Protein 9J5F (pdb70)

Sequence (32 aa):
RSFCAYWRMLLCPDSCSIEGGCPEVCTNTCPLRSFCAYWRMLLCPDSCSIEGGCPEVCTNTCPLRSFCAYWRMLLCPDSCSIEGGCPEVCTNTCPLRSFCAYWRMLLCPDSCSIEGGCPEVCTNTCPLRSFCAYWRMLLCPDSCSIEGGCPEVCTNTCPLRSFCAYWRMLLCPDSCSIEGGCPEVCTNTCPLRSFCAYWRMLLCPDSCSIEGGCPEVCTNTCPLRSFCAYWRMLLCPDSCSIEGGCPEVCTNTCPLRSFCAYWRMLLCPDSCSIEGGCPEVCTNTCPLRSFCAYWRMLLCPDSCSIEGGCPEVCTNTCPLRSFCAYWRMLLCPDSCSIEGGCPEVCTNTCPLRSFCAYWRMLLCPDSCSIEGGCPEVCTNTCPLRSFCAYWRMLLCPDSCSIEGGCPEVCTNTCPLRSFCAYWRMLLCPDSCSIEGGCPEVCTNTCPLRSFCAYWRMLLCPDSCSIEGGCPEVCTNTCPL

Structure (mmCIF, N/CA/C/O backbone):
data_9J5F
#
_entry.id   9J5F
#
loop_
_atom_site.group_PDB
_atom_site.id
_atom_site.type_symbol
_atom_site.label_atom_id
_atom_site.label_alt_id
_atom_site.label_comp_id
_atom_site.label_asym_id
_atom_site.label_entity_id
_atom_site.label_seq_id
_atom_site.pdbx_PDB_ins_code
_atom_site.Cartn_x
_atom_site.Cartn_y
_atom_site.Cartn_z
_atom_site.occupancy
_atom_site.B_iso_or_equiv
_atom_site.auth_seq_id
_atom_site.auth_comp_id
_atom_site.auth_asym_id
_atom_site.auth_atom_id
_atom_site.pdbx_PDB_model_num
ATOM 1 N N . ARG A 1 1 ? -14.342 -0.477 -0.148 1.00 2.02 1 ARG A N 1
ATOM 2 C CA . ARG A 1 1 ? -12.890 -0.700 -0.328 1.00 1.69 1 ARG A CA 1
ATOM 3 C C . ARG A 1 1 ? -12.110 -0.028 0.791 1.00 1.41 1 ARG A C 1
ATOM 4 O O . ARG A 1 1 ? -12.389 1.111 1.160 1.00 1.46 1 ARG A O 1
ATOM 27 N N . SER A 1 2 ? -11.139 -0.751 1.329 1.00 1.27 2 SER A N 1
ATOM 28 C CA . SER A 1 2 ? -10.282 -0.239 2.380 1.00 1.08 2 SER A CA 1
ATOM 29 C C . SER A 1 2 ? -9.370 0.871 1.869 1.00 0.83 2 SER A C 1
ATOM 30 O O . SER A 1 2 ? -9.435 1.268 0.701 1.00 0.85 2 SER A O 1
ATOM 38 N N . PHE A 1 3 ? -8.496 1.341 2.742 1.00 0.72 3 PHE A N 1
ATOM 39 C CA . PHE A 1 3 ? -7.543 2.387 2.404 1.00 0.62 3 PHE A CA 1
ATOM 40 C C . PHE A 1 3 ? -6.518 1.893 1.387 1.00 0.49 3 PHE A C 1
ATOM 41 O O . PHE A 1 3 ? -5.806 2.693 0.786 1.00 0.45 3 PHE A O 1
ATOM 58 N N . CYS A 1 4 ? -6.469 0.574 1.189 1.00 0.53 4 CYS A N 1
ATOM 59 C CA . CYS A 1 4 ? -5.485 -0.060 0.310 1.00 0.53 4 CYS A CA 1
ATOM 60 C C . CYS A 1 4 ? -5.511 0.538 -1.104 1.00 0.47 4 CYS A C 1
ATOM 61 O O . CYS A 1 4 ? -4.551 0.407 -1.860 1.00 0.56 4 CYS A O 1
ATOM 68 N N . ALA A 1 5 ? -6.610 1.197 -1.454 1.00 0.49 5 ALA A N 1
ATOM 69 C CA . ALA A 1 5 ? -6.721 1.861 -2.746 1.00 0.59 5 ALA A CA 1
ATOM 70 C C . ALA A 1 5 ? -5.825 3.099 -2.809 1.00 0.49 5 ALA A C 1
ATOM 71 O O . ALA A 1 5 ? -4.947 3.198 -3.663 1.00 0.57 5 ALA A O 1
ATOM 78 N N . TYR A 1 6 ? -6.035 4.027 -1.882 1.00 0.42 6 TYR A N 1
ATOM 79 C CA . TYR A 1 6 ? -5.317 5.299 -1.886 1.00 0.41 6 TYR A CA 1
ATOM 80 C C . TYR A 1 6 ? -3.959 5.161 -1.201 1.00 0.35 6 TYR A C 1
ATOM 81 O O . TYR A 1 6 ? -2.954 5.697 -1.669 1.00 0.40 6 TYR A O 1
ATOM 99 N N . TRP A 1 7 ? -3.930 4.409 -0.114 1.00 0.30 7 TRP A N 1
ATOM 100 C CA . TRP A 1 7 ? -2.744 4.303 0.723 1.00 0.32 7 TRP A CA 1
ATOM 101 C C . TRP A 1 7 ? -1.680 3.455 0.045 1.00 0.35 7 TRP A C 1
ATOM 102 O O . TRP A 1 7 ? -0.521 3.445 0.462 1.00 0.39 7 TRP A O 1
ATOM 123 N N . ARG A 1 8 ? -2.091 2.757 -1.006 1.00 0.39 8 ARG A N 1
ATOM 124 C CA . ARG A 1 8 ? -1.177 2.003 -1.852 1.00 0.52 8 ARG A CA 1
ATOM 125 C C . ARG A 1 8 ? -0.011 2.893 -2.279 1.00 0.54 8 ARG A C 1
ATOM 126 O O . ARG A 1 8 ? 1.149 2.536 -2.104 1.00 0.61 8 ARG A O 1
ATOM 147 N N . MET A 1 9 ? -0.331 4.057 -2.825 1.00 0.54 9 MET A N 1
ATOM 148 C CA . MET A 1 9 ? 0.690 4.988 -3.296 1.00 0.62 9 MET A CA 1
ATOM 149 C C . MET A 1 9 ? 1.168 5.891 -2.163 1.00 0.60 9 MET A C 1
ATOM 150 O O . MET A 1 9 ? 2.182 6.574 -2.284 1.00 0.73 9 MET A O 1
ATOM 164 N N . LEU A 1 10 ? 0.439 5.876 -1.058 1.00 0.50 10 LEU A N 1
ATOM 165 C CA . LEU A 1 10 ? 0.720 6.771 0.054 1.00 0.53 10 LEU A CA 1
ATOM 166 C C . LEU A 1 10 ? 1.877 6.230 0.895 1.00 0.54 10 LEU A C 1
ATOM 167 O O . LEU A 1 10 ? 2.781 6.975 1.272 1.00 0.64 10 LEU A O 1
ATOM 183 N N . LEU A 1 11 ? 1.863 4.928 1.169 1.00 0.48 11 LEU A N 1
ATOM 184 C CA . LEU A 1 11 ? 2.916 4.315 1.978 1.00 0.54 11 LEU A CA 1
ATOM 185 C C . LEU A 1 11 ? 3.899 3.547 1.104 1.00 0.54 11 LEU A C 1
ATOM 186 O O . LEU A 1 11 ? 4.674 2.731 1.605 1.00 0.74 11 LEU A O 1
ATOM 202 N N . CYS A 1 12 ? 3.876 3.796 -0.197 1.00 0.47 12 CYS A N 1
ATOM 203 C CA . CYS A 1 12 ? 4.775 3.086 -1.099 1.00 0.46 12 CYS A CA 1
ATOM 204 C C . CYS A 1 12 ? 5.433 4.021 -2.119 1.00 0.47 12 CYS A C 1
ATOM 205 O O . CYS A 1 12 ? 5.208 3.894 -3.323 1.00 0.65 12 CYS A O 1
ATOM 212 N N . PRO A 1 13 ? 6.237 4.997 -1.655 1.00 0.49 13 PRO A N 1
ATOM 213 C CA . PRO A 1 13 ? 7.124 5.770 -2.527 1.00 0.70 13 PRO A CA 1
ATOM 214 C C . PRO A 1 13 ? 8.379 4.975 -2.885 1.00 0.84 13 PRO A C 1
ATOM 215 O O . PRO A 1 13 ? 9.494 5.357 -2.515 1.00 1.36 13 PRO A O 1
ATOM 226 N N . ASP A 1 14 ? 8.185 3.858 -3.587 1.00 0.90 14 ASP A N 1
ATOM 227 C CA . ASP A 1 14 ? 9.280 2.949 -3.936 1.00 1.02 14 ASP A CA 1
ATOM 228 C C . ASP A 1 14 ? 9.956 2.427 -2.663 1.00 0.85 14 ASP A C 1
ATOM 229 O O . ASP A 1 14 ? 11.157 2.168 -2.621 1.00 0.97 14 ASP A O 1
ATOM 238 N N . SER A 1 15 ? 9.150 2.297 -1.617 1.00 0.63 15 SER A N 1
ATOM 239 C CA . SER A 1 15 ? 9.601 1.777 -0.330 1.00 0.53 15 SER A CA 1
ATOM 240 C C . SER A 1 15 ? 9.891 0.277 -0.382 1.00 0.46 15 SER A C 1
ATOM 241 O O . SER A 1 15 ? 10.340 -0.304 0.605 1.00 0.48 15 SER A O 1
ATOM 249 N N . CYS A 1 16 ? 9.607 -0.350 -1.517 1.00 0.47 16 CYS A N 1
ATOM 250 C CA . CYS A 1 16 ? 9.809 -1.783 -1.678 1.00 0.47 16 CYS A CA 1
ATOM 251 C C . CYS A 1 16 ? 11.242 -2.198 -1.341 1.00 0.52 16 CYS A C 1
ATOM 252 O O . CYS A 1 16 ? 11.487 -3.333 -0.940 1.00 0.64 16 CYS A O 1
ATOM 259 N N . SER A 1 17 ? 12.180 -1.273 -1.484 1.00 0.55 17 SER A N 1
ATOM 260 C CA . SER A 1 17 ? 13.561 -1.536 -1.132 1.00 0.63 17 SER A CA 1
ATOM 261 C C . SER A 1 17 ? 13.712 -1.734 0.380 1.00 0.63 17 SER A C 1
ATOM 262 O O . SER A 1 17 ? 14.206 -2.768 0.829 1.00 0.76 17 SER A O 1
ATOM 270 N N . ILE A 1 18 ? 13.256 -0.760 1.166 1.00 0.64 18 ILE A N 1
ATOM 271 C CA . ILE A 1 18 ? 13.442 -0.801 2.616 1.00 0.78 18 ILE A CA 1
ATOM 272 C C . ILE A 1 18 ? 12.538 -1.854 3.270 1.00 0.68 18 ILE A C 1
ATOM 273 O O . ILE A 1 18 ? 12.883 -2.429 4.304 1.00 0.79 18 ILE A O 1
ATOM 289 N N . GLU A 1 19 ? 11.395 -2.124 2.654 1.00 0.57 19 GLU A N 1
ATOM 290 C CA . GLU A 1 19 ? 10.451 -3.098 3.189 1.00 0.62 19 GLU A CA 1
ATOM 291 C C . GLU A 1 19 ? 10.791 -4.514 2.727 1.00 0.59 19 GLU A C 1
ATOM 292 O O . GLU A 1 19 ? 10.011 -5.447 2.930 1.00 0.69 19 GLU A O 1
ATOM 304 N N . GLY A 1 20 ? 11.957 -4.669 2.111 1.00 0.56 20 GLY A N 1
ATOM 305 C CA . GLY A 1 20 ? 12.378 -5.969 1.627 1.00 0.64 20 GLY A CA 1
ATOM 306 C C . GLY A 1 20 ? 11.728 -6.311 0.305 1.00 0.66 20 GLY A C 1
ATOM 307 O O . GLY A 1 20 ? 12.348 -6.180 -0.752 1.00 0.73 20 GLY A O 1
ATOM 311 N N . GLY A 1 21 ? 10.478 -6.744 0.366 1.00 0.71 21 GLY A N 1
ATOM 312 C CA . GLY A 1 21 ? 9.722 -6.999 -0.838 1.00 0.80 21 GLY A CA 1
ATOM 313 C C . GLY A 1 21 ? 8.974 -5.763 -1.277 1.00 0.71 21 GLY A C 1
ATOM 314 O O . GLY A 1 21 ? 9.423 -5.052 -2.170 1.00 0.93 21 GLY A O 1
ATOM 318 N N . CYS A 1 22 ? 7.835 -5.515 -0.644 1.00 0.60 22 CYS A N 1
ATOM 319 C CA . CYS A 1 22 ? 7.065 -4.293 -0.855 1.00 0.51 22 CYS A CA 1
ATOM 320 C C . CYS A 1 22 ? 6.192 -4.019 0.366 1.00 0.49 22 CYS A C 1
ATOM 321 O O . CYS A 1 22 ? 5.864 -4.941 1.112 1.00 0.60 22 CYS A O 1
ATOM 328 N N . PRO A 1 23 ? 5.834 -2.745 0.610 1.00 0.45 23 PRO A N 1
ATOM 329 C CA . PRO A 1 23 ? 4.904 -2.389 1.686 1.00 0.55 23 PRO A CA 1
ATOM 330 C C . PRO A 1 23 ? 3.578 -3.120 1.520 1.00 0.55 23 PRO A C 1
ATOM 331 O O . PRO A 1 23 ? 3.089 -3.296 0.403 1.00 0.53 23 PRO A O 1
ATOM 342 N N . GLU A 1 24 ? 3.002 -3.532 2.643 1.00 0.62 24 GLU A N 1
ATOM 343 C CA . GLU A 1 24 ? 1.806 -4.371 2.644 1.00 0.67 24 GLU A CA 1
ATOM 344 C C . GLU A 1 24 ? 0.625 -3.692 1.951 1.00 0.64 24 GLU A C 1
ATOM 345 O O . GLU A 1 24 ? -0.233 -4.364 1.386 1.00 0.65 24 GLU A O 1
ATOM 357 N N . VAL A 1 25 ? 0.580 -2.366 2.003 1.00 0.72 25 VAL A N 1
ATOM 358 C CA . VAL A 1 25 ? -0.483 -1.611 1.349 1.00 0.80 25 VAL A CA 1
ATOM 359 C C . VAL A 1 25 ? -0.136 -1.318 -0.106 1.00 0.74 25 VAL A C 1
ATOM 360 O O . VAL A 1 25 ? -0.982 -0.884 -0.881 1.00 0.90 25 VAL A O 1
ATOM 373 N N . CYS A 1 26 ? 1.117 -1.564 -0.470 1.00 0.60 26 CYS A N 1
ATOM 374 C CA . CYS A 1 26 ? 1.566 -1.388 -1.845 1.00 0.57 26 CYS A CA 1
ATOM 375 C C . CYS A 1 26 ? 1.083 -2.578 -2.665 1.00 0.57 26 CYS A C 1
ATOM 376 O O . CYS A 1 26 ? 0.836 -2.479 -3.866 1.00 0.62 26 CYS A O 1
ATOM 383 N N . THR A 1 27 ? 0.935 -3.700 -1.980 1.00 0.58 27 THR A N 1
ATOM 384 C CA . THR A 1 27 ? 0.369 -4.898 -2.560 1.00 0.66 27 THR A CA 1
ATOM 385 C C . THR A 1 27 ? -1.146 -4.773 -2.645 1.00 0.70 27 THR A C 1
ATOM 386 O O . THR A 1 27 ? -1.864 -5.232 -1.754 1.00 1.07 27 THR A O 1
ATOM 397 N N . ASN A 1 28 ? -1.625 -4.104 -3.691 1.00 0.54 28 ASN A N 1
ATOM 398 C CA . ASN A 1 28 ? -3.057 -3.868 -3.865 1.00 0.59 28 ASN A CA 1
ATOM 399 C C . ASN A 1 28 ? -3.787 -5.163 -4.240 1.00 0.66 28 ASN A C 1
ATOM 400 O O . ASN A 1 28 ? -4.357 -5.301 -5.323 1.00 0.95 28 ASN A O 1
ATOM 411 N N . THR A 1 29 ? -3.715 -6.119 -3.335 1.00 0.66 29 THR A N 1
ATOM 412 C CA . THR A 1 29 ? -4.459 -7.355 -3.420 1.00 0.78 29 THR A CA 1
ATOM 413 C C . THR A 1 29 ? -5.174 -7.559 -2.085 1.00 0.79 29 THR A C 1
ATOM 414 O O . THR A 1 29 ? -5.641 -8.647 -1.752 1.00 0.94 29 THR A O 1
ATOM 425 N N . CYS A 1 30 ? -5.206 -6.473 -1.324 1.00 0.69 30 CYS A N 1
ATOM 426 C CA . CYS A 1 30 ? -5.775 -6.439 0.017 1.00 0.77 30 CYS A CA 1
ATOM 427 C C . CYS A 1 30 ? -7.192 -7.014 0.054 1.00 0.94 30 CYS A C 1
ATOM 428 O O . CYS A 1 30 ? -8.057 -6.620 -0.734 1.00 0.95 30 CYS A O 1
ATOM 435 N N . PRO A 1 31 ? -7.427 -7.977 0.961 1.00 1.17 31 PRO A N 1
ATOM 436 C CA . PRO A 1 31 ? -8.745 -8.591 1.162 1.00 1.40 31 PRO A CA 1
ATOM 437 C C . PRO A 1 31 ? -9.781 -7.588 1.667 1.00 1.43 31 PRO A C 1
ATOM 438 O O . PRO A 1 31 ? -9.434 -6.581 2.291 1.00 2.11 31 PRO A O 1
ATOM 449 N N . LEU A 1 32 ? -11.046 -7.874 1.405 1.00 1.47 32 LEU A N 1
ATOM 450 C CA . LEU A 1 32 ? -12.134 -6.986 1.793 1.00 1.72 32 LEU A CA 1
ATOM 451 C C . LEU A 1 32 ? -12.515 -7.202 3.251 1.00 2.43 32 LEU A C 1
ATOM 452 O O . LEU A 1 32 ? -13.199 -8.204 3.548 1.00 2.92 32 LEU A O 1
ATOM 469 N N . ARG A 1 1 ? -14.099 -1.454 -0.520 1.00 2.02 1 ARG A N 2
ATOM 470 C CA . ARG A 1 1 ? -12.641 -1.272 -0.683 1.00 1.69 1 ARG A CA 2
ATOM 471 C C . ARG A 1 1 ? -12.058 -0.542 0.521 1.00 1.41 1 ARG A C 2
ATOM 472 O O . ARG A 1 1 ? -12.611 0.456 0.981 1.00 1.46 1 ARG A O 2
ATOM 495 N N . SER A 1 2 ? -10.951 -1.060 1.033 1.00 1.27 2 SER A N 2
ATOM 496 C CA . SER A 1 2 ? -10.263 -0.445 2.151 1.00 1.08 2 SER A CA 2
ATOM 497 C C . SER A 1 2 ? -9.251 0.591 1.666 1.00 0.83 2 SER A C 2
ATOM 498 O O . SER A 1 2 ? -9.179 0.891 0.471 1.00 0.85 2 SER A O 2
ATOM 506 N N . PHE A 1 3 ? -8.459 1.109 2.593 1.00 0.72 3 PHE A N 2
ATOM 507 C CA . PHE A 1 3 ? -7.478 2.154 2.307 1.00 0.62 3 PHE A CA 2
ATOM 508 C C . PHE A 1 3 ? -6.385 1.663 1.360 1.00 0.49 3 PHE A C 2
ATOM 509 O O . PHE A 1 3 ? -5.624 2.462 0.823 1.00 0.45 3 PHE A O 2
ATOM 526 N N . CYS A 1 4 ? -6.316 0.351 1.160 1.00 0.53 4 CYS A N 2
ATOM 527 C CA . CYS A 1 4 ? -5.266 -0.273 0.352 1.00 0.53 4 CYS A CA 2
ATOM 528 C C . CYS A 1 4 ? -5.226 0.288 -1.080 1.00 0.47 4 CYS A C 2
ATOM 529 O O . CYS A 1 4 ? -4.227 0.142 -1.785 1.00 0.56 4 CYS A O 2
ATOM 536 N N . ALA A 1 5 ? -6.305 0.936 -1.506 1.00 0.49 5 ALA A N 2
ATOM 537 C CA . ALA A 1 5 ? -6.354 1.533 -2.834 1.00 0.59 5 ALA A CA 2
ATOM 538 C C . ALA A 1 5 ? -5.693 2.909 -2.839 1.00 0.49 5 ALA A C 2
ATOM 539 O O . ALA A 1 5 ? -4.976 3.261 -3.773 1.00 0.57 5 ALA A O 2
ATOM 546 N N . TYR A 1 6 ? -5.940 3.683 -1.793 1.00 0.42 6 TYR A N 2
ATOM 547 C CA . TYR A 1 6 ? -5.385 5.028 -1.684 1.00 0.41 6 TYR A CA 2
ATOM 548 C C . TYR A 1 6 ? -3.993 4.999 -1.056 1.00 0.35 6 TYR A C 2
ATOM 549 O O . TYR A 1 6 ? -3.037 5.558 -1.594 1.00 0.40 6 TYR A O 2
ATOM 567 N N . TRP A 1 7 ? -3.888 4.318 0.075 1.00 0.30 7 TRP A N 2
ATOM 568 C CA . TRP A 1 7 ? -2.690 4.346 0.905 1.00 0.32 7 TRP A CA 2
ATOM 569 C C . TRP A 1 7 ? -1.537 3.568 0.281 1.00 0.35 7 TRP A C 2
ATOM 570 O O . TRP A 1 7 ? -0.392 3.697 0.721 1.00 0.39 7 TRP A O 2
ATOM 591 N N . ARG A 1 8 ? -1.835 2.770 -0.741 1.00 0.39 8 ARG A N 2
ATOM 592 C CA . ARG A 1 8 ? -0.801 2.024 -1.460 1.00 0.52 8 ARG A CA 2
ATOM 593 C C . ARG A 1 8 ? 0.299 2.959 -1.958 1.00 0.54 8 ARG A C 2
ATOM 594 O O . ARG A 1 8 ? 1.484 2.656 -1.848 1.00 0.61 8 ARG A O 2
ATOM 615 N N . MET A 1 9 ? -0.106 4.092 -2.511 1.00 0.54 9 MET A N 2
ATOM 616 C CA . MET A 1 9 ? 0.835 5.072 -3.033 1.00 0.62 9 MET A CA 2
ATOM 617 C C . MET A 1 9 ? 1.259 6.032 -1.927 1.00 0.60 9 MET A C 2
ATOM 618 O O . MET A 1 9 ? 2.329 6.638 -1.985 1.00 0.73 9 MET A O 2
ATOM 632 N N . LEU A 1 10 ? 0.418 6.138 -0.907 1.00 0.50 10 LEU A N 2
ATOM 633 C CA . LEU A 1 10 ? 0.631 7.086 0.177 1.00 0.53 10 LEU A CA 2
ATOM 634 C C . LEU A 1 10 ? 1.876 6.728 0.987 1.00 0.54 10 LEU A C 2
ATOM 635 O O . LEU A 1 10 ? 2.705 7.589 1.281 1.00 0.64 10 LEU A O 2
ATOM 651 N N . LEU A 1 11 ? 2.013 5.453 1.337 1.00 0.48 11 LEU A N 2
ATOM 652 C CA . LEU A 1 11 ? 3.135 5.009 2.158 1.00 0.54 11 LEU A CA 2
ATOM 653 C C . LEU A 1 11 ? 4.130 4.203 1.333 1.00 0.54 11 LEU A C 2
ATOM 654 O O . LEU A 1 11 ? 4.953 3.478 1.888 1.00 0.74 11 LEU A O 2
ATOM 670 N N . CYS A 1 12 ? 4.062 4.312 0.017 1.00 0.47 12 CYS A N 2
ATOM 671 C CA . CYS A 1 12 ? 4.923 3.499 -0.826 1.00 0.46 12 CYS A CA 2
ATOM 672 C C . CYS A 1 12 ? 5.107 4.101 -2.214 1.00 0.47 12 CYS A C 2
ATOM 673 O O . CYS A 1 12 ? 4.394 3.749 -3.152 1.00 0.65 12 CYS A O 2
ATOM 680 N N . PRO A 1 13 ? 6.051 5.041 -2.358 1.00 0.49 13 PRO A N 2
ATOM 681 C CA . PRO A 1 13 ? 6.500 5.502 -3.671 1.00 0.70 13 PRO A CA 2
ATOM 682 C C . PRO A 1 13 ? 7.275 4.401 -4.389 1.00 0.84 13 PRO A C 2
ATOM 683 O O . PRO A 1 13 ? 6.953 4.017 -5.514 1.00 1.36 13 PRO A O 2
ATOM 694 N N . ASP A 1 14 ? 8.299 3.899 -3.709 1.00 0.90 14 ASP A N 2
ATOM 695 C CA . ASP A 1 14 ? 9.131 2.810 -4.207 1.00 1.02 14 ASP A CA 2
ATOM 696 C C . ASP A 1 14 ? 9.649 2.012 -3.017 1.00 0.85 14 ASP A C 2
ATOM 697 O O . ASP A 1 14 ? 10.724 1.411 -3.051 1.00 0.97 14 ASP A O 2
ATOM 706 N N . SER A 1 15 ? 8.839 2.003 -1.966 1.00 0.63 15 SER A N 2
ATOM 707 C CA . SER A 1 15 ? 9.234 1.467 -0.672 1.00 0.53 15 SER A CA 2
ATOM 708 C C . SER A 1 15 ? 9.395 -0.053 -0.672 1.00 0.46 15 SER A C 2
ATOM 709 O O . SER A 1 15 ? 9.823 -0.626 0.329 1.00 0.48 15 SER A O 2
ATOM 717 N N . CYS A 1 16 ? 9.047 -0.715 -1.768 1.00 0.47 16 CYS A N 2
ATOM 718 C CA . CYS A 1 16 ? 9.242 -2.155 -1.860 1.00 0.47 16 CYS A CA 2
ATOM 719 C C . CYS A 1 16 ? 10.725 -2.505 -1.745 1.00 0.52 16 CYS A C 2
ATOM 720 O O . CYS A 1 16 ? 11.084 -3.599 -1.316 1.00 0.64 16 CYS A O 2
ATOM 727 N N . SER A 1 17 ? 11.584 -1.560 -2.104 1.00 0.55 17 SER A N 2
ATOM 728 C CA . SER A 1 17 ? 13.018 -1.752 -1.975 1.00 0.63 17 SER A CA 2
ATOM 729 C C . SER A 1 17 ? 13.451 -1.618 -0.515 1.00 0.63 17 SER A C 2
ATOM 730 O O . SER A 1 17 ? 14.475 -2.161 -0.100 1.00 0.76 17 SER A O 2
ATOM 738 N N . ILE A 1 18 ? 12.650 -0.897 0.257 1.00 0.64 18 ILE A N 2
ATOM 739 C CA . ILE A 1 18 ? 12.959 -0.619 1.652 1.00 0.78 18 ILE A CA 2
ATOM 740 C C . ILE A 1 18 ? 12.408 -1.714 2.559 1.00 0.68 18 ILE A C 2
ATOM 741 O O . ILE A 1 18 ? 13.107 -2.223 3.434 1.00 0.79 18 ILE A O 2
ATOM 757 N N . GLU A 1 19 ? 11.158 -2.092 2.322 1.00 0.57 19 GLU A N 2
ATOM 758 C CA . GLU A 1 19 ? 10.472 -3.078 3.153 1.00 0.62 19 GLU A CA 2
ATOM 759 C C . GLU A 1 19 ? 10.828 -4.506 2.742 1.00 0.59 19 GLU A C 2
ATOM 760 O O . GLU A 1 19 ? 10.086 -5.445 3.031 1.00 0.69 19 GLU A O 2
ATOM 772 N N . GLY A 1 20 ? 11.964 -4.664 2.070 1.00 0.56 20 GLY A N 2
ATOM 773 C CA . GLY A 1 20 ? 12.389 -5.976 1.619 1.00 0.64 20 GLY A CA 2
ATOM 774 C C . GLY A 1 20 ? 11.593 -6.447 0.422 1.00 0.66 20 GLY A C 2
ATOM 775 O O . GLY A 1 20 ? 12.075 -6.401 -0.713 1.00 0.73 20 GLY A O 2
ATOM 779 N N . GLY A 1 21 ? 10.379 -6.903 0.678 1.00 0.71 21 GLY A N 2
ATOM 780 C CA . GLY A 1 21 ? 9.483 -7.278 -0.391 1.00 0.80 21 GLY A CA 2
ATOM 781 C C . GLY A 1 21 ? 8.634 -6.103 -0.818 1.00 0.71 21 GLY A C 2
ATOM 782 O O . GLY A 1 21 ? 8.966 -5.409 -1.773 1.00 0.93 21 GLY A O 2
ATOM 786 N N . CYS A 1 22 ? 7.551 -5.871 -0.096 1.00 0.60 22 CYS A N 2
ATOM 787 C CA . CYS A 1 22 ? 6.684 -4.727 -0.340 1.00 0.51 22 CYS A CA 2
ATOM 788 C C . CYS A 1 22 ? 5.916 -4.371 0.926 1.00 0.49 22 CYS A C 2
ATOM 789 O O . CYS A 1 22 ? 5.502 -5.256 1.674 1.00 0.60 22 CYS A O 2
ATOM 796 N N . PRO A 1 23 ? 5.742 -3.064 1.199 1.00 0.45 23 PRO A N 2
ATOM 797 C CA . PRO A 1 23 ? 4.980 -2.604 2.358 1.00 0.55 23 PRO A CA 2
ATOM 798 C C . PRO A 1 23 ? 3.550 -3.124 2.335 1.00 0.55 23 PRO A C 2
ATOM 799 O O . PRO A 1 23 ? 2.983 -3.315 1.255 1.00 0.53 23 PRO A O 2
ATOM 810 N N . GLU A 1 24 ? 2.976 -3.357 3.504 1.00 0.62 24 GLU A N 2
ATOM 811 C CA . GLU A 1 24 ? 1.649 -3.972 3.598 1.00 0.67 24 GLU A CA 2
ATOM 812 C C . GLU A 1 24 ? 0.621 -3.238 2.734 1.00 0.64 24 GLU A C 2
ATOM 813 O O . GLU A 1 24 ? -0.044 -3.851 1.894 1.00 0.65 24 GLU A O 2
ATOM 825 N N . VAL A 1 25 ? 0.532 -1.924 2.910 1.00 0.72 25 VAL A N 2
ATOM 826 C CA . VAL A 1 25 ? -0.440 -1.112 2.181 1.00 0.80 25 VAL A CA 2
ATOM 827 C C . VAL A 1 25 ? -0.060 -0.967 0.711 1.00 0.74 25 VAL A C 2
ATOM 828 O O . VAL A 1 25 ? -0.901 -0.661 -0.128 1.00 0.90 25 VAL A O 2
ATOM 841 N N . CYS A 1 26 ? 1.208 -1.204 0.409 1.00 0.60 26 CYS A N 2
ATOM 842 C CA . CYS A 1 26 ? 1.722 -1.069 -0.949 1.00 0.57 26 CYS A CA 2
ATOM 843 C C . CYS A 1 26 ? 1.308 -2.266 -1.787 1.00 0.57 26 CYS A C 2
ATOM 844 O O . CYS A 1 26 ? 1.219 -2.189 -3.014 1.00 0.62 26 CYS A O 2
ATOM 851 N N . THR A 1 27 ? 1.059 -3.371 -1.105 1.00 0.58 27 THR A N 2
ATOM 852 C CA . THR A 1 27 ? 0.666 -4.601 -1.752 1.00 0.66 27 THR A CA 2
ATOM 853 C C . THR A 1 27 ? -0.797 -4.524 -2.169 1.00 0.70 27 THR A C 2
ATOM 854 O O . THR A 1 27 ? -1.676 -5.040 -1.479 1.00 1.07 27 THR A O 2
ATOM 865 N N . ASN A 1 28 ? -1.049 -3.856 -3.291 1.00 0.54 28 ASN A N 2
ATOM 866 C CA . ASN A 1 28 ? -2.408 -3.649 -3.780 1.00 0.59 28 ASN A CA 2
ATOM 867 C C . ASN A 1 28 ? -2.982 -4.943 -4.361 1.00 0.66 28 ASN A C 2
ATOM 868 O O . ASN A 1 28 ? -3.328 -5.034 -5.539 1.00 0.95 28 ASN A O 2
ATOM 879 N N . THR A 1 29 ? -3.041 -5.950 -3.513 1.00 0.66 29 THR A N 2
ATOM 880 C CA . THR A 1 29 ? -3.686 -7.203 -3.822 1.00 0.78 29 THR A CA 2
ATOM 881 C C . THR A 1 29 ? -4.716 -7.486 -2.734 1.00 0.79 29 THR A C 2
ATOM 882 O O . THR A 1 29 ? -5.333 -8.550 -2.688 1.00 0.94 29 THR A O 2
ATOM 893 N N . CYS A 1 30 ? -4.884 -6.492 -1.863 1.00 0.69 30 CYS A N 2
ATOM 894 C CA . CYS A 1 30 ? -5.804 -6.569 -0.741 1.00 0.77 30 CYS A CA 2
ATOM 895 C C . CYS A 1 30 ? -7.197 -6.978 -1.216 1.00 0.94 30 CYS A C 2
ATOM 896 O O . CYS A 1 30 ? -7.796 -6.317 -2.066 1.00 0.95 30 CYS A O 2
ATOM 903 N N . PRO A 1 31 ? -7.707 -8.099 -0.682 1.00 1.17 31 PRO A N 2
ATOM 904 C CA . PRO A 1 31 ? -9.011 -8.665 -1.063 1.00 1.40 31 PRO A CA 2
ATOM 905 C C . PRO A 1 31 ? -10.156 -7.664 -0.936 1.00 1.43 31 PRO A C 2
ATOM 906 O O . PRO A 1 31 ? -11.135 -7.726 -1.680 1.00 2.11 31 PRO A O 2
ATOM 917 N N . LEU A 1 32 ? -10.025 -6.748 0.009 1.00 1.47 32 LEU A N 2
ATOM 918 C CA . LEU A 1 32 ? -11.034 -5.732 0.240 1.00 1.72 32 LEU A CA 2
ATOM 919 C C . LEU A 1 32 ? -10.382 -4.483 0.810 1.00 2.43 32 LEU A C 2
ATOM 920 O O . LEU A 1 32 ? -10.048 -4.486 2.009 1.00 2.92 32 LEU A O 2
ATOM 937 N N . ARG A 1 1 ? -13.385 -0.205 -2.340 1.00 2.02 1 ARG A N 3
ATOM 938 C CA . ARG A 1 1 ? -12.623 -1.015 -1.365 1.00 1.69 1 ARG A CA 3
ATOM 939 C C . ARG A 1 1 ? -12.158 -0.124 -0.220 1.00 1.41 1 ARG A C 3
ATOM 940 O O . ARG A 1 1 ? -12.334 1.095 -0.270 1.00 1.46 1 ARG A O 3
ATOM 963 N N . SER A 1 2 ? -11.582 -0.730 0.807 1.00 1.27 2 SER A N 3
ATOM 964 C CA . SER A 1 2 ? -11.022 0.011 1.918 1.00 1.08 2 SER A CA 3
ATOM 965 C C . SER A 1 2 ? -9.754 0.768 1.494 1.00 0.83 2 SER A C 3
ATOM 966 O O . SER A 1 2 ? -9.380 0.799 0.316 1.00 0.85 2 SER A O 3
ATOM 974 N N . PHE A 1 3 ? -9.100 1.357 2.483 1.00 0.72 3 PHE A N 3
ATOM 975 C CA . PHE A 1 3 ? -8.119 2.421 2.284 1.00 0.62 3 PHE A CA 3
ATOM 976 C C . PHE A 1 3 ? -6.856 1.973 1.556 1.00 0.49 3 PHE A C 3
ATOM 977 O O . PHE A 1 3 ? -6.088 2.817 1.095 1.00 0.45 3 PHE A O 3
ATOM 994 N N . CYS A 1 4 ? -6.633 0.667 1.444 1.00 0.53 4 CYS A N 3
ATOM 995 C CA . CYS A 1 4 ? -5.372 0.156 0.912 1.00 0.53 4 CYS A CA 3
ATOM 996 C C . CYS A 1 4 ? -5.123 0.653 -0.512 1.00 0.47 4 CYS A C 3
ATOM 997 O O . CYS A 1 4 ? -3.979 0.855 -0.908 1.00 0.56 4 CYS A O 3
ATOM 1004 N N . ALA A 1 5 ? -6.196 0.873 -1.265 1.00 0.49 5 ALA A N 3
ATOM 1005 C CA . ALA A 1 5 ? -6.084 1.360 -2.638 1.00 0.59 5 ALA A CA 3
ATOM 1006 C C . ALA A 1 5 ? -5.454 2.752 -2.677 1.00 0.49 5 ALA A C 3
ATOM 1007 O O . ALA A 1 5 ? -4.669 3.069 -3.572 1.00 0.57 5 ALA A O 3
ATOM 1014 N N . TYR A 1 6 ? -5.791 3.568 -1.687 1.00 0.42 6 TYR A N 3
ATOM 1015 C CA . TYR A 1 6 ? -5.274 4.930 -1.590 1.00 0.41 6 TYR A CA 3
ATOM 1016 C C . TYR A 1 6 ? -3.913 4.929 -0.909 1.00 0.35 6 TYR A C 3
ATOM 1017 O O . TYR A 1 6 ? -2.963 5.561 -1.375 1.00 0.40 6 TYR A O 3
ATOM 1035 N N . TRP A 1 7 ? -3.822 4.184 0.182 1.00 0.30 7 TRP A N 3
ATOM 1036 C CA . TRP A 1 7 ? -2.630 4.183 1.018 1.00 0.32 7 TRP A CA 3
ATOM 1037 C C . TRP A 1 7 ? -1.496 3.425 0.339 1.00 0.35 7 TRP A C 3
ATOM 1038 O O . TRP A 1 7 ? -0.338 3.517 0.748 1.00 0.39 7 TRP A O 3
ATOM 1059 N N . ARG A 1 8 ? -1.852 2.682 -0.700 1.00 0.39 8 ARG A N 3
ATOM 1060 C CA . ARG A 1 8 ? -0.888 1.980 -1.540 1.00 0.52 8 ARG A CA 3
ATOM 1061 C C . ARG A 1 8 ? 0.196 2.939 -2.021 1.00 0.54 8 ARG A C 3
ATOM 1062 O O . ARG A 1 8 ? 1.385 2.697 -1.831 1.00 0.61 8 ARG A O 3
ATOM 1083 N N . MET A 1 9 ? -0.224 4.040 -2.629 1.00 0.54 9 MET A N 3
ATOM 1084 C CA . MET A 1 9 ? 0.714 5.029 -3.145 1.00 0.62 9 MET A CA 3
ATOM 1085 C C . MET A 1 9 ? 1.123 5.999 -2.047 1.00 0.60 9 MET A C 3
ATOM 1086 O O . MET A 1 9 ? 2.108 6.726 -2.178 1.00 0.73 9 MET A O 3
ATOM 1100 N N . LEU A 1 10 ? 0.369 5.991 -0.958 1.00 0.50 10 LEU A N 3
ATOM 1101 C CA . LEU A 1 10 ? 0.605 6.912 0.142 1.00 0.53 10 LEU A CA 3
ATOM 1102 C C . LEU A 1 10 ? 1.817 6.477 0.964 1.00 0.54 10 LEU A C 3
ATOM 1103 O O . LEU A 1 10 ? 2.658 7.295 1.329 1.00 0.64 10 LEU A O 3
ATOM 1119 N N . LEU A 1 11 ? 1.914 5.179 1.240 1.00 0.48 11 LEU A N 3
ATOM 1120 C CA . LEU A 1 11 ? 3.007 4.655 2.058 1.00 0.54 11 LEU A CA 3
ATOM 1121 C C . LEU A 1 11 ? 3.973 3.824 1.224 1.00 0.54 11 LEU A C 3
ATOM 1122 O O . LEU A 1 11 ? 4.773 3.062 1.773 1.00 0.74 11 LEU A O 3
ATOM 1138 N N . CYS A 1 12 ? 3.894 3.944 -0.094 1.00 0.47 12 CYS A N 3
ATOM 1139 C CA . CYS A 1 12 ? 4.789 3.187 -0.960 1.00 0.46 12 CYS A CA 3
ATOM 1140 C C . CYS A 1 12 ? 4.958 3.844 -2.327 1.00 0.47 12 CYS A C 3
ATOM 1141 O O . CYS A 1 12 ? 4.289 3.478 -3.292 1.00 0.65 12 CYS A O 3
ATOM 1148 N N . PRO A 1 13 ? 5.834 4.853 -2.417 1.00 0.49 13 PRO A N 3
ATOM 1149 C CA . PRO A 1 13 ? 6.291 5.385 -3.702 1.00 0.70 13 PRO A CA 3
ATOM 1150 C C . PRO A 1 13 ? 7.217 4.387 -4.394 1.00 0.84 13 PRO A C 3
ATOM 1151 O O . PRO A 1 13 ? 6.917 3.868 -5.471 1.00 1.36 13 PRO A O 3
ATOM 1162 N N . ASP A 1 14 ? 8.340 4.120 -3.745 1.00 0.90 14 ASP A N 3
ATOM 1163 C CA . ASP A 1 14 ? 9.295 3.117 -4.193 1.00 1.02 14 ASP A CA 3
ATOM 1164 C C . ASP A 1 14 ? 9.831 2.386 -2.966 1.00 0.85 14 ASP A C 3
ATOM 1165 O O . ASP A 1 14 ? 10.999 2.008 -2.885 1.00 0.97 14 ASP A O 3
ATOM 1174 N N . SER A 1 15 ? 8.934 2.185 -2.016 1.00 0.63 15 SER A N 3
ATOM 1175 C CA . SER A 1 15 ? 9.286 1.674 -0.700 1.00 0.53 15 SER A CA 3
ATOM 1176 C C . SER A 1 15 ? 9.474 0.159 -0.678 1.00 0.46 15 SER A C 3
ATOM 1177 O O . SER A 1 15 ? 9.843 -0.396 0.358 1.00 0.48 15 SER A O 3
ATOM 1185 N N . CYS A 1 16 ? 9.193 -0.515 -1.789 1.00 0.47 16 CYS A N 3
ATOM 1186 C CA . CYS A 1 16 ? 9.385 -1.957 -1.859 1.00 0.47 16 CYS A CA 3
ATOM 1187 C C . CYS A 1 16 ? 10.804 -2.339 -1.458 1.00 0.52 16 CYS A C 3
ATOM 1188 O O . CYS A 1 16 ? 11.012 -3.313 -0.742 1.00 0.64 16 CYS A O 3
ATOM 1195 N N . SER A 1 17 ? 11.769 -1.540 -1.883 1.00 0.55 17 SER A N 3
ATOM 1196 C CA . SER A 1 17 ? 13.160 -1.773 -1.538 1.00 0.63 17 SER A CA 3
ATOM 1197 C C . SER A 1 17 ? 13.400 -1.591 -0.038 1.00 0.63 17 SER A C 3
ATOM 1198 O O . SER A 1 17 ? 14.222 -2.287 0.562 1.00 0.76 17 SER A O 3
ATOM 1206 N N . ILE A 1 18 ? 12.659 -0.667 0.560 1.00 0.64 18 ILE A N 3
ATOM 1207 C CA . ILE A 1 18 ? 12.854 -0.300 1.954 1.00 0.78 18 ILE A CA 3
ATOM 1208 C C . ILE A 1 18 ? 12.364 -1.392 2.900 1.00 0.68 18 ILE A C 3
ATOM 1209 O O . ILE A 1 18 ? 13.069 -1.782 3.828 1.00 0.79 18 ILE A O 3
ATOM 1225 N N . GLU A 1 19 ? 11.167 -1.900 2.653 1.00 0.57 19 GLU A N 3
ATOM 1226 C CA . GLU A 1 19 ? 10.562 -2.866 3.564 1.00 0.62 19 GLU A CA 3
ATOM 1227 C C . GLU A 1 19 ? 10.742 -4.299 3.070 1.00 0.59 19 GLU A C 3
ATOM 1228 O O . GLU A 1 19 ? 9.922 -5.174 3.352 1.00 0.69 19 GLU A O 3
ATOM 1240 N N . GLY A 1 20 ? 11.816 -4.527 2.325 1.00 0.56 20 GLY A N 3
ATOM 1241 C CA . GLY A 1 20 ? 12.154 -5.871 1.896 1.00 0.64 20 GLY A CA 3
ATOM 1242 C C . GLY A 1 20 ? 11.605 -6.195 0.526 1.00 0.66 20 GLY A C 3
ATOM 1243 O O . GLY A 1 20 ? 12.210 -5.847 -0.489 1.00 0.73 20 GLY A O 3
ATOM 1247 N N . GLY A 1 21 ? 10.470 -6.875 0.496 1.00 0.71 21 GLY A N 3
ATOM 1248 C CA . GLY A 1 21 ? 9.814 -7.168 -0.759 1.00 0.80 21 GLY A CA 3
ATOM 1249 C C . GLY A 1 21 ? 8.955 -6.009 -1.207 1.00 0.71 21 GLY A C 3
ATOM 1250 O O . GLY A 1 21 ? 9.365 -5.219 -2.050 1.00 0.93 21 GLY A O 3
ATOM 1254 N N . CYS A 1 22 ? 7.765 -5.913 -0.636 1.00 0.60 22 CYS A N 3
ATOM 1255 C CA . CYS A 1 22 ? 6.872 -4.785 -0.869 1.00 0.51 22 CYS A CA 3
ATOM 1256 C C . CYS A 1 22 ? 5.972 -4.579 0.344 1.00 0.49 22 CYS A C 3
ATOM 1257 O O . CYS A 1 22 ? 5.350 -5.526 0.826 1.00 0.60 22 CYS A O 3
ATOM 1264 N N . PRO A 1 23 ? 5.927 -3.336 0.867 1.00 0.45 23 PRO A N 3
ATOM 1265 C CA . PRO A 1 23 ? 5.143 -2.982 2.055 1.00 0.55 23 PRO A CA 3
ATOM 1266 C C . PRO A 1 23 ? 3.706 -3.485 2.022 1.00 0.55 23 PRO A C 3
ATOM 1267 O O . PRO A 1 23 ? 3.126 -3.646 0.947 1.00 0.53 23 PRO A O 3
ATOM 1278 N N . GLU A 1 24 ? 3.142 -3.713 3.199 1.00 0.62 24 GLU A N 3
ATOM 1279 C CA . GLU A 1 24 ? 1.806 -4.305 3.326 1.00 0.67 24 GLU A CA 3
ATOM 1280 C C . GLU A 1 24 ? 0.778 -3.593 2.441 1.00 0.64 24 GLU A C 3
ATOM 1281 O O . GLU A 1 24 ? 0.095 -4.226 1.630 1.00 0.65 24 GLU A O 3
ATOM 1293 N N . VAL A 1 25 ? 0.708 -2.272 2.570 1.00 0.72 25 VAL A N 3
ATOM 1294 C CA . VAL A 1 25 ? -0.270 -1.478 1.834 1.00 0.80 25 VAL A CA 3
ATOM 1295 C C . VAL A 1 25 ? 0.147 -1.264 0.384 1.00 0.74 25 VAL A C 3
ATOM 1296 O O . VAL A 1 25 ? -0.639 -0.794 -0.431 1.00 0.90 25 VAL A O 3
ATOM 1309 N N . CYS A 1 26 ? 1.382 -1.621 0.065 1.00 0.60 26 CYS A N 3
ATOM 1310 C CA . CYS A 1 26 ? 1.898 -1.455 -1.286 1.00 0.57 26 CYS A CA 3
ATOM 1311 C C . CYS A 1 26 ? 1.400 -2.592 -2.166 1.00 0.57 26 CYS A C 3
ATOM 1312 O O . CYS A 1 26 ? 1.223 -2.434 -3.372 1.00 0.62 26 CYS A O 3
ATOM 1319 N N . THR A 1 27 ? 1.173 -3.737 -1.538 1.00 0.58 27 THR A N 3
ATOM 1320 C CA . THR A 1 27 ? 0.633 -4.906 -2.209 1.00 0.66 27 THR A CA 3
ATOM 1321 C C . THR A 1 27 ? -0.844 -4.704 -2.539 1.00 0.70 27 THR A C 3
ATOM 1322 O O . THR A 1 27 ? -1.718 -5.076 -1.753 1.00 1.07 27 THR A O 3
ATOM 1333 N N . ASN A 1 28 ? -1.114 -4.056 -3.671 1.00 0.54 28 ASN A N 3
ATOM 1334 C CA . ASN A 1 28 ? -2.485 -3.771 -4.100 1.00 0.59 28 ASN A CA 3
ATOM 1335 C C . ASN A 1 28 ? -3.224 -5.047 -4.529 1.00 0.66 28 ASN A C 3
ATOM 1336 O O . ASN A 1 28 ? -3.816 -5.118 -5.605 1.00 0.95 28 ASN A O 3
ATOM 1347 N N . THR A 1 29 ? -3.167 -6.056 -3.680 1.00 0.66 29 THR A N 3
ATOM 1348 C CA . THR A 1 29 ? -3.928 -7.272 -3.855 1.00 0.78 29 THR A CA 3
ATOM 1349 C C . THR A 1 29 ? -4.859 -7.429 -2.656 1.00 0.79 29 THR A C 3
ATOM 1350 O O . THR A 1 29 ? -5.538 -8.440 -2.486 1.00 0.94 29 THR A O 3
ATOM 1361 N N . CYS A 1 30 ? -4.870 -6.388 -1.834 1.00 0.69 30 CYS A N 3
ATOM 1362 C CA . CYS A 1 30 ? -5.686 -6.326 -0.633 1.00 0.77 30 CYS A CA 3
ATOM 1363 C C . CYS A 1 30 ? -7.167 -6.518 -0.956 1.00 0.94 30 CYS A C 3
ATOM 1364 O O . CYS A 1 30 ? -7.734 -5.794 -1.771 1.00 0.95 30 CYS A O 3
ATOM 1371 N N . PRO A 1 31 ? -7.799 -7.538 -0.355 1.00 1.17 31 PRO A N 3
ATOM 1372 C CA . PRO A 1 31 ? -9.247 -7.736 -0.448 1.00 1.40 31 PRO A CA 3
ATOM 1373 C C . PRO A 1 31 ? -9.999 -6.639 0.297 1.00 1.43 31 PRO A C 3
ATOM 1374 O O . PRO A 1 31 ? -11.115 -6.267 -0.069 1.00 2.11 31 PRO A O 3
ATOM 1385 N N . LEU A 1 32 ? -9.369 -6.124 1.342 1.00 1.47 32 LEU A N 3
ATOM 1386 C CA . LEU A 1 32 ? -9.925 -5.038 2.125 1.00 1.72 32 LEU A CA 3
ATOM 1387 C C . LEU A 1 32 ? -8.834 -4.017 2.423 1.00 2.43 32 LEU A C 3
ATOM 1388 O O . LEU A 1 32 ? -8.851 -2.930 1.815 1.00 2.92 32 LEU A O 3
ATOM 1405 N N . ARG A 1 1 ? -14.828 2.774 -2.575 1.00 2.02 1 ARG A N 4
ATOM 1406 C CA . ARG A 1 1 ? -14.152 1.611 -1.962 1.00 1.69 1 ARG A CA 4
ATOM 1407 C C . ARG A 1 1 ? -13.600 2.008 -0.598 1.00 1.41 1 ARG A C 4
ATOM 1408 O O . ARG A 1 1 ? -13.634 3.183 -0.232 1.00 1.46 1 ARG A O 4
ATOM 1431 N N . SER A 1 2 ? -13.118 1.034 0.160 1.00 1.27 2 SER A N 4
ATOM 1432 C CA . SER A 1 2 ? -12.354 1.311 1.362 1.00 1.08 2 SER A CA 4
ATOM 1433 C C . SER A 1 2 ? -11.007 1.946 0.989 1.00 0.83 2 SER A C 4
ATOM 1434 O O . SER A 1 2 ? -10.743 2.227 -0.183 1.00 0.85 2 SER A O 4
ATOM 1442 N N . PHE A 1 3 ? -10.150 2.143 1.980 1.00 0.72 3 PHE A N 4
ATOM 1443 C CA . PHE A 1 3 ? -9.027 3.070 1.858 1.00 0.62 3 PHE A CA 4
ATOM 1444 C C . PHE A 1 3 ? -7.805 2.436 1.208 1.00 0.49 3 PHE A C 4
ATOM 1445 O O . PHE A 1 3 ? -6.867 3.142 0.832 1.00 0.45 3 PHE A O 4
ATOM 1462 N N . CYS A 1 4 ? -7.807 1.114 1.087 1.00 0.53 4 CYS A N 4
ATOM 1463 C CA . CYS A 1 4 ? -6.645 0.397 0.578 1.00 0.53 4 CYS A CA 4
ATOM 1464 C C . CYS A 1 4 ? -6.255 0.855 -0.824 1.00 0.47 4 CYS A C 4
ATOM 1465 O O . CYS A 1 4 ? -5.077 1.051 -1.099 1.00 0.56 4 CYS A O 4
ATOM 1472 N N . ALA A 1 5 ? -7.234 1.058 -1.698 1.00 0.49 5 ALA A N 4
ATOM 1473 C CA . ALA A 1 5 ? -6.949 1.425 -3.086 1.00 0.59 5 ALA A CA 4
ATOM 1474 C C . ALA A 1 5 ? -6.104 2.693 -3.165 1.00 0.49 5 ALA A C 4
ATOM 1475 O O . ALA A 1 5 ? -5.259 2.835 -4.048 1.00 0.57 5 ALA A O 4
ATOM 1482 N N . TYR A 1 6 ? -6.344 3.609 -2.244 1.00 0.42 6 TYR A N 4
ATOM 1483 C CA . TYR A 1 6 ? -5.617 4.865 -2.208 1.00 0.41 6 TYR A CA 4
ATOM 1484 C C . TYR A 1 6 ? -4.321 4.728 -1.403 1.00 0.35 6 TYR A C 4
ATOM 1485 O O . TYR A 1 6 ? -3.248 5.107 -1.868 1.00 0.40 6 TYR A O 4
ATOM 1503 N N . TRP A 1 7 ? -4.423 4.158 -0.205 1.00 0.30 7 TRP A N 4
ATOM 1504 C CA . TRP A 1 7 ? -3.309 4.172 0.741 1.00 0.32 7 TRP A CA 4
ATOM 1505 C C . TRP A 1 7 ? -2.256 3.105 0.456 1.00 0.35 7 TRP A C 4
ATOM 1506 O O . TRP A 1 7 ? -1.104 3.254 0.861 1.00 0.39 7 TRP A O 4
ATOM 1527 N N . ARG A 1 8 ? -2.617 2.044 -0.251 1.00 0.39 8 ARG A N 4
ATOM 1528 C CA . ARG A 1 8 ? -1.631 1.023 -0.600 1.00 0.52 8 ARG A CA 4
ATOM 1529 C C . ARG A 1 8 ? -0.665 1.567 -1.646 1.00 0.54 8 ARG A C 4
ATOM 1530 O O . ARG A 1 8 ? 0.477 1.122 -1.751 1.00 0.61 8 ARG A O 4
ATOM 1551 N N . MET A 1 9 ? -1.131 2.532 -2.421 1.00 0.54 9 MET A N 4
ATOM 1552 C CA . MET A 1 9 ? -0.272 3.239 -3.357 1.00 0.62 9 MET A CA 4
ATOM 1553 C C . MET A 1 9 ? 0.393 4.426 -2.664 1.00 0.60 9 MET A C 4
ATOM 1554 O O . MET A 1 9 ? 1.346 5.013 -3.177 1.00 0.73 9 MET A O 4
ATOM 1568 N N . LEU A 1 10 ? -0.108 4.758 -1.480 1.00 0.50 10 LEU A N 4
ATOM 1569 C CA . LEU A 1 10 ? 0.319 5.954 -0.771 1.00 0.53 10 LEU A CA 4
ATOM 1570 C C . LEU A 1 10 ? 1.530 5.652 0.106 1.00 0.54 10 LEU A C 4
ATOM 1571 O O . LEU A 1 10 ? 2.500 6.410 0.130 1.00 0.64 10 LEU A O 4
ATOM 1587 N N . LEU A 1 11 ? 1.482 4.526 0.804 1.00 0.48 11 LEU A N 4
ATOM 1588 C CA . LEU A 1 11 ? 2.563 4.137 1.704 1.00 0.54 11 LEU A CA 4
ATOM 1589 C C . LEU A 1 11 ? 3.616 3.302 0.980 1.00 0.54 11 LEU A C 4
ATOM 1590 O O . LEU A 1 11 ? 4.377 2.565 1.609 1.00 0.74 11 LEU A O 4
ATOM 1606 N N . CYS A 1 12 ? 3.656 3.411 -0.340 1.00 0.47 12 CYS A N 4
ATOM 1607 C CA . CYS A 1 12 ? 4.650 2.692 -1.124 1.00 0.46 12 CYS A CA 4
ATOM 1608 C C . CYS A 1 12 ? 5.293 3.612 -2.168 1.00 0.47 12 CYS A C 4
ATOM 1609 O O . CYS A 1 12 ? 5.058 3.468 -3.369 1.00 0.65 12 CYS A O 4
ATOM 1616 N N . PRO A 1 13 ? 6.093 4.596 -1.717 1.00 0.49 13 PRO A N 4
ATOM 1617 C CA . PRO A 1 13 ? 6.836 5.488 -2.600 1.00 0.70 13 PRO A CA 4
ATOM 1618 C C . PRO A 1 13 ? 8.166 4.881 -3.048 1.00 0.84 13 PRO A C 4
ATOM 1619 O O . PRO A 1 13 ? 8.371 4.606 -4.229 1.00 1.36 13 PRO A O 4
ATOM 1630 N N . ASP A 1 14 ? 9.065 4.676 -2.092 1.00 0.90 14 ASP A N 4
ATOM 1631 C CA . ASP A 1 14 ? 10.378 4.100 -2.367 1.00 1.02 14 ASP A CA 4
ATOM 1632 C C . ASP A 1 14 ? 10.687 3.046 -1.305 1.00 0.85 14 ASP A C 4
ATOM 1633 O O . ASP A 1 14 ? 11.840 2.717 -1.024 1.00 0.97 14 ASP A O 4
ATOM 1642 N N . SER A 1 15 ? 9.621 2.509 -0.727 1.00 0.63 15 SER A N 4
ATOM 1643 C CA . SER A 1 15 ? 9.722 1.593 0.398 1.00 0.53 15 SER A CA 4
ATOM 1644 C C . SER A 1 15 ? 10.220 0.222 -0.033 1.00 0.46 15 SER A C 4
ATOM 1645 O O . SER A 1 15 ? 10.905 -0.459 0.729 1.00 0.48 15 SER A O 4
ATOM 1653 N N . CYS A 1 16 ? 9.878 -0.177 -1.254 1.00 0.47 16 CYS A N 4
ATOM 1654 C CA . CYS A 1 16 ? 10.184 -1.513 -1.744 1.00 0.47 16 CYS A CA 4
ATOM 1655 C C . CYS A 1 16 ? 11.683 -1.799 -1.726 1.00 0.52 16 CYS A C 4
ATOM 1656 O O . CYS A 1 16 ? 12.104 -2.952 -1.703 1.00 0.64 16 CYS A O 4
ATOM 1663 N N . SER A 1 17 ? 12.488 -0.751 -1.715 1.00 0.55 17 SER A N 4
ATOM 1664 C CA . SER A 1 17 ? 13.927 -0.914 -1.678 1.00 0.63 17 SER A CA 4
ATOM 1665 C C . SER A 1 17 ? 14.407 -1.283 -0.273 1.00 0.63 17 SER A C 4
ATOM 1666 O O . SER A 1 17 ? 15.310 -2.102 -0.109 1.00 0.76 17 SER A O 4
ATOM 1674 N N . ILE A 1 18 ? 13.787 -0.685 0.736 1.00 0.64 18 ILE A N 4
ATOM 1675 C CA . ILE A 1 18 ? 14.199 -0.892 2.118 1.00 0.78 18 ILE A CA 4
ATOM 1676 C C . ILE A 1 18 ? 13.470 -2.080 2.742 1.00 0.68 18 ILE A C 4
ATOM 1677 O O . ILE A 1 18 ? 14.062 -2.873 3.474 1.00 0.79 18 ILE A O 4
ATOM 1693 N N . GLU A 1 19 ? 12.191 -2.208 2.420 1.00 0.57 19 GLU A N 4
ATOM 1694 C CA . GLU A 1 19 ? 11.322 -3.210 3.030 1.00 0.62 19 GLU A CA 4
ATOM 1695 C C . GLU A 1 19 ? 11.490 -4.583 2.376 1.00 0.59 19 GLU A C 4
ATOM 1696 O O . GLU A 1 19 ? 10.561 -5.392 2.363 1.00 0.69 19 GLU A O 4
ATOM 1708 N N . GLY A 1 20 ? 12.672 -4.839 1.835 1.00 0.56 20 GLY A N 4
ATOM 1709 C CA . GLY A 1 20 ? 12.940 -6.110 1.198 1.00 0.64 20 GLY A CA 4
ATOM 1710 C C . GLY A 1 20 ? 12.462 -6.143 -0.233 1.00 0.66 20 GLY A C 4
ATOM 1711 O O . GLY A 1 20 ? 13.156 -5.676 -1.136 1.00 0.73 20 GLY A O 4
ATOM 1715 N N . GLY A 1 21 ? 11.278 -6.701 -0.439 1.00 0.71 21 GLY A N 4
ATOM 1716 C CA . GLY A 1 21 ? 10.682 -6.712 -1.757 1.00 0.80 21 GLY A CA 4
ATOM 1717 C C . GLY A 1 21 ? 9.721 -5.560 -1.923 1.00 0.71 21 GLY A C 4
ATOM 1718 O O . GLY A 1 21 ? 10.012 -4.602 -2.629 1.00 0.93 21 GLY A O 4
ATOM 1722 N N . CYS A 1 22 ? 8.579 -5.669 -1.268 1.00 0.60 22 CYS A N 4
ATOM 1723 C CA . CYS A 1 22 ? 7.606 -4.588 -1.173 1.00 0.51 22 CYS A CA 4
ATOM 1724 C C . CYS A 1 22 ? 6.775 -4.783 0.090 1.00 0.49 22 CYS A C 4
ATOM 1725 O O . CYS A 1 22 ? 6.317 -5.893 0.366 1.00 0.60 22 CYS A O 4
ATOM 1732 N N . PRO A 1 23 ? 6.581 -3.715 0.882 1.00 0.45 23 PRO A N 4
ATOM 1733 C CA . PRO A 1 23 ? 5.923 -3.811 2.188 1.00 0.55 23 PRO A CA 4
ATOM 1734 C C . PRO A 1 23 ? 4.434 -4.122 2.087 1.00 0.55 23 PRO A C 4
ATOM 1735 O O . PRO A 1 23 ? 3.839 -3.990 1.016 1.00 0.53 23 PRO A O 4
ATOM 1746 N N . GLU A 1 24 ? 3.833 -4.518 3.201 1.00 0.62 24 GLU A N 4
ATOM 1747 C CA . GLU A 1 24 ? 2.422 -4.894 3.222 1.00 0.67 24 GLU A CA 4
ATOM 1748 C C . GLU A 1 24 ? 1.543 -3.754 2.709 1.00 0.64 24 GLU A C 4
ATOM 1749 O O . GLU A 1 24 ? 0.643 -3.967 1.893 1.00 0.65 24 GLU A O 4
ATOM 1761 N N . VAL A 1 25 ? 1.838 -2.537 3.156 1.00 0.72 25 VAL A N 4
ATOM 1762 C CA . VAL A 1 25 ? 1.067 -1.360 2.768 1.00 0.80 25 VAL A CA 4
ATOM 1763 C C . VAL A 1 25 ? 1.254 -1.008 1.295 1.00 0.74 25 VAL A C 4
ATOM 1764 O O . VAL A 1 25 ? 0.664 -0.054 0.808 1.00 0.90 25 VAL A O 4
ATOM 1777 N N . CYS A 1 26 ? 2.079 -1.770 0.599 1.00 0.60 26 CYS A N 4
ATOM 1778 C CA . CYS A 1 26 ? 2.292 -1.566 -0.826 1.00 0.57 26 CYS A CA 4
ATOM 1779 C C . CYS A 1 26 ? 1.406 -2.514 -1.616 1.00 0.57 26 CYS A C 4
ATOM 1780 O O . CYS A 1 26 ? 1.101 -2.291 -2.789 1.00 0.62 26 CYS A O 4
ATOM 1787 N N . THR A 1 27 ? 0.996 -3.571 -0.944 1.00 0.58 27 THR A N 4
ATOM 1788 C CA . THR A 1 27 ? 0.186 -4.615 -1.530 1.00 0.66 27 THR A CA 4
ATOM 1789 C C . THR A 1 27 ? -1.258 -4.155 -1.732 1.00 0.70 27 THR A C 4
ATOM 1790 O O . THR A 1 27 ? -2.122 -4.372 -0.878 1.00 1.07 27 THR A O 4
ATOM 1801 N N . ASN A 1 28 ? -1.498 -3.475 -2.852 1.00 0.54 28 ASN A N 4
ATOM 1802 C CA . ASN A 1 28 ? -2.830 -2.973 -3.208 1.00 0.59 28 ASN A CA 4
ATOM 1803 C C . ASN A 1 28 ? -3.801 -4.127 -3.507 1.00 0.66 28 ASN A C 4
ATOM 1804 O O . ASN A 1 28 ? -4.933 -3.914 -3.939 1.00 0.95 28 ASN A O 4
ATOM 1815 N N . THR A 1 29 ? -3.356 -5.349 -3.256 1.00 0.66 29 THR A N 4
ATOM 1816 C CA . THR A 1 29 ? -4.194 -6.532 -3.394 1.00 0.78 29 THR A CA 4
ATOM 1817 C C . THR A 1 29 ? -5.133 -6.664 -2.189 1.00 0.79 29 THR A C 4
ATOM 1818 O O . THR A 1 29 ? -5.796 -7.683 -1.994 1.00 0.94 29 THR A O 4
ATOM 1829 N N . CYS A 1 30 ? -5.171 -5.606 -1.395 1.00 0.69 30 CYS A N 4
ATOM 1830 C CA . CYS A 1 30 ? -6.016 -5.525 -0.210 1.00 0.77 30 CYS A CA 4
ATOM 1831 C C . CYS A 1 30 ? -7.463 -5.881 -0.540 1.00 0.94 30 CYS A C 4
ATOM 1832 O O . CYS A 1 30 ? -8.079 -5.275 -1.415 1.00 0.95 30 CYS A O 4
ATOM 1839 N N . PRO A 1 31 ? -8.012 -6.894 0.143 1.00 1.17 31 PRO A N 4
ATOM 1840 C CA . PRO A 1 31 ? -9.404 -7.323 -0.036 1.00 1.40 31 PRO A CA 4
ATOM 1841 C C . PRO A 1 31 ? -10.404 -6.254 0.394 1.00 1.43 31 PRO A C 4
ATOM 1842 O O . PRO A 1 31 ? -11.591 -6.334 0.074 1.00 2.11 31 PRO A O 4
ATOM 1853 N N . LEU A 1 32 ? -9.925 -5.255 1.122 1.00 1.47 32 LEU A N 4
ATOM 1854 C CA . LEU A 1 32 ? -10.780 -4.185 1.603 1.00 1.72 32 LEU A CA 4
ATOM 1855 C C . LEU A 1 32 ? -10.506 -2.898 0.825 1.00 2.43 32 LEU A C 4
ATOM 1856 O O . LEU A 1 32 ? -9.783 -2.025 1.343 1.00 2.92 32 LEU A O 4
ATOM 1873 N N . ARG A 1 1 ? -13.500 -0.033 -2.667 1.00 2.02 1 ARG A N 5
ATOM 1874 C CA . ARG A 1 1 ? -12.606 -0.884 -1.857 1.00 1.69 1 ARG A CA 5
ATOM 1875 C C . ARG A 1 1 ? -12.342 -0.196 -0.526 1.00 1.41 1 ARG A C 5
ATOM 1876 O O . ARG A 1 1 ? -12.997 0.795 -0.201 1.00 1.46 1 ARG A O 5
ATOM 1899 N N . SER A 1 2 ? -11.395 -0.710 0.247 1.00 1.27 2 SER A N 5
ATOM 1900 C CA . SER A 1 2 ? -10.986 -0.049 1.467 1.00 1.08 2 SER A CA 5
ATOM 1901 C C . SER A 1 2 ? -10.045 1.104 1.121 1.00 0.83 2 SER A C 5
ATOM 1902 O O . SER A 1 2 ? -9.804 1.378 -0.056 1.00 0.85 2 SER A O 5
ATOM 1910 N N . PHE A 1 3 ? -9.491 1.755 2.131 1.00 0.72 3 PHE A N 5
ATOM 1911 C CA . PHE A 1 3 ? -8.617 2.904 1.912 1.00 0.62 3 PHE A CA 5
ATOM 1912 C C . PHE A 1 3 ? -7.277 2.470 1.323 1.00 0.49 3 PHE A C 5
ATOM 1913 O O . PHE A 1 3 ? -6.521 3.285 0.797 1.00 0.45 3 PHE A O 5
ATOM 1930 N N . CYS A 1 4 ? -7.002 1.175 1.383 1.00 0.53 4 CYS A N 5
ATOM 1931 C CA . CYS A 1 4 ? -5.694 0.651 1.026 1.00 0.53 4 CYS A CA 5
ATOM 1932 C C . CYS A 1 4 ? -5.419 0.791 -0.467 1.00 0.47 4 CYS A C 5
ATOM 1933 O O . CYS A 1 4 ? -4.277 0.690 -0.901 1.00 0.56 4 CYS A O 5
ATOM 1940 N N . ALA A 1 5 ? -6.467 1.018 -1.252 1.00 0.49 5 ALA A N 5
ATOM 1941 C CA . ALA A 1 5 ? -6.307 1.235 -2.685 1.00 0.59 5 ALA A CA 5
ATOM 1942 C C . ALA A 1 5 ? -5.652 2.589 -2.946 1.00 0.49 5 ALA A C 5
ATOM 1943 O O . ALA A 1 5 ? -4.784 2.720 -3.812 1.00 0.57 5 ALA A O 5
ATOM 1950 N N . TYR A 1 6 ? -6.067 3.589 -2.182 1.00 0.42 6 TYR A N 5
ATOM 1951 C CA . TYR A 1 6 ? -5.477 4.917 -2.258 1.00 0.41 6 TYR A CA 5
ATOM 1952 C C . TYR A 1 6 ? -4.149 4.924 -1.510 1.00 0.35 6 TYR A C 5
ATOM 1953 O O . TYR A 1 6 ? -3.126 5.393 -2.016 1.00 0.40 6 TYR A O 5
ATOM 1971 N N . TRP A 1 7 ? -4.177 4.369 -0.304 1.00 0.30 7 TRP A N 5
ATOM 1972 C CA . TRP A 1 7 ? -3.014 4.339 0.571 1.00 0.32 7 TRP A CA 5
ATOM 1973 C C . TRP A 1 7 ? -1.929 3.414 0.031 1.00 0.35 7 TRP A C 5
ATOM 1974 O O . TRP A 1 7 ? -0.794 3.436 0.507 1.00 0.39 7 TRP A O 5
ATOM 1995 N N . ARG A 1 8 ? -2.289 2.600 -0.960 1.00 0.39 8 ARG A N 5
ATOM 1996 C CA . ARG A 1 8 ? -1.325 1.784 -1.692 1.00 0.52 8 ARG A CA 5
ATOM 1997 C C . ARG A 1 8 ? -0.147 2.640 -2.139 1.00 0.54 8 ARG A C 5
ATOM 1998 O O . ARG A 1 8 ? 1.008 2.232 -2.048 1.00 0.61 8 ARG A O 5
ATOM 2019 N N . MET A 1 9 ? -0.460 3.845 -2.596 1.00 0.54 9 MET A N 5
ATOM 2020 C CA . MET A 1 9 ? 0.549 4.764 -3.095 1.00 0.62 9 MET A CA 5
ATOM 2021 C C . MET A 1 9 ? 1.153 5.578 -1.957 1.00 0.60 9 MET A C 5
ATOM 2022 O O . MET A 1 9 ? 2.304 6.010 -2.035 1.00 0.73 9 MET A O 5
ATOM 2036 N N . LEU A 1 10 ? 0.385 5.761 -0.889 1.00 0.50 10 LEU A N 5
ATOM 2037 C CA . LEU A 1 10 ? 0.808 6.612 0.218 1.00 0.53 10 LEU A CA 5
ATOM 2038 C C . LEU A 1 10 ? 1.969 5.982 0.976 1.00 0.54 10 LEU A C 5
ATOM 2039 O O . LEU A 1 10 ? 2.912 6.664 1.376 1.00 0.64 10 LEU A O 5
ATOM 2055 N N . LEU A 1 11 ? 1.897 4.672 1.164 1.00 0.48 11 LEU A N 5
ATOM 2056 C CA . LEU A 1 11 ? 2.931 3.951 1.898 1.00 0.54 11 LEU A CA 5
ATOM 2057 C C . LEU A 1 11 ? 3.941 3.326 0.947 1.00 0.54 11 LEU A C 5
ATOM 2058 O O . LEU A 1 11 ? 4.717 2.455 1.346 1.00 0.74 11 LEU A O 5
ATOM 2074 N N . CYS A 1 12 ? 3.947 3.763 -0.305 1.00 0.47 12 CYS A N 5
ATOM 2075 C CA . CYS A 1 12 ? 4.838 3.167 -1.288 1.00 0.46 12 CYS A CA 5
ATOM 2076 C C . CYS A 1 12 ? 5.469 4.218 -2.213 1.00 0.47 12 CYS A C 5
ATOM 2077 O O . CYS A 1 12 ? 5.254 4.191 -3.426 1.00 0.65 12 CYS A O 5
ATOM 2084 N N . PRO A 1 13 ? 6.243 5.173 -1.660 1.00 0.49 13 PRO A N 5
ATOM 2085 C CA . PRO A 1 13 ? 7.035 6.104 -2.465 1.00 0.70 13 PRO A CA 5
ATOM 2086 C C . PRO A 1 13 ? 8.296 5.424 -2.997 1.00 0.84 13 PRO A C 5
ATOM 2087 O O . PRO A 1 13 ? 8.538 5.381 -4.205 1.00 1.36 13 PRO A O 5
ATOM 2098 N N . ASP A 1 14 ? 9.092 4.898 -2.075 1.00 0.90 14 ASP A N 5
ATOM 2099 C CA . ASP A 1 14 ? 10.266 4.099 -2.405 1.00 1.02 14 ASP A CA 5
ATOM 2100 C C . ASP A 1 14 ? 10.536 3.128 -1.263 1.00 0.85 14 ASP A C 5
ATOM 2101 O O . ASP A 1 14 ? 11.673 2.740 -0.993 1.00 0.97 14 ASP A O 5
ATOM 2110 N N . SER A 1 15 ? 9.456 2.722 -0.609 1.00 0.63 15 SER A N 5
ATOM 2111 C CA . SER A 1 15 ? 9.541 1.886 0.576 1.00 0.53 15 SER A CA 5
ATOM 2112 C C . SER A 1 15 ? 9.634 0.406 0.224 1.00 0.46 15 SER A C 5
ATOM 2113 O O . SER A 1 15 ? 9.826 -0.432 1.105 1.00 0.48 15 SER A O 5
ATOM 2121 N N . CYS A 1 16 ? 9.488 0.079 -1.056 1.00 0.47 16 CYS A N 5
ATOM 2122 C CA . CYS A 1 16 ? 9.598 -1.303 -1.494 1.00 0.47 16 CYS A CA 5
ATOM 2123 C C . CYS A 1 16 ? 10.968 -1.868 -1.143 1.00 0.52 16 CYS A C 5
ATOM 2124 O O . CYS A 1 16 ? 11.103 -3.051 -0.845 1.00 0.64 16 CYS A O 5
ATOM 2131 N N . SER A 1 17 ? 11.973 -1.005 -1.138 1.00 0.55 17 SER A N 5
ATOM 2132 C CA . SER A 1 17 ? 13.320 -1.403 -0.771 1.00 0.63 17 SER A CA 5
ATOM 2133 C C . SER A 1 17 ? 13.400 -1.779 0.709 1.00 0.63 17 SER A C 5
ATOM 2134 O O . SER A 1 17 ? 14.174 -2.651 1.101 1.00 0.76 17 SER A O 5
ATOM 2142 N N . ILE A 1 18 ? 12.576 -1.128 1.519 1.00 0.64 18 ILE A N 5
ATOM 2143 C CA . ILE A 1 18 ? 12.581 -1.332 2.958 1.00 0.78 18 ILE A CA 5
ATOM 2144 C C . ILE A 1 18 ? 11.834 -2.610 3.332 1.00 0.68 18 ILE A C 5
ATOM 2145 O O . ILE A 1 18 ? 12.236 -3.334 4.243 1.00 0.79 18 ILE A O 5
ATOM 2161 N N . GLU A 1 19 ? 10.757 -2.888 2.612 1.00 0.57 19 GLU A N 5
ATOM 2162 C CA . GLU A 1 19 ? 9.918 -4.045 2.893 1.00 0.62 19 GLU A CA 5
ATOM 2163 C C . GLU A 1 19 ? 10.345 -5.260 2.073 1.00 0.59 19 GLU A C 5
ATOM 2164 O O . GLU A 1 19 ? 9.573 -6.204 1.900 1.00 0.69 19 GLU A O 5
ATOM 2176 N N . GLY A 1 20 ? 11.575 -5.234 1.580 1.00 0.56 20 GLY A N 5
ATOM 2177 C CA . GLY A 1 20 ? 12.064 -6.314 0.747 1.00 0.64 20 GLY A CA 5
ATOM 2178 C C . GLY A 1 20 ? 11.470 -6.256 -0.643 1.00 0.66 20 GLY A C 5
ATOM 2179 O O . GLY A 1 20 ? 12.107 -5.775 -1.579 1.00 0.73 20 GLY A O 5
ATOM 2183 N N . GLY A 1 21 ? 10.246 -6.746 -0.775 1.00 0.71 21 GLY A N 5
ATOM 2184 C CA . GLY A 1 21 ? 9.531 -6.641 -2.026 1.00 0.80 21 GLY A CA 5
ATOM 2185 C C . GLY A 1 21 ? 8.812 -5.317 -2.126 1.00 0.71 21 GLY A C 5
ATOM 2186 O O . GLY A 1 21 ? 9.312 -4.385 -2.746 1.00 0.93 21 GLY A O 5
ATOM 2190 N N . CYS A 1 22 ? 7.649 -5.233 -1.494 1.00 0.60 22 CYS A N 5
ATOM 2191 C CA . CYS A 1 22 ? 6.880 -3.997 -1.418 1.00 0.51 22 CYS A CA 5
ATOM 2192 C C . CYS A 1 22 ? 5.962 -4.029 -0.197 1.00 0.49 22 CYS A C 5
ATOM 2193 O O . CYS A 1 22 ? 5.579 -5.107 0.263 1.00 0.60 22 CYS A O 5
ATOM 2200 N N . PRO A 1 23 ? 5.623 -2.853 0.369 1.00 0.45 23 PRO A N 5
ATOM 2201 C CA . PRO A 1 23 ? 4.735 -2.761 1.538 1.00 0.55 23 PRO A CA 5
ATOM 2202 C C . PRO A 1 23 ? 3.375 -3.403 1.283 1.00 0.55 23 PRO A C 5
ATOM 2203 O O . PRO A 1 23 ? 2.916 -3.435 0.141 1.00 0.53 23 PRO A O 5
ATOM 2214 N N . GLU A 1 24 ? 2.739 -3.907 2.337 1.00 0.62 24 GLU A N 5
ATOM 2215 C CA . GLU A 1 24 ? 1.503 -4.683 2.202 1.00 0.67 24 GLU A CA 5
ATOM 2216 C C . GLU A 1 24 ? 0.465 -3.980 1.320 1.00 0.64 24 GLU A C 5
ATOM 2217 O O . GLU A 1 24 ? -0.071 -4.586 0.386 1.00 0.65 24 GLU A O 5
ATOM 2229 N N . VAL A 1 25 ? 0.208 -2.699 1.587 1.00 0.72 25 VAL A N 5
ATOM 2230 C CA . VAL A 1 25 ? -0.763 -1.942 0.807 1.00 0.80 25 VAL A CA 5
ATOM 2231 C C . VAL A 1 25 ? -0.290 -1.768 -0.633 1.00 0.74 25 VAL A C 5
ATOM 2232 O O . VAL A 1 25 ? -1.092 -1.779 -1.563 1.00 0.90 25 VAL A O 5
ATOM 2245 N N . CYS A 1 26 ? 1.021 -1.651 -0.808 1.00 0.60 26 CYS A N 5
ATOM 2246 C CA . CYS A 1 26 ? 1.608 -1.443 -2.124 1.00 0.57 26 CYS A CA 5
ATOM 2247 C C . CYS A 1 26 ? 1.441 -2.690 -2.983 1.00 0.57 26 CYS A C 5
ATOM 2248 O O . CYS A 1 26 ? 1.275 -2.605 -4.200 1.00 0.62 26 CYS A O 5
ATOM 2255 N N . THR A 1 27 ? 1.467 -3.847 -2.330 1.00 0.58 27 THR A N 5
ATOM 2256 C CA . THR A 1 27 ? 1.323 -5.130 -3.004 1.00 0.66 27 THR A CA 5
ATOM 2257 C C . THR A 1 27 ? -0.084 -5.297 -3.597 1.00 0.70 27 THR A C 5
ATOM 2258 O O . THR A 1 27 ? -0.331 -6.211 -4.383 1.00 1.07 27 THR A O 5
ATOM 2269 N N . ASN A 1 28 ? -0.997 -4.401 -3.211 1.00 0.54 28 ASN A N 5
ATOM 2270 C CA . ASN A 1 28 ? -2.368 -4.386 -3.730 1.00 0.59 28 ASN A CA 5
ATOM 2271 C C . ASN A 1 28 ? -3.166 -5.602 -3.249 1.00 0.66 28 ASN A C 5
ATOM 2272 O O . ASN A 1 28 ? -4.309 -5.817 -3.648 1.00 0.95 28 ASN A O 5
ATOM 2283 N N . THR A 1 29 ? -2.561 -6.379 -2.365 1.00 0.66 29 THR A N 5
ATOM 2284 C CA . THR A 1 29 ? -3.207 -7.544 -1.789 1.00 0.78 29 THR A CA 5
ATOM 2285 C C . THR A 1 29 ? -3.799 -7.182 -0.426 1.00 0.79 29 THR A C 5
ATOM 2286 O O . THR A 1 29 ? -4.194 -8.041 0.359 1.00 0.94 29 THR A O 5
ATOM 2297 N N . CYS A 1 30 ? -3.845 -5.886 -0.173 1.00 0.69 30 CYS A N 5
ATOM 2298 C CA . CYS A 1 30 ? -4.383 -5.330 1.053 1.00 0.77 30 CYS A CA 5
ATOM 2299 C C . CYS A 1 30 ? -5.808 -5.821 1.320 1.00 0.94 30 CYS A C 5
ATOM 2300 O O . CYS A 1 30 ? -6.662 -5.816 0.428 1.00 0.95 30 CYS A O 5
ATOM 2307 N N . PRO A 1 31 ? -6.067 -6.289 2.548 1.00 1.17 31 PRO A N 5
ATOM 2308 C CA . PRO A 1 31 ? -7.404 -6.695 2.984 1.00 1.40 31 PRO A CA 5
ATOM 2309 C C . PRO A 1 31 ? -8.340 -5.499 3.142 1.00 1.43 31 PRO A C 5
ATOM 2310 O O . PRO A 1 31 ? -7.919 -4.348 3.001 1.00 2.11 31 PRO A O 5
ATOM 2321 N N . LEU A 1 32 ? -9.604 -5.774 3.426 1.00 1.47 32 LEU A N 5
ATOM 2322 C CA . LEU A 1 32 ? -10.587 -4.722 3.646 1.00 1.72 32 LEU A CA 5
ATOM 2323 C C . LEU A 1 32 ? -10.326 -4.066 4.999 1.00 2.43 32 LEU A C 5
ATOM 2324 O O . LEU A 1 32 ? -10.414 -4.771 6.025 1.00 2.92 32 LEU A O 5
ATOM 2341 N N . ARG A 1 1 ? -13.044 -2.725 -0.876 1.00 2.02 1 ARG A N 6
ATOM 2342 C CA . ARG A 1 1 ? -11.972 -2.899 0.133 1.00 1.69 1 ARG A CA 6
ATOM 2343 C C . ARG A 1 1 ? -11.671 -1.590 0.852 1.00 1.41 1 ARG A C 6
ATOM 2344 O O . ARG A 1 1 ? -12.295 -0.571 0.576 1.00 1.46 1 ARG A O 6
ATOM 2367 N N . SER A 1 2 ? -10.701 -1.616 1.752 1.00 1.27 2 SER A N 6
ATOM 2368 C CA . SER A 1 2 ? -10.333 -0.440 2.531 1.00 1.08 2 SER A CA 6
ATOM 2369 C C . SER A 1 2 ? -9.433 0.523 1.746 1.00 0.83 2 SER A C 6
ATOM 2370 O O . SER A 1 2 ? -9.220 0.352 0.543 1.00 0.85 2 SER A O 6
ATOM 2378 N N . PHE A 1 3 ? -8.915 1.535 2.442 1.00 0.72 3 PHE A N 6
ATOM 2379 C CA . PHE A 1 3 ? -8.034 2.555 1.858 1.00 0.62 3 PHE A CA 6
ATOM 2380 C C . PHE A 1 3 ? -6.795 1.962 1.180 1.00 0.49 3 PHE A C 6
ATOM 2381 O O . PHE A 1 3 ? -6.093 2.666 0.456 1.00 0.45 3 PHE A O 6
ATOM 2398 N N . CYS A 1 4 ? -6.529 0.685 1.434 1.00 0.53 4 CYS A N 6
ATOM 2399 C CA . CYS A 1 4 ? -5.342 -0.004 0.921 1.00 0.53 4 CYS A CA 6
ATOM 2400 C C . CYS A 1 4 ? -5.083 0.280 -0.568 1.00 0.47 4 CYS A C 6
ATOM 2401 O O . CYS A 1 4 ? -3.935 0.411 -0.988 1.00 0.56 4 CYS A O 6
ATOM 2408 N N . ALA A 1 5 ? -6.144 0.403 -1.361 1.00 0.49 5 ALA A N 6
ATOM 2409 C CA . ALA A 1 5 ? -5.994 0.594 -2.803 1.00 0.59 5 ALA A CA 6
ATOM 2410 C C . ALA A 1 5 ? -5.539 2.010 -3.146 1.00 0.49 5 ALA A C 6
ATOM 2411 O O . ALA A 1 5 ? -4.888 2.230 -4.166 1.00 0.57 5 ALA A O 6
ATOM 2418 N N . TYR A 1 6 ? -5.901 2.969 -2.313 1.00 0.42 6 TYR A N 6
ATOM 2419 C CA . TYR A 1 6 ? -5.469 4.346 -2.501 1.00 0.41 6 TYR A CA 6
ATOM 2420 C C . TYR A 1 6 ? -4.117 4.568 -1.836 1.00 0.35 6 TYR A C 6
ATOM 2421 O O . TYR A 1 6 ? -3.195 5.132 -2.427 1.00 0.40 6 TYR A O 6
ATOM 2439 N N . TRP A 1 7 ? -4.005 4.090 -0.607 1.00 0.30 7 TRP A N 6
ATOM 2440 C CA . TRP A 1 7 ? -2.837 4.344 0.226 1.00 0.32 7 TRP A CA 6
ATOM 2441 C C . TRP A 1 7 ? -1.609 3.580 -0.259 1.00 0.35 7 TRP A C 6
ATOM 2442 O O . TRP A 1 7 ? -0.494 3.849 0.189 1.00 0.39 7 TRP A O 6
ATOM 2463 N N . ARG A 1 8 ? -1.820 2.631 -1.168 1.00 0.39 8 ARG A N 6
ATOM 2464 C CA . ARG A 1 8 ? -0.719 1.898 -1.792 1.00 0.52 8 ARG A CA 6
ATOM 2465 C C . ARG A 1 8 ? 0.363 2.853 -2.307 1.00 0.54 8 ARG A C 6
ATOM 2466 O O . ARG A 1 8 ? 1.548 2.616 -2.119 1.00 0.61 8 ARG A O 6
ATOM 2487 N N . MET A 1 9 ? -0.057 3.935 -2.952 1.00 0.54 9 MET A N 6
ATOM 2488 C CA . MET A 1 9 ? 0.880 4.917 -3.487 1.00 0.62 9 MET A CA 6
ATOM 2489 C C . MET A 1 9 ? 1.226 5.965 -2.435 1.00 0.60 9 MET A C 6
ATOM 2490 O O . MET A 1 9 ? 2.209 6.692 -2.564 1.00 0.73 9 MET A O 6
ATOM 2504 N N . LEU A 1 10 ? 0.422 6.018 -1.384 1.00 0.50 10 LEU A N 6
ATOM 2505 C CA . LEU A 1 10 ? 0.544 7.058 -0.373 1.00 0.53 10 LEU A CA 6
ATOM 2506 C C . LEU A 1 10 ? 1.713 6.747 0.568 1.00 0.54 10 LEU A C 6
ATOM 2507 O O . LEU A 1 10 ? 2.410 7.652 1.028 1.00 0.64 10 LEU A O 6
ATOM 2523 N N . LEU A 1 11 ? 1.938 5.465 0.835 1.00 0.48 11 LEU A N 6
ATOM 2524 C CA . LEU A 1 11 ? 3.027 5.054 1.720 1.00 0.54 11 LEU A CA 6
ATOM 2525 C C . LEU A 1 11 ? 4.154 4.378 0.946 1.00 0.54 11 LEU A C 6
ATOM 2526 O O . LEU A 1 11 ? 5.046 3.770 1.541 1.00 0.74 11 LEU A O 6
ATOM 2542 N N . CYS A 1 12 ? 4.131 4.488 -0.375 1.00 0.47 12 CYS A N 6
ATOM 2543 C CA . CYS A 1 12 ? 5.155 3.845 -1.192 1.00 0.46 12 CYS A CA 6
ATOM 2544 C C . CYS A 1 12 ? 5.859 4.825 -2.127 1.00 0.47 12 CYS A C 6
ATOM 2545 O O . CYS A 1 12 ? 5.591 4.844 -3.328 1.00 0.65 12 CYS A O 6
ATOM 2552 N N . PRO A 1 13 ? 6.759 5.665 -1.591 1.00 0.49 13 PRO A N 6
ATOM 2553 C CA . PRO A 1 13 ? 7.661 6.466 -2.411 1.00 0.70 13 PRO A CA 6
ATOM 2554 C C . PRO A 1 13 ? 8.792 5.598 -2.947 1.00 0.84 13 PRO A C 6
ATOM 2555 O O . PRO A 1 13 ? 9.045 5.545 -4.151 1.00 1.36 13 PRO A O 6
ATOM 2566 N N . ASP A 1 14 ? 9.450 4.906 -2.024 1.00 0.90 14 ASP A N 6
ATOM 2567 C CA . ASP A 1 14 ? 10.519 3.967 -2.342 1.00 1.02 14 ASP A CA 6
ATOM 2568 C C . ASP A 1 14 ? 10.584 2.898 -1.260 1.00 0.85 14 ASP A C 6
ATOM 2569 O O . ASP A 1 14 ? 11.607 2.242 -1.067 1.00 0.97 14 ASP A O 6
ATOM 2578 N N . SER A 1 15 ? 9.461 2.714 -0.574 1.00 0.63 15 SER A N 6
ATOM 2579 C CA . SER A 1 15 ? 9.395 1.833 0.585 1.00 0.53 15 SER A CA 6
ATOM 2580 C C . SER A 1 15 ? 9.494 0.364 0.193 1.00 0.46 15 SER A C 6
ATOM 2581 O O . SER A 1 15 ? 9.750 -0.497 1.039 1.00 0.48 15 SER A O 6
ATOM 2589 N N . CYS A 1 16 ? 9.298 0.071 -1.084 1.00 0.47 16 CYS A N 6
ATOM 2590 C CA . CYS A 1 16 ? 9.402 -1.295 -1.565 1.00 0.47 16 CYS A CA 6
ATOM 2591 C C . CYS A 1 16 ? 10.827 -1.814 -1.416 1.00 0.52 16 CYS A C 6
ATOM 2592 O O . CYS A 1 16 ? 11.067 -3.018 -1.430 1.00 0.64 16 CYS A O 6
ATOM 2599 N N . SER A 1 17 ? 11.765 -0.899 -1.236 1.00 0.55 17 SER A N 6
ATOM 2600 C CA . SER A 1 17 ? 13.149 -1.272 -1.042 1.00 0.63 17 SER A CA 6
ATOM 2601 C C . SER A 1 17 ? 13.420 -1.642 0.416 1.00 0.63 17 SER A C 6
ATOM 2602 O O . SER A 1 17 ? 14.430 -2.265 0.729 1.00 0.76 17 SER A O 6
ATOM 2610 N N . ILE A 1 18 ? 12.506 -1.268 1.302 1.00 0.64 18 ILE A N 6
ATOM 2611 C CA . ILE A 1 18 ? 12.672 -1.531 2.725 1.00 0.78 18 ILE A CA 6
ATOM 2612 C C . ILE A 1 18 ? 12.091 -2.890 3.104 1.00 0.68 18 ILE A C 6
ATOM 2613 O O . ILE A 1 18 ? 12.732 -3.681 3.794 1.00 0.79 18 ILE A O 6
ATOM 2629 N N . GLU A 1 19 ? 10.885 -3.165 2.629 1.00 0.57 19 GLU A N 6
ATOM 2630 C CA . GLU A 1 19 ? 10.172 -4.385 2.998 1.00 0.62 19 GLU A CA 6
ATOM 2631 C C . GLU A 1 19 ? 10.467 -5.535 2.038 1.00 0.59 19 GLU A C 6
ATOM 2632 O O . GLU A 1 19 ? 9.628 -6.416 1.834 1.00 0.69 19 GLU A O 6
ATOM 2644 N N . GLY A 1 20 ? 11.652 -5.520 1.442 1.00 0.56 20 GLY A N 6
ATOM 2645 C CA . GLY A 1 20 ? 12.035 -6.579 0.531 1.00 0.64 20 GLY A CA 6
ATOM 2646 C C . GLY A 1 20 ? 11.460 -6.367 -0.849 1.00 0.66 20 GLY A C 6
ATOM 2647 O O . GLY A 1 20 ? 12.105 -5.768 -1.711 1.00 0.73 20 GLY A O 6
ATOM 2651 N N . GLY A 1 21 ? 10.249 -6.859 -1.056 1.00 0.71 21 GLY A N 6
ATOM 2652 C CA . GLY A 1 21 ? 9.562 -6.641 -2.310 1.00 0.80 21 GLY A CA 6
ATOM 2653 C C . GLY A 1 21 ? 8.759 -5.360 -2.280 1.00 0.71 21 GLY A C 6
ATOM 2654 O O . GLY A 1 21 ? 9.088 -4.401 -2.973 1.00 0.93 21 GLY A O 6
ATOM 2658 N N . CYS A 1 22 ? 7.701 -5.355 -1.478 1.00 0.60 22 CYS A N 6
ATOM 2659 C CA . CYS A 1 22 ? 6.892 -4.162 -1.244 1.00 0.51 22 CYS A CA 6
ATOM 2660 C C . CYS A 1 22 ? 6.161 -4.291 0.089 1.00 0.49 22 CYS A C 6
ATOM 2661 O O . CYS A 1 22 ? 5.779 -5.392 0.485 1.00 0.60 22 CYS A O 6
ATOM 2668 N N . PRO A 1 23 ? 5.969 -3.171 0.811 1.00 0.45 23 PRO A N 6
ATOM 2669 C CA . PRO A 1 23 ? 5.287 -3.176 2.109 1.00 0.55 23 PRO A CA 6
ATOM 2670 C C . PRO A 1 23 ? 3.825 -3.601 1.998 1.00 0.55 23 PRO A C 6
ATOM 2671 O O . PRO A 1 23 ? 3.262 -3.608 0.902 1.00 0.53 23 PRO A O 6
ATOM 2682 N N . GLU A 1 24 ? 3.218 -3.943 3.123 1.00 0.62 24 GLU A N 6
ATOM 2683 C CA . GLU A 1 24 ? 1.835 -4.411 3.146 1.00 0.67 24 GLU A CA 6
ATOM 2684 C C . GLU A 1 24 ? 0.888 -3.393 2.501 1.00 0.64 24 GLU A C 6
ATOM 2685 O O . GLU A 1 24 ? 0.005 -3.763 1.727 1.00 0.65 24 GLU A O 6
ATOM 2697 N N . VAL A 1 25 ? 1.099 -2.114 2.800 1.00 0.72 25 VAL A N 6
ATOM 2698 C CA . VAL A 1 25 ? 0.261 -1.040 2.268 1.00 0.80 25 VAL A CA 6
ATOM 2699 C C . VAL A 1 25 ? 0.361 -0.943 0.747 1.00 0.74 25 VAL A C 6
ATOM 2700 O O . VAL A 1 25 ? -0.541 -0.432 0.090 1.00 0.90 25 VAL A O 6
ATOM 2713 N N . CYS A 1 26 ? 1.458 -1.446 0.200 1.00 0.60 26 CYS A N 6
ATOM 2714 C CA . CYS A 1 26 ? 1.680 -1.429 -1.239 1.00 0.57 26 CYS A CA 6
ATOM 2715 C C . CYS A 1 26 ? 0.904 -2.550 -1.906 1.00 0.57 26 CYS A C 6
ATOM 2716 O O . CYS A 1 26 ? 0.479 -2.439 -3.059 1.00 0.62 26 CYS A O 6
ATOM 2723 N N . THR A 1 27 ? 0.738 -3.634 -1.167 1.00 0.58 27 THR A N 6
ATOM 2724 C CA . THR A 1 27 ? 0.025 -4.799 -1.642 1.00 0.66 27 THR A CA 6
ATOM 2725 C C . THR A 1 27 ? -1.467 -4.507 -1.737 1.00 0.70 27 THR A C 6
ATOM 2726 O O . THR A 1 27 ? -2.240 -4.836 -0.837 1.00 1.07 27 THR A O 6
ATOM 2737 N N . ASN A 1 28 ? -1.857 -3.871 -2.832 1.00 0.54 28 ASN A N 6
ATOM 2738 C CA . ASN A 1 28 ? -3.241 -3.467 -3.059 1.00 0.59 28 ASN A CA 6
ATOM 2739 C C . ASN A 1 28 ? -4.126 -4.669 -3.376 1.00 0.66 28 ASN A C 6
ATOM 2740 O O . ASN A 1 28 ? -5.219 -4.531 -3.926 1.00 0.95 28 ASN A O 6
ATOM 2751 N N . THR A 1 29 ? -3.644 -5.843 -3.007 1.00 0.66 29 THR A N 6
ATOM 2752 C CA . THR A 1 29 ? -4.395 -7.071 -3.141 1.00 0.78 29 THR A CA 6
ATOM 2753 C C . THR A 1 29 ? -5.271 -7.276 -1.904 1.00 0.79 29 THR A C 6
ATOM 2754 O O . THR A 1 29 ? -5.876 -8.330 -1.710 1.00 0.94 29 THR A O 6
ATOM 2765 N N . CYS A 1 30 ? -5.313 -6.238 -1.075 1.00 0.69 30 CYS A N 6
ATOM 2766 C CA . CYS A 1 30 ? -6.126 -6.215 0.133 1.00 0.77 30 CYS A CA 6
ATOM 2767 C C . CYS A 1 30 ? -7.580 -6.582 -0.180 1.00 0.94 30 CYS A C 6
ATOM 2768 O O . CYS A 1 30 ? -8.272 -5.849 -0.891 1.00 0.95 30 CYS A O 6
ATOM 2775 N N . PRO A 1 31 ? -8.053 -7.729 0.341 1.00 1.17 31 PRO A N 6
ATOM 2776 C CA . PRO A 1 31 ? -9.424 -8.205 0.113 1.00 1.40 31 PRO A CA 6
ATOM 2777 C C . PRO A 1 31 ? -10.463 -7.249 0.682 1.00 1.43 31 PRO A C 6
ATOM 2778 O O . PRO A 1 31 ? -11.500 -7.000 0.069 1.00 2.11 31 PRO A O 6
ATOM 2789 N N . LEU A 1 32 ? -10.173 -6.717 1.855 1.00 1.47 32 LEU A N 6
ATOM 2790 C CA . LEU A 1 32 ? -11.060 -5.779 2.512 1.00 1.72 32 LEU A CA 6
ATOM 2791 C C . LEU A 1 32 ? -10.250 -4.888 3.438 1.00 2.43 32 LEU A C 6
ATOM 2792 O O . LEU A 1 32 ? -9.747 -3.858 2.957 1.00 2.92 32 LEU A O 6
ATOM 2809 N N . ARG A 1 1 ? -13.938 0.428 -3.142 1.00 2.02 1 ARG A N 7
ATOM 2810 C CA . ARG A 1 1 ? -12.516 0.088 -2.913 1.00 1.69 1 ARG A CA 7
ATOM 2811 C C . ARG A 1 1 ? -12.133 0.403 -1.474 1.00 1.41 1 ARG A C 7
ATOM 2812 O O . ARG A 1 1 ? -12.543 1.425 -0.929 1.00 1.46 1 ARG A O 7
ATOM 2835 N N . SER A 1 2 ? -11.351 -0.475 -0.866 1.00 1.27 2 SER A N 7
ATOM 2836 C CA . SER A 1 2 ? -10.877 -0.264 0.489 1.00 1.08 2 SER A CA 7
ATOM 2837 C C . SER A 1 2 ? -9.733 0.746 0.506 1.00 0.83 2 SER A C 7
ATOM 2838 O O . SER A 1 2 ? -9.212 1.119 -0.548 1.00 0.85 2 SER A O 7
ATOM 2846 N N . PHE A 1 3 ? -9.334 1.157 1.706 1.00 0.72 3 PHE A N 7
ATOM 2847 C CA . PHE A 1 3 ? -8.288 2.164 1.889 1.00 0.62 3 PHE A CA 7
ATOM 2848 C C . PHE A 1 3 ? -6.952 1.692 1.319 1.00 0.49 3 PHE A C 7
ATOM 2849 O O . PHE A 1 3 ? -6.028 2.482 1.132 1.00 0.45 3 PHE A O 7
ATOM 2866 N N . CYS A 1 4 ? -6.863 0.400 1.035 1.00 0.53 4 CYS A N 7
ATOM 2867 C CA . CYS A 1 4 ? -5.619 -0.213 0.606 1.00 0.53 4 CYS A CA 7
ATOM 2868 C C . CYS A 1 4 ? -5.181 0.292 -0.765 1.00 0.47 4 CYS A C 7
ATOM 2869 O O . CYS A 1 4 ? -4.048 0.070 -1.164 1.00 0.56 4 CYS A O 7
ATOM 2876 N N . ALA A 1 5 ? -6.082 0.947 -1.490 1.00 0.49 5 ALA A N 7
ATOM 2877 C CA . ALA A 1 5 ? -5.735 1.528 -2.782 1.00 0.59 5 ALA A CA 7
ATOM 2878 C C . ALA A 1 5 ? -5.057 2.883 -2.603 1.00 0.49 5 ALA A C 7
ATOM 2879 O O . ALA A 1 5 ? -3.978 3.130 -3.141 1.00 0.57 5 ALA A O 7
ATOM 2886 N N . TYR A 1 6 ? -5.694 3.751 -1.828 1.00 0.42 6 TYR A N 7
ATOM 2887 C CA . TYR A 1 6 ? -5.170 5.084 -1.562 1.00 0.41 6 TYR A CA 7
ATOM 2888 C C . TYR A 1 6 ? -3.860 4.993 -0.796 1.00 0.35 6 TYR A C 7
ATOM 2889 O O . TYR A 1 6 ? -2.878 5.652 -1.135 1.00 0.40 6 TYR A O 7
ATOM 2907 N N . TRP A 1 7 ? -3.848 4.143 0.219 1.00 0.30 7 TRP A N 7
ATOM 2908 C CA . TRP A 1 7 ? -2.695 4.009 1.093 1.00 0.32 7 TRP A CA 7
ATOM 2909 C C . TRP A 1 7 ? -1.599 3.192 0.417 1.00 0.35 7 TRP A C 7
ATOM 2910 O O . TRP A 1 7 ? -0.446 3.198 0.851 1.00 0.39 7 TRP A O 7
ATOM 2931 N N . ARG A 1 8 ? -1.967 2.516 -0.665 1.00 0.39 8 ARG A N 7
ATOM 2932 C CA . ARG A 1 8 ? -1.011 1.778 -1.482 1.00 0.52 8 ARG A CA 7
ATOM 2933 C C . ARG A 1 8 ? -0.000 2.744 -2.080 1.00 0.54 8 ARG A C 7
ATOM 2934 O O . ARG A 1 8 ? 1.204 2.597 -1.897 1.00 0.61 8 ARG A O 7
ATOM 2955 N N . MET A 1 9 ? -0.508 3.748 -2.776 1.00 0.54 9 MET A N 7
ATOM 2956 C CA . MET A 1 9 ? 0.344 4.751 -3.396 1.00 0.62 9 MET A CA 7
ATOM 2957 C C . MET A 1 9 ? 0.771 5.799 -2.375 1.00 0.60 9 MET A C 7
ATOM 2958 O O . MET A 1 9 ? 1.689 6.582 -2.621 1.00 0.73 9 MET A O 7
ATOM 2972 N N . LEU A 1 10 ? 0.109 5.795 -1.225 1.00 0.50 10 LEU A N 7
ATOM 2973 C CA . LEU A 1 10 ? 0.391 6.757 -0.171 1.00 0.53 10 LEU A CA 7
ATOM 2974 C C . LEU A 1 10 ? 1.671 6.392 0.562 1.00 0.54 10 LEU A C 7
ATOM 2975 O O . LEU A 1 10 ? 2.542 7.229 0.780 1.00 0.64 10 LEU A O 7
ATOM 2991 N N . LEU A 1 11 ? 1.776 5.126 0.922 1.00 0.48 11 LEU A N 7
ATOM 2992 C CA . LEU A 1 11 ? 2.848 4.664 1.784 1.00 0.54 11 LEU A CA 7
ATOM 2993 C C . LEU A 1 11 ? 3.853 3.806 1.029 1.00 0.54 11 LEU A C 7
ATOM 2994 O O . LEU A 1 11 ? 4.807 3.297 1.612 1.00 0.74 11 LEU A O 7
ATOM 3010 N N . CYS A 1 12 ? 3.647 3.642 -0.266 1.00 0.47 12 CYS A N 7
ATOM 3011 C CA . CYS A 1 12 ? 4.566 2.850 -1.070 1.00 0.46 12 CYS A CA 7
ATOM 3012 C C . CYS A 1 12 ? 5.009 3.615 -2.317 1.00 0.47 12 CYS A C 7
ATOM 3013 O O . CYS A 1 12 ? 4.582 3.309 -3.431 1.00 0.65 12 CYS A O 7
ATOM 3020 N N . PRO A 1 13 ? 5.850 4.650 -2.144 1.00 0.49 13 PRO A N 7
ATOM 3021 C CA . PRO A 1 13 ? 6.478 5.346 -3.260 1.00 0.70 13 PRO A CA 7
ATOM 3022 C C . PRO A 1 13 ? 7.669 4.552 -3.784 1.00 0.84 13 PRO A C 7
ATOM 3023 O O . PRO A 1 13 ? 7.680 4.095 -4.927 1.00 1.36 13 PRO A O 7
ATOM 3034 N N . ASP A 1 14 ? 8.660 4.372 -2.922 1.00 0.90 14 ASP A N 7
ATOM 3035 C CA . ASP A 1 14 ? 9.826 3.562 -3.239 1.00 1.02 14 ASP A CA 7
ATOM 3036 C C . ASP A 1 14 ? 10.125 2.648 -2.056 1.00 0.85 14 ASP A C 7
ATOM 3037 O O . ASP A 1 14 ? 11.254 2.217 -1.832 1.00 0.97 14 ASP A O 7
ATOM 3046 N N . SER A 1 15 ? 9.081 2.348 -1.300 1.00 0.63 15 SER A N 7
ATOM 3047 C CA . SER A 1 15 ? 9.218 1.582 -0.075 1.00 0.53 15 SER A CA 7
ATOM 3048 C C . SER A 1 15 ? 9.568 0.126 -0.348 1.00 0.46 15 SER A C 7
ATOM 3049 O O . SER A 1 15 ? 10.027 -0.585 0.545 1.00 0.48 15 SER A O 7
ATOM 3057 N N . CYS A 1 16 ? 9.363 -0.323 -1.579 1.00 0.47 16 CYS A N 7
ATOM 3058 C CA . CYS A 1 16 ? 9.711 -1.683 -1.946 1.00 0.47 16 CYS A CA 7
ATOM 3059 C C . CYS A 1 16 ? 11.218 -1.905 -1.839 1.00 0.52 16 CYS A C 7
ATOM 3060 O O . CYS A 1 16 ? 11.693 -3.038 -1.794 1.00 0.64 16 CYS A O 7
ATOM 3067 N N . SER A 1 17 ? 11.966 -0.816 -1.773 1.00 0.55 17 SER A N 7
ATOM 3068 C CA . SER A 1 17 ? 13.401 -0.902 -1.631 1.00 0.63 17 SER A CA 7
ATOM 3069 C C . SER A 1 17 ? 13.796 -1.171 -0.177 1.00 0.63 17 SER A C 7
ATOM 3070 O O . SER A 1 17 ? 14.730 -1.929 0.094 1.00 0.76 17 SER A O 7
ATOM 3078 N N . ILE A 1 18 ? 13.072 -0.564 0.756 1.00 0.64 18 ILE A N 7
ATOM 3079 C CA . ILE A 1 18 ? 13.428 -0.643 2.169 1.00 0.78 18 ILE A CA 7
ATOM 3080 C C . ILE A 1 18 ? 12.774 -1.837 2.870 1.00 0.68 18 ILE A C 7
ATOM 3081 O O . ILE A 1 18 ? 13.373 -2.440 3.756 1.00 0.79 18 ILE A O 7
ATOM 3097 N N . GLU A 1 19 ? 11.564 -2.196 2.453 1.00 0.57 19 GLU A N 7
ATOM 3098 C CA . GLU A 1 19 ? 10.811 -3.260 3.111 1.00 0.62 19 GLU A CA 7
ATOM 3099 C C . GLU A 1 19 ? 11.186 -4.637 2.564 1.00 0.59 19 GLU A C 7
ATOM 3100 O O . GLU A 1 19 ? 10.410 -5.590 2.669 1.00 0.69 19 GLU A O 7
ATOM 3112 N N . GLY A 1 20 ? 12.378 -4.737 1.986 1.00 0.56 20 GLY A N 7
ATOM 3113 C CA . GLY A 1 20 ? 12.823 -5.987 1.397 1.00 0.64 20 GLY A CA 7
ATOM 3114 C C . GLY A 1 20 ? 12.154 -6.252 0.063 1.00 0.66 20 GLY A C 7
ATOM 3115 O O . GLY A 1 20 ? 12.788 -6.175 -0.990 1.00 0.73 20 GLY A O 7
ATOM 3119 N N . GLY A 1 21 ? 10.870 -6.558 0.112 1.00 0.71 21 GLY A N 7
ATOM 3120 C CA . GLY A 1 21 ? 10.105 -6.759 -1.095 1.00 0.80 21 GLY A CA 7
ATOM 3121 C C . GLY A 1 21 ? 9.198 -5.584 -1.362 1.00 0.71 21 GLY A C 7
ATOM 3122 O O . GLY A 1 21 ? 9.547 -4.695 -2.124 1.00 0.93 21 GLY A O 7
ATOM 3126 N N . CYS A 1 22 ? 8.043 -5.581 -0.720 1.00 0.60 22 CYS A N 7
ATOM 3127 C CA . CYS A 1 22 ? 7.109 -4.465 -0.798 1.00 0.51 22 CYS A CA 7
ATOM 3128 C C . CYS A 1 22 ? 6.242 -4.441 0.457 1.00 0.49 22 CYS A C 7
ATOM 3129 O O . CYS A 1 22 ? 5.753 -5.484 0.895 1.00 0.60 22 CYS A O 7
ATOM 3136 N N . PRO A 1 23 ? 6.055 -3.253 1.061 1.00 0.45 23 PRO A N 7
ATOM 3137 C CA . PRO A 1 23 ? 5.254 -3.106 2.278 1.00 0.55 23 PRO A CA 7
ATOM 3138 C C . PRO A 1 23 ? 3.828 -3.585 2.062 1.00 0.55 23 PRO A C 7
ATOM 3139 O O . PRO A 1 23 ? 3.294 -3.490 0.962 1.00 0.53 23 PRO A O 7
ATOM 3150 N N . GLU A 1 24 ? 3.222 -4.092 3.126 1.00 0.62 24 GLU A N 7
ATOM 3151 C CA . GLU A 1 24 ? 1.892 -4.698 3.053 1.00 0.67 24 GLU A CA 7
ATOM 3152 C C . GLU A 1 24 ? 0.818 -3.704 2.599 1.00 0.64 24 GLU A C 7
ATOM 3153 O O . GLU A 1 24 ? -0.248 -4.107 2.135 1.00 0.65 24 GLU A O 7
ATOM 3165 N N . VAL A 1 25 ? 1.095 -2.411 2.736 1.00 0.72 25 VAL A N 7
ATOM 3166 C CA . VAL A 1 25 ? 0.184 -1.379 2.251 1.00 0.80 25 VAL A CA 7
ATOM 3167 C C . VAL A 1 25 ? 0.298 -1.226 0.738 1.00 0.74 25 VAL A C 7
ATOM 3168 O O . VAL A 1 25 ? -0.592 -0.690 0.088 1.00 0.90 25 VAL A O 7
ATOM 3181 N N . CYS A 1 26 ? 1.396 -1.724 0.189 1.00 0.60 26 CYS A N 7
ATOM 3182 C CA . CYS A 1 26 ? 1.657 -1.653 -1.242 1.00 0.57 26 CYS A CA 7
ATOM 3183 C C . CYS A 1 26 ? 0.911 -2.776 -1.947 1.00 0.57 26 CYS A C 7
ATOM 3184 O O . CYS A 1 26 ? 0.775 -2.796 -3.171 1.00 0.62 26 CYS A O 7
ATOM 3191 N N . THR A 1 27 ? 0.446 -3.710 -1.143 1.00 0.58 27 THR A N 7
ATOM 3192 C CA . THR A 1 27 ? -0.287 -4.863 -1.609 1.00 0.66 27 THR A CA 7
ATOM 3193 C C . THR A 1 27 ? -1.712 -4.477 -2.020 1.00 0.70 27 THR A C 7
ATOM 3194 O O . THR A 1 27 ? -2.656 -4.602 -1.238 1.00 1.07 27 THR A O 7
ATOM 3205 N N . ASN A 1 28 ? -1.846 -3.970 -3.243 1.00 0.54 28 ASN A N 7
ATOM 3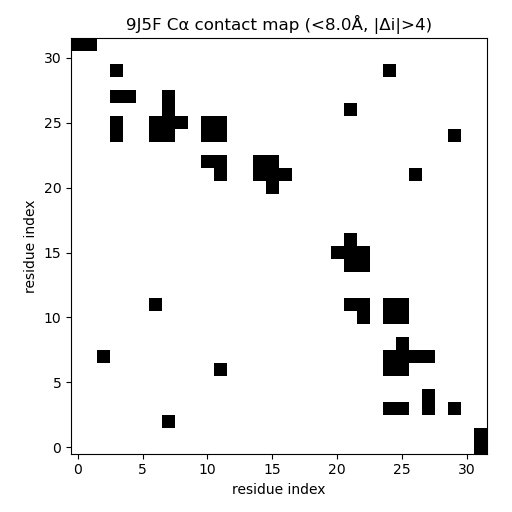206 C CA . ASN A 1 28 ? -3.137 -3.523 -3.773 1.00 0.59 28 ASN A CA 7
ATOM 3207 C C . ASN A 1 28 ? -4.157 -4.660 -3.829 1.00 0.66 28 ASN A C 7
ATOM 3208 O O . ASN A 1 28 ? -5.360 -4.424 -3.933 1.00 0.95 28 ASN A O 7
ATOM 3219 N N . THR A 1 29 ? -3.669 -5.887 -3.735 1.00 0.66 29 THR A N 7
ATOM 3220 C CA . THR A 1 29 ? -4.524 -7.067 -3.719 1.00 0.78 29 THR A CA 7
ATOM 3221 C C . THR A 1 29 ? -5.241 -7.221 -2.381 1.00 0.79 29 THR A C 7
ATOM 3222 O O . THR A 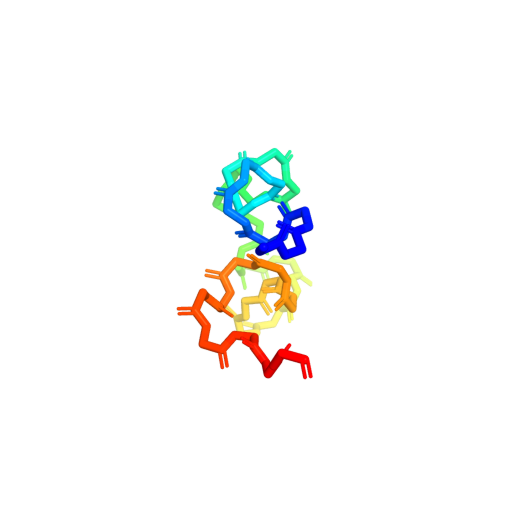1 29 ? -5.935 -8.210 -2.133 1.00 0.94 29 THR A O 7
ATOM 3233 N N . CYS A 1 30 ? -5.008 -6.255 -1.521 1.00 0.69 30 CYS A N 7
ATOM 3234 C CA . CYS A 1 30 ? -5.695 -6.129 -0.243 1.00 0.77 30 CYS A CA 7
ATOM 3235 C C . CYS A 1 30 ? -7.211 -6.174 -0.422 1.00 0.94 30 CYS A C 7
ATOM 3236 O O . CYS A 1 30 ? -7.770 -5.440 -1.238 1.00 0.95 30 CYS A O 7
ATOM 3243 N N . PRO A 1 31 ? -7.880 -7.067 0.325 1.00 1.17 31 PRO A N 7
ATOM 3244 C CA . PRO A 1 31 ? -9.346 -7.170 0.349 1.00 1.40 31 PRO A CA 7
ATOM 3245 C C . PRO A 1 31 ? -10.012 -5.959 1.005 1.00 1.43 31 PRO A C 7
ATOM 3246 O O . PRO A 1 31 ? -9.392 -4.909 1.188 1.00 2.11 31 PRO A O 7
ATOM 3257 N N . LEU A 1 32 ? -11.279 -6.115 1.364 1.00 1.47 32 LEU A N 7
ATOM 3258 C CA . LEU A 1 32 ? -12.042 -5.034 1.969 1.00 1.72 32 LEU A CA 7
ATOM 3259 C C . LEU A 1 32 ? -11.880 -5.061 3.485 1.00 2.43 32 LEU A C 7
ATOM 3260 O O . LEU A 1 32 ? -12.559 -5.882 4.140 1.00 2.92 32 LEU A O 7
ATOM 3277 N N . ARG A 1 1 ? -12.114 0.469 -3.931 1.00 2.02 1 ARG A N 8
ATOM 3278 C CA . ARG A 1 1 ? -11.826 -0.459 -2.815 1.00 1.69 1 ARG A CA 8
ATOM 3279 C C . ARG A 1 1 ? -11.521 0.332 -1.550 1.00 1.41 1 ARG A C 8
ATOM 3280 O O . ARG A 1 1 ? -11.397 1.555 -1.599 1.00 1.46 1 ARG A O 8
ATOM 3303 N N . SER A 1 2 ? -11.409 -0.362 -0.427 1.00 1.27 2 SER A N 8
ATOM 3304 C CA . SER A 1 2 ? -11.026 0.251 0.834 1.00 1.08 2 SER A CA 8
ATOM 3305 C C . SER A 1 2 ? -9.591 0.810 0.784 1.00 0.83 2 SER A C 8
ATOM 3306 O O . SER A 1 2 ? -8.956 0.847 -0.276 1.00 0.85 2 SER A O 8
ATOM 3314 N N . PHE A 1 3 ? -9.110 1.251 1.944 1.00 0.72 3 PHE A N 8
ATOM 3315 C CA . PHE A 1 3 ? -7.896 2.066 2.071 1.00 0.62 3 PHE A CA 8
ATOM 3316 C C . PHE A 1 3 ? -6.677 1.536 1.308 1.00 0.49 3 PHE A C 8
ATOM 3317 O O . PHE A 1 3 ? -5.838 2.331 0.892 1.00 0.45 3 PHE A O 8
ATOM 3334 N N . CYS A 1 4 ? -6.586 0.228 1.084 1.00 0.53 4 CYS A N 8
ATOM 3335 C CA . CYS A 1 4 ? -5.365 -0.359 0.525 1.00 0.53 4 CYS A CA 8
ATOM 3336 C C . CYS A 1 4 ? -5.153 0.122 -0.905 1.00 0.47 4 CYS A C 8
ATOM 3337 O O . CYS A 1 4 ? -4.028 0.186 -1.396 1.00 0.56 4 CYS A O 8
ATOM 3344 N N . ALA A 1 5 ? -6.245 0.495 -1.554 1.00 0.49 5 ALA A N 8
ATOM 3345 C CA . ALA A 1 5 ? -6.205 0.964 -2.918 1.00 0.59 5 ALA A CA 8
ATOM 3346 C C . ALA A 1 5 ? -5.669 2.391 -2.994 1.00 0.49 5 ALA A C 8
ATOM 3347 O O . ALA A 1 5 ? -4.943 2.745 -3.924 1.00 0.57 5 ALA A O 8
ATOM 3354 N N . TYR A 1 6 ? -6.026 3.202 -2.008 1.00 0.42 6 TYR A N 8
ATOM 3355 C CA . TYR A 1 6 ? -5.619 4.602 -1.980 1.00 0.41 6 TYR A CA 8
ATOM 3356 C C . TYR A 1 6 ? -4.251 4.742 -1.320 1.00 0.35 6 TYR A C 8
ATOM 3357 O O . TYR A 1 6 ? -3.357 5.413 -1.835 1.00 0.40 6 TYR A O 8
ATOM 3375 N N . TRP A 1 7 ? -4.094 4.075 -0.189 1.00 0.30 7 TRP A N 8
ATOM 3376 C CA . TRP A 1 7 ? -2.889 4.180 0.619 1.00 0.32 7 TRP A CA 8
ATOM 3377 C C . TRP A 1 7 ? -1.716 3.483 -0.062 1.00 0.35 7 TRP A C 8
ATOM 3378 O O . TRP A 1 7 ? -0.562 3.660 0.336 1.00 0.39 7 TRP A O 8
ATOM 3399 N N . ARG A 1 8 ? -2.029 2.692 -1.090 1.00 0.39 8 ARG A N 8
ATOM 3400 C CA . ARG A 1 8 ? -1.021 2.009 -1.900 1.00 0.52 8 ARG A CA 8
ATOM 3401 C C . ARG A 1 8 ? 0.089 2.971 -2.316 1.00 0.54 8 ARG A C 8
ATOM 3402 O O . ARG A 1 8 ? 1.265 2.700 -2.101 1.00 0.61 8 ARG A O 8
ATOM 3423 N N . MET A 1 9 ? -0.291 4.092 -2.910 1.00 0.54 9 MET A N 8
ATOM 3424 C CA . MET A 1 9 ? 0.686 5.064 -3.386 1.00 0.62 9 MET A CA 8
ATOM 3425 C C . MET A 1 9 ? 1.082 6.019 -2.266 1.00 0.60 9 MET A C 8
ATOM 3426 O O . MET A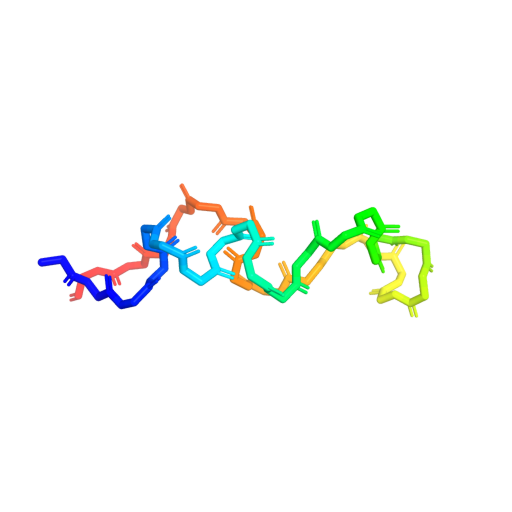 1 9 ? 2.142 6.645 -2.309 1.00 0.73 9 MET A O 8
ATOM 3440 N N . LEU A 1 10 ? 0.238 6.092 -1.247 1.00 0.50 10 LEU A N 8
ATOM 3441 C CA . LEU A 1 10 ? 0.399 7.070 -0.181 1.00 0.53 10 LEU A CA 8
ATOM 3442 C C . LEU A 1 10 ? 1.573 6.704 0.735 1.00 0.54 10 LEU A C 8
ATOM 3443 O O . LEU A 1 10 ? 2.374 7.564 1.098 1.00 0.64 10 LEU A O 8
ATOM 3459 N N . LEU A 1 11 ? 1.690 5.427 1.095 1.00 0.48 11 LEU A N 8
ATOM 3460 C CA . LEU A 1 11 ? 2.761 4.989 1.993 1.00 0.54 11 LEU A CA 8
ATOM 3461 C C . LEU A 1 11 ? 3.853 4.248 1.233 1.00 0.54 11 LEU A C 8
ATOM 3462 O O . LEU A 1 11 ? 4.633 3.503 1.828 1.00 0.74 11 LEU A O 8
ATOM 3478 N N . CYS A 1 12 ? 3.919 4.441 -0.074 1.00 0.47 12 CYS A N 8
ATOM 3479 C CA . CYS A 1 12 ? 4.864 3.684 -0.881 1.00 0.46 12 CYS A CA 8
ATOM 3480 C C . CYS A 1 12 ? 5.553 4.561 -1.920 1.00 0.47 12 CYS A C 8
ATOM 3481 O O . CYS A 1 12 ? 5.222 4.516 -3.106 1.00 0.65 12 CYS A O 8
ATOM 3488 N N . PRO A 1 13 ? 6.510 5.392 -1.485 1.00 0.49 13 PRO A N 8
ATOM 3489 C CA . PRO A 1 13 ? 7.361 6.149 -2.394 1.00 0.70 13 PRO A CA 8
ATOM 3490 C C . PRO A 1 13 ? 8.447 5.258 -2.996 1.00 0.84 13 PRO A C 8
ATOM 3491 O O . PRO A 1 13 ? 8.471 5.016 -4.201 1.00 1.36 13 PRO A O 8
ATOM 3502 N N . ASP A 1 14 ? 9.331 4.761 -2.139 1.00 0.90 14 ASP A N 8
ATOM 3503 C CA . ASP A 1 14 ? 10.385 3.835 -2.550 1.00 1.02 14 ASP A CA 8
ATOM 3504 C C . ASP A 1 14 ? 10.560 2.753 -1.496 1.00 0.85 14 ASP A C 8
ATOM 3505 O O . ASP A 1 14 ? 11.600 2.095 -1.423 1.00 0.97 14 ASP A O 8
ATOM 3514 N N . SER A 1 15 ? 9.520 2.556 -0.696 1.00 0.63 15 SER A N 8
ATOM 3515 C CA . SER A 1 15 ? 9.592 1.672 0.461 1.00 0.53 15 SER A CA 8
ATOM 3516 C C . SER A 1 15 ? 9.655 0.196 0.072 1.00 0.46 15 SER A C 8
ATOM 3517 O O . SER A 1 15 ? 9.860 -0.665 0.928 1.00 0.48 15 SER A O 8
ATOM 3525 N N . CYS A 1 16 ? 9.487 -0.105 -1.210 1.00 0.47 16 CYS A N 8
ATOM 3526 C CA . CYS A 1 16 ? 9.606 -1.475 -1.681 1.00 0.47 16 CYS A CA 8
ATOM 3527 C C . CYS A 1 16 ? 11.027 -1.992 -1.474 1.00 0.52 16 CYS A C 8
ATOM 3528 O O . CYS A 1 16 ? 11.273 -3.196 -1.492 1.00 0.64 16 CYS A O 8
ATOM 3535 N N . SER A 1 17 ? 11.953 -1.075 -1.246 1.00 0.55 17 SER A N 8
ATOM 3536 C CA . SER A 1 17 ? 13.335 -1.437 -1.010 1.00 0.63 17 SER A CA 8
ATOM 3537 C C . SER A 1 17 ? 13.507 -2.042 0.385 1.00 0.63 17 SER A C 8
ATOM 3538 O O . SER A 1 17 ? 14.082 -3.120 0.536 1.00 0.76 17 SER A O 8
ATOM 3546 N N . ILE A 1 18 ? 12.973 -1.363 1.398 1.00 0.64 18 ILE A N 8
ATOM 3547 C CA . ILE A 1 18 ? 13.165 -1.772 2.788 1.00 0.78 18 ILE A CA 8
ATOM 3548 C C . ILE A 1 18 ? 12.262 -2.950 3.165 1.00 0.68 18 ILE A C 8
ATOM 3549 O O . ILE A 1 18 ? 12.574 -3.718 4.075 1.00 0.79 18 ILE A O 8
ATOM 3565 N N . GLU A 1 19 ? 11.152 -3.098 2.458 1.00 0.57 19 GLU A N 8
ATOM 3566 C CA . GLU A 1 19 ? 10.193 -4.151 2.758 1.00 0.62 19 GLU A CA 8
ATOM 3567 C C . GLU A 1 19 ? 10.493 -5.424 1.975 1.00 0.59 19 GLU A C 8
ATOM 3568 O O . GLU A 1 19 ? 9.669 -6.339 1.927 1.00 0.69 19 GLU A O 8
ATOM 3580 N N . GLY A 1 20 ? 11.675 -5.483 1.371 1.00 0.56 20 GLY A N 8
ATOM 3581 C CA . GLY A 1 20 ? 12.049 -6.639 0.574 1.00 0.64 20 GLY A CA 8
ATOM 3582 C C . GLY A 1 20 ? 11.345 -6.643 -0.767 1.00 0.66 20 GLY A C 8
ATOM 3583 O O . GLY A 1 20 ? 11.957 -6.369 -1.802 1.00 0.73 20 GLY A O 8
ATOM 3587 N N . GLY A 1 21 ? 10.060 -6.956 -0.745 1.00 0.71 21 GLY A N 8
ATOM 3588 C CA . GLY A 1 21 ? 9.255 -6.867 -1.940 1.00 0.80 21 GLY A CA 8
ATOM 3589 C C . GLY A 1 21 ? 8.595 -5.514 -2.039 1.00 0.71 21 GLY A C 8
ATOM 3590 O O . GLY A 1 21 ? 9.101 -4.622 -2.712 1.00 0.93 21 GLY A O 8
ATOM 3594 N N . CYS A 1 22 ? 7.474 -5.361 -1.352 1.00 0.60 22 CYS A N 8
ATOM 3595 C CA . CYS A 1 22 ? 6.771 -4.088 -1.273 1.00 0.51 22 CYS A CA 8
ATOM 3596 C C . CYS A 1 22 ? 5.919 -4.047 -0.010 1.00 0.49 22 CYS A C 8
ATOM 3597 O O . CYS A 1 22 ? 5.469 -5.090 0.462 1.00 0.60 22 CYS A O 8
ATOM 3604 N N . PRO A 1 23 ? 5.710 -2.849 0.572 1.00 0.45 23 PRO A N 8
ATOM 3605 C CA . PRO A 1 23 ? 4.892 -2.692 1.780 1.00 0.55 23 PRO A CA 8
ATOM 3606 C C . PRO A 1 23 ? 3.485 -3.247 1.593 1.00 0.55 23 PRO A C 8
ATOM 3607 O O . PRO A 1 23 ? 2.988 -3.295 0.464 1.00 0.53 23 PRO A O 8
ATOM 3618 N N . GLU A 1 24 ? 2.845 -3.658 2.680 1.00 0.62 24 GLU A N 8
ATOM 3619 C CA . GLU A 1 24 ? 1.525 -4.279 2.599 1.00 0.67 24 GLU A CA 8
ATOM 3620 C C . GLU A 1 24 ? 0.538 -3.398 1.840 1.00 0.64 24 GLU A C 8
ATOM 3621 O O . GLU A 1 24 ? -0.098 -3.852 0.892 1.00 0.65 24 GLU A O 8
ATOM 3633 N N . VAL A 1 25 ? 0.436 -2.131 2.237 1.00 0.72 25 VAL A N 8
ATOM 3634 C CA . VAL A 1 25 ? -0.494 -1.205 1.595 1.00 0.80 25 VAL A CA 8
ATOM 3635 C C . VAL A 1 25 ? -0.095 -0.931 0.149 1.00 0.74 25 VAL A C 8
ATOM 3636 O O . VAL A 1 25 ? -0.939 -0.651 -0.692 1.00 0.90 25 VAL A O 8
ATOM 3649 N N . CYS A 1 26 ? 1.198 -1.035 -0.135 1.00 0.60 26 CYS A N 8
ATOM 3650 C CA . CYS A 1 26 ? 1.708 -0.840 -1.488 1.00 0.57 26 CYS A CA 8
ATOM 3651 C C . CYS A 1 26 ? 1.299 -2.027 -2.353 1.00 0.57 26 CYS A C 8
ATOM 3652 O O . CYS A 1 26 ? 1.213 -1.936 -3.578 1.00 0.62 26 CYS A O 8
ATOM 3659 N N . THR A 1 27 ? 1.038 -3.135 -1.683 1.00 0.58 27 THR A N 8
ATOM 3660 C CA . THR A 1 27 ? 0.569 -4.347 -2.319 1.00 0.66 27 THR A CA 8
ATOM 3661 C C . THR A 1 27 ? -0.950 -4.407 -2.222 1.00 0.70 27 THR A C 8
ATOM 3662 O O . THR A 1 27 ? -1.479 -5.023 -1.298 1.00 1.07 27 THR A O 8
ATOM 3673 N N . ASN A 1 28 ? -1.643 -3.718 -3.134 1.00 0.54 28 ASN A N 8
ATOM 3674 C CA . ASN A 1 28 ? -3.111 -3.631 -3.106 1.00 0.59 28 ASN A CA 8
ATOM 3675 C C . ASN A 1 28 ? -3.769 -4.996 -3.360 1.00 0.66 28 ASN A C 8
ATOM 3676 O O . ASN A 1 28 ? -4.441 -5.215 -4.367 1.00 0.95 28 ASN A O 8
ATOM 3687 N N . THR A 1 29 ? -3.518 -5.916 -2.452 1.00 0.66 29 THR A N 8
ATOM 3688 C CA . THR A 1 29 ? -4.148 -7.215 -2.429 1.00 0.78 29 THR A CA 8
ATOM 3689 C C . THR A 1 29 ? -4.682 -7.459 -1.019 1.00 0.79 29 THR A C 8
ATOM 3690 O O . THR A 1 29 ? -5.085 -8.564 -0.659 1.00 0.94 29 THR A O 8
ATOM 3701 N N . CYS A 1 30 ? -4.668 -6.386 -0.233 1.00 0.69 30 CYS A N 8
ATOM 3702 C CA . CYS A 1 30 ? -5.067 -6.410 1.168 1.00 0.77 30 CYS A CA 8
ATOM 3703 C C . CYS A 1 30 ? -6.426 -7.076 1.356 1.00 0.94 30 CYS A C 8
ATOM 3704 O O . CYS A 1 30 ? -7.368 -6.798 0.616 1.00 0.95 30 CYS A O 8
ATOM 3711 N N . PRO A 1 31 ? -6.535 -7.978 2.346 1.00 1.17 31 PRO A N 8
ATOM 3712 C CA . PRO A 1 31 ? -7.786 -8.679 2.671 1.00 1.40 31 PRO A CA 8
ATOM 3713 C C . PRO A 1 31 ? -8.853 -7.750 3.257 1.00 1.43 31 PRO A C 8
ATOM 3714 O O . PRO A 1 31 ? -9.354 -7.974 4.359 1.00 2.11 31 PRO A O 8
ATOM 3725 N N . LEU A 1 32 ? -9.184 -6.707 2.512 1.00 1.47 32 LEU A N 8
ATOM 3726 C CA . LEU A 1 32 ? -10.216 -5.765 2.899 1.00 1.72 32 LEU A CA 8
ATOM 3727 C C . LEU A 1 32 ? -10.764 -5.085 1.652 1.00 2.43 32 LEU A C 8
ATOM 3728 O O . LEU A 1 32 ? -11.977 -5.210 1.394 1.00 2.92 32 LEU A O 8
ATOM 3745 N N . ARG A 1 1 ? -12.016 0.409 -3.880 1.00 2.02 1 ARG A N 9
ATOM 3746 C CA . ARG A 1 1 ? -11.617 -0.625 -2.900 1.00 1.69 1 ARG A CA 9
ATOM 3747 C C . ARG A 1 1 ? -11.628 -0.025 -1.495 1.00 1.41 1 ARG A C 9
ATOM 3748 O O . ARG A 1 1 ? -12.289 0.981 -1.250 1.00 1.46 1 ARG A O 9
ATOM 3771 N N . SER A 1 2 ? -10.896 -0.648 -0.585 1.00 1.27 2 SER A N 9
ATOM 3772 C CA . SER A 1 2 ? -10.740 -0.146 0.763 1.00 1.08 2 SER A CA 9
ATOM 3773 C C . SER A 1 2 ? -9.645 0.921 0.812 1.00 0.83 2 SER A C 9
ATOM 3774 O O . SER A 1 2 ? -9.121 1.320 -0.234 1.00 0.85 2 SER A O 9
ATOM 3782 N N . PHE A 1 3 ? -9.301 1.373 2.014 1.00 0.72 3 PHE A N 9
ATOM 3783 C CA . PHE A 1 3 ? -8.273 2.402 2.197 1.00 0.62 3 PHE A CA 9
ATOM 3784 C C . PHE A 1 3 ? -6.961 2.032 1.499 1.00 0.49 3 PHE A C 9
ATOM 3785 O O . PHE A 1 3 ? -6.221 2.906 1.042 1.00 0.45 3 PHE A O 9
ATOM 3802 N N . CYS A 1 4 ? -6.701 0.734 1.379 1.00 0.53 4 CYS A N 9
ATOM 3803 C CA . CYS A 1 4 ? -5.420 0.247 0.888 1.00 0.53 4 CYS A CA 9
ATOM 3804 C C . CYS A 1 4 ? -5.214 0.615 -0.582 1.00 0.47 4 CYS A C 9
ATOM 3805 O O . CYS A 1 4 ? -4.096 0.580 -1.092 1.00 0.56 4 CYS A O 9
ATOM 3812 N N . ALA A 1 5 ? -6.295 0.986 -1.263 1.00 0.49 5 ALA A N 9
ATOM 3813 C CA . ALA A 1 5 ? -6.204 1.409 -2.652 1.00 0.59 5 ALA A CA 9
ATOM 3814 C C . ALA A 1 5 ? -5.605 2.805 -2.749 1.00 0.49 5 ALA A C 9
ATOM 3815 O O . ALA A 1 5 ? -4.797 3.084 -3.631 1.00 0.57 5 ALA A O 9
ATOM 3822 N N . TYR A 1 6 ? -5.989 3.672 -1.821 1.00 0.42 6 TYR A N 9
ATOM 3823 C CA . TYR A 1 6 ? -5.510 5.045 -1.811 1.00 0.41 6 TYR A CA 9
ATOM 3824 C C . TYR A 1 6 ? -4.126 5.105 -1.180 1.00 0.35 6 TYR A C 9
ATOM 3825 O O . TYR A 1 6 ? -3.164 5.568 -1.793 1.00 0.40 6 TYR A O 9
ATOM 3843 N N . TRP A 1 7 ? -4.033 4.583 0.038 1.00 0.30 7 TRP A N 9
ATOM 3844 C CA . TRP A 1 7 ? -2.825 4.697 0.844 1.00 0.32 7 TRP A CA 9
ATOM 3845 C C . TRP A 1 7 ? -1.665 3.901 0.253 1.00 0.35 7 TRP A C 9
ATOM 3846 O O . TRP A 1 7 ? -0.518 4.070 0.670 1.00 0.39 7 TRP A O 9
ATOM 3867 N N . ARG A 1 8 ? -1.976 3.033 -0.707 1.00 0.39 8 ARG A N 9
ATOM 3868 C CA . ARG A 1 8 ? -0.962 2.261 -1.423 1.00 0.52 8 ARG A CA 9
ATOM 3869 C C . ARG A 1 8 ? 0.188 3.155 -1.878 1.00 0.54 8 ARG A C 9
ATOM 3870 O O . ARG A 1 8 ? 1.350 2.904 -1.560 1.00 0.61 8 ARG A O 9
ATOM 3891 N N . MET A 1 9 ? -0.150 4.211 -2.602 1.00 0.54 9 MET A N 9
ATOM 3892 C CA . MET A 1 9 ? 0.856 5.106 -3.156 1.00 0.62 9 MET A CA 9
ATOM 3893 C C . MET A 1 9 ? 1.338 6.099 -2.108 1.00 0.60 9 MET A C 9
ATOM 3894 O O . MET A 1 9 ? 2.407 6.690 -2.246 1.00 0.73 9 MET A O 9
ATOM 3908 N N . LEU A 1 10 ? 0.553 6.267 -1.054 1.00 0.50 10 LEU A N 9
ATOM 3909 C CA . LEU A 1 10 ? 0.898 7.205 0.005 1.00 0.53 10 LEU A CA 9
ATOM 3910 C C . LEU A 1 10 ? 2.049 6.674 0.843 1.00 0.54 10 LEU A C 9
ATOM 3911 O O . LEU A 1 10 ? 3.002 7.397 1.133 1.00 0.64 10 LEU A O 9
ATOM 3927 N N . LEU A 1 11 ? 1.963 5.409 1.227 1.00 0.48 11 LEU A N 9
ATOM 3928 C CA . LEU A 1 11 ? 2.994 4.803 2.054 1.00 0.54 11 LEU A CA 9
ATOM 3929 C C . LEU A 1 11 ? 4.049 4.105 1.210 1.00 0.54 11 LEU A C 9
ATOM 3930 O O . LEU A 1 11 ? 5.185 3.946 1.649 1.00 0.74 11 LEU A O 9
ATOM 3946 N N . CYS A 1 12 ? 3.695 3.692 -0.001 1.00 0.47 12 CYS A N 9
ATOM 3947 C CA . CYS A 1 12 ? 4.640 2.960 -0.833 1.00 0.46 12 CYS A CA 9
ATOM 3948 C C . CYS A 1 12 ? 4.854 3.620 -2.196 1.00 0.47 12 CYS A C 9
ATOM 3949 O O . CYS A 1 12 ? 4.331 3.158 -3.211 1.00 0.65 12 CYS A O 9
ATOM 3956 N N . PRO A 1 13 ? 5.609 4.727 -2.239 1.00 0.49 13 PRO A N 9
ATOM 3957 C CA . PRO A 1 13 ? 6.116 5.283 -3.488 1.00 0.70 13 PRO A CA 9
ATOM 3958 C C . PRO A 1 13 ? 7.353 4.513 -3.950 1.00 0.84 13 PRO A C 9
ATOM 3959 O O . PRO A 1 13 ? 7.323 3.800 -4.954 1.00 1.36 13 PRO A O 9
ATOM 3970 N N . ASP A 1 14 ? 8.431 4.647 -3.184 1.00 0.90 14 ASP A N 9
ATOM 3971 C CA . ASP A 1 14 ? 9.659 3.893 -3.415 1.00 1.02 14 ASP A CA 9
ATOM 3972 C C . ASP A 1 14 ? 10.028 3.139 -2.145 1.00 0.85 14 ASP A C 9
ATOM 3973 O O . ASP A 1 14 ? 11.200 2.918 -1.846 1.00 0.97 14 ASP A O 9
ATOM 3982 N N . SER A 1 15 ? 9.006 2.750 -1.398 1.00 0.63 15 SER A N 9
ATOM 3983 C CA . SER A 1 15 ? 9.192 2.101 -0.108 1.00 0.53 15 SER A CA 9
ATOM 3984 C C . SER A 1 15 ? 9.406 0.599 -0.240 1.00 0.46 15 SER A C 9
ATOM 3985 O O . SER A 1 15 ? 9.637 -0.082 0.758 1.00 0.48 15 SER A O 9
ATOM 3993 N N . CYS A 1 16 ? 9.297 0.075 -1.453 1.00 0.47 16 CYS A N 9
ATOM 3994 C CA . CYS A 1 16 ? 9.449 -1.354 -1.677 1.00 0.47 16 CYS A CA 9
ATOM 3995 C C . CYS A 1 16 ? 10.766 -1.877 -1.104 1.00 0.52 16 CYS A C 9
ATOM 3996 O O . CYS A 1 16 ? 10.813 -2.971 -0.546 1.00 0.64 16 CYS A O 9
ATOM 4003 N N . SER A 1 17 ? 11.816 -1.069 -1.191 1.00 0.55 17 SER A N 9
ATOM 4004 C CA . SER A 1 17 ? 13.127 -1.460 -0.690 1.00 0.63 17 SER A CA 9
ATOM 4005 C C . SER A 1 17 ? 13.146 -1.564 0.839 1.00 0.63 17 SER A C 9
ATOM 4006 O O . SER A 1 17 ? 14.021 -2.211 1.411 1.00 0.76 17 SER A O 9
ATOM 4014 N N . ILE A 1 18 ? 12.176 -0.936 1.493 1.00 0.64 18 ILE A N 9
ATOM 4015 C CA . ILE A 1 18 ? 12.111 -0.927 2.948 1.00 0.78 18 ILE A CA 9
ATOM 4016 C C . ILE A 1 18 ? 11.720 -2.303 3.487 1.00 0.68 18 ILE A C 9
ATOM 4017 O O . ILE A 1 18 ? 12.290 -2.784 4.465 1.00 0.79 18 ILE A O 9
ATOM 4033 N N . GLU A 1 19 ? 10.765 -2.940 2.828 1.00 0.57 19 GLU A N 9
ATOM 4034 C CA . GLU A 1 19 ? 10.280 -4.250 3.252 1.00 0.62 19 GLU A CA 9
ATOM 4035 C C . GLU A 1 19 ? 10.851 -5.355 2.370 1.00 0.59 19 GLU A C 9
ATOM 4036 O O . GLU A 1 19 ? 10.236 -6.412 2.199 1.00 0.69 19 GLU A O 9
ATOM 4048 N N . GLY A 1 20 ? 12.024 -5.097 1.803 1.00 0.56 20 GLY A N 9
ATOM 4049 C CA . GLY A 1 20 ? 12.665 -6.066 0.938 1.00 0.64 20 GLY A CA 9
ATOM 4050 C C . GLY A 1 20 ? 12.097 -6.037 -0.462 1.00 0.66 20 GLY A C 9
ATOM 4051 O O . GLY A 1 20 ? 12.629 -5.358 -1.344 1.00 0.73 20 GLY A O 9
ATOM 4055 N N . GLY A 1 21 ? 11.014 -6.770 -0.666 1.00 0.71 21 GLY A N 9
ATOM 4056 C CA . GLY A 1 21 ? 10.348 -6.762 -1.947 1.00 0.80 21 GLY A CA 9
ATOM 4057 C C . GLY A 1 21 ? 9.451 -5.557 -2.086 1.00 0.71 21 GLY A C 9
ATOM 4058 O O . GLY A 1 21 ? 9.803 -4.595 -2.762 1.00 0.93 21 GLY A O 9
ATOM 4062 N N . CYS A 1 22 ? 8.295 -5.617 -1.438 1.00 0.60 22 CYS A N 9
ATOM 4063 C CA . CYS A 1 22 ? 7.361 -4.498 -1.375 1.00 0.51 22 CYS A CA 9
ATOM 4064 C C . CYS A 1 22 ? 6.468 -4.645 -0.142 1.00 0.49 22 CYS A C 9
ATOM 4065 O O . CYS A 1 22 ? 6.069 -5.755 0.207 1.00 0.60 22 CYS A O 9
ATOM 4072 N N . PRO A 1 23 ? 6.165 -3.529 0.550 1.00 0.45 23 PRO A N 9
ATOM 4073 C CA . PRO A 1 23 ? 5.325 -3.544 1.755 1.00 0.55 23 PRO A CA 9
ATOM 4074 C C . PRO A 1 23 ? 3.883 -3.958 1.471 1.00 0.55 23 PRO A C 9
ATOM 4075 O O . PRO A 1 23 ? 3.439 -3.939 0.321 1.00 0.53 23 PRO A O 9
ATOM 4086 N N . GLU A 1 24 ? 3.157 -4.295 2.529 1.00 0.62 24 GLU A N 9
ATOM 4087 C CA . GLU A 1 24 ? 1.780 -4.776 2.420 1.00 0.67 24 GLU A CA 9
ATOM 4088 C C . GLU A 1 24 ? 0.876 -3.753 1.727 1.00 0.64 24 GLU A C 9
ATOM 4089 O O . GLU A 1 24 ? 0.013 -4.122 0.933 1.00 0.65 24 GLU A O 9
ATOM 4101 N N . VAL A 1 25 ? 1.093 -2.473 2.018 1.00 0.72 25 VAL A N 9
ATOM 4102 C CA . VAL A 1 25 ? 0.313 -1.400 1.406 1.00 0.80 25 VAL A CA 9
ATOM 4103 C C . VAL A 1 25 ? 0.554 -1.326 -0.101 1.00 0.74 25 VAL A C 9
ATOM 4104 O O . VAL A 1 25 ? -0.261 -0.790 -0.843 1.00 0.90 25 VAL A O 9
ATOM 4117 N N . CYS A 1 26 ? 1.677 -1.871 -0.543 1.00 0.60 26 CYS A N 9
ATOM 4118 C CA . CYS A 1 26 ? 2.020 -1.886 -1.956 1.00 0.57 26 CYS A CA 9
ATOM 4119 C C . CYS A 1 26 ? 1.384 -3.094 -2.627 1.00 0.57 26 CYS A C 9
ATOM 4120 O O . CYS A 1 26 ? 1.104 -3.089 -3.827 1.00 0.62 26 CYS A O 9
ATOM 4127 N N . THR A 1 27 ? 1.173 -4.126 -1.831 1.00 0.58 27 THR A N 9
ATOM 4128 C CA . THR A 1 27 ? 0.535 -5.348 -2.277 1.00 0.66 27 THR A CA 9
ATOM 4129 C C . THR A 1 27 ? -0.978 -5.174 -2.277 1.00 0.70 27 THR A C 9
ATOM 4130 O O . THR A 1 27 ? -1.646 -5.532 -1.305 1.00 1.07 27 THR A O 9
ATOM 4141 N N . ASN A 1 28 ? -1.513 -4.583 -3.343 1.00 0.54 28 ASN A N 9
ATOM 4142 C CA . ASN A 1 28 ? -2.935 -4.256 -3.404 1.00 0.59 28 ASN A CA 9
ATOM 4143 C C . ASN A 1 28 ? -3.803 -5.507 -3.608 1.00 0.66 28 ASN A C 9
ATOM 4144 O O . ASN A 1 28 ? -4.597 -5.601 -4.542 1.00 0.95 28 ASN A O 9
ATOM 4155 N N . THR A 1 29 ? -3.615 -6.467 -2.723 1.00 0.66 29 THR A N 9
ATOM 4156 C CA . THR A 1 29 ? -4.481 -7.618 -2.602 1.00 0.78 29 THR A CA 9
ATOM 4157 C C . THR A 1 29 ? -5.147 -7.532 -1.233 1.00 0.79 29 THR A C 9
ATOM 4158 O O . THR A 1 29 ? -5.691 -8.500 -0.700 1.00 0.94 29 THR A O 9
ATOM 4169 N N . CYS A 1 30 ? -5.064 -6.325 -0.691 1.00 0.69 30 CYS A N 9
ATOM 4170 C CA . CYS A 1 30 ? -5.544 -5.982 0.628 1.00 0.77 30 CYS A CA 9
ATOM 4171 C C . CYS A 1 30 ? -6.985 -6.437 0.848 1.00 0.94 30 CYS A C 9
ATOM 4172 O O . CYS A 1 30 ? -7.826 -6.363 -0.055 1.00 0.95 30 CYS A O 9
ATOM 4179 N N . PRO A 1 31 ? -7.259 -6.905 2.069 1.00 1.17 31 PRO A N 9
ATOM 4180 C CA . PRO A 1 31 ? -8.557 -7.455 2.484 1.00 1.40 31 PRO A CA 9
ATOM 4181 C C . PRO A 1 31 ? -9.731 -6.511 2.226 1.00 1.43 31 PRO A C 9
ATOM 4182 O O . PRO A 1 31 ? -9.978 -5.580 2.997 1.00 2.11 31 PRO A O 9
ATOM 4193 N N . LEU A 1 32 ? -10.453 -6.763 1.148 1.00 1.47 32 LEU A N 9
ATOM 4194 C CA . LEU A 1 32 ? -11.655 -6.011 0.835 1.00 1.72 32 LEU A CA 9
ATOM 4195 C C . LEU A 1 32 ? -12.880 -6.809 1.258 1.00 2.43 32 LEU A C 9
ATOM 4196 O O . LEU A 1 32 ? -13.536 -6.421 2.246 1.00 2.92 32 LEU A O 9
ATOM 4213 N N . ARG A 1 1 ? -13.460 -0.468 -4.015 1.00 2.02 1 ARG A N 10
ATOM 4214 C CA . ARG A 1 1 ? -12.140 -0.787 -3.427 1.00 1.69 1 ARG A CA 10
ATOM 4215 C C . ARG A 1 1 ? -11.900 0.074 -2.196 1.00 1.41 1 ARG A C 10
ATOM 4216 O O . ARG A 1 1 ? -11.990 1.298 -2.258 1.00 1.46 1 ARG A O 10
ATOM 4239 N N . SER A 1 2 ? -11.601 -0.572 -1.079 1.00 1.27 2 SER A N 10
ATOM 4240 C CA . SER A 1 2 ? -11.312 0.135 0.154 1.00 1.08 2 SER A CA 10
ATOM 4241 C C . SER A 1 2 ? -9.923 0.791 0.100 1.00 0.83 2 SER A C 10
ATOM 4242 O O . SER A 1 2 ? -9.181 0.622 -0.875 1.00 0.85 2 SER A O 10
ATOM 4250 N N . PHE A 1 3 ? -9.583 1.504 1.174 1.00 0.72 3 PHE A N 10
ATOM 4251 C CA . PHE A 1 3 ? -8.472 2.466 1.197 1.00 0.62 3 PHE A CA 10
ATOM 4252 C C . PHE A 1 3 ? -7.103 1.882 0.830 1.00 0.49 3 PHE A C 10
ATOM 4253 O O . PHE A 1 3 ? -6.173 2.642 0.553 1.00 0.45 3 PHE A O 10
ATOM 4270 N N . CYS A 1 4 ? -6.971 0.560 0.829 1.00 0.53 4 CYS A N 10
ATOM 4271 C CA . CYS A 1 4 ? -5.695 -0.087 0.511 1.00 0.53 4 CYS A CA 10
ATOM 4272 C C . CYS A 1 4 ? -5.152 0.369 -0.847 1.00 0.47 4 CYS A C 10
ATOM 4273 O O . CYS A 1 4 ? -3.941 0.444 -1.045 1.00 0.56 4 CYS A O 10
ATOM 4280 N N . ALA A 1 5 ? -6.048 0.696 -1.772 1.00 0.49 5 ALA A N 10
ATOM 4281 C CA . ALA A 1 5 ? -5.638 1.115 -3.106 1.00 0.59 5 ALA A CA 10
ATOM 4282 C C . ALA A 1 5 ? -5.044 2.519 -3.074 1.00 0.49 5 ALA A C 10
ATOM 4283 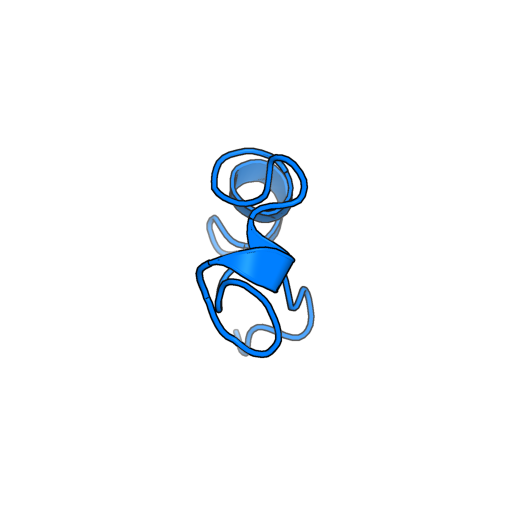O O . ALA A 1 5 ? -4.125 2.833 -3.828 1.00 0.57 5 ALA A O 10
ATOM 4290 N N . TYR A 1 6 ? -5.570 3.351 -2.185 1.00 0.42 6 TYR A N 10
ATOM 4291 C CA . TYR A 1 6 ? -5.102 4.721 -2.044 1.00 0.41 6 TYR A CA 10
ATOM 4292 C C . TYR A 1 6 ? -3.802 4.762 -1.248 1.00 0.35 6 TYR A C 10
ATOM 4293 O O . TYR A 1 6 ? -2.807 5.343 -1.685 1.00 0.40 6 TYR A O 10
ATOM 4311 N N . TRP A 1 7 ? -3.815 4.119 -0.086 1.00 0.30 7 TRP A N 10
ATOM 4312 C CA . TRP A 1 7 ? -2.689 4.175 0.839 1.00 0.32 7 TRP A CA 10
ATOM 4313 C C . TRP A 1 7 ? -1.476 3.434 0.291 1.00 0.35 7 TRP A C 10
ATOM 4314 O O . TRP A 1 7 ? -0.358 3.607 0.787 1.00 0.39 7 TRP A O 10
ATOM 4335 N N . ARG A 1 8 ? -1.693 2.627 -0.744 1.00 0.39 8 ARG A N 10
ATOM 4336 C CA . ARG A 1 8 ? -0.596 1.991 -1.463 1.00 0.52 8 ARG A CA 10
ATOM 4337 C C . ARG A 1 8 ? 0.377 3.046 -1.967 1.00 0.54 8 ARG A C 10
ATOM 4338 O O . ARG A 1 8 ? 1.590 2.916 -1.825 1.00 0.61 8 ARG A O 10
ATOM 4359 N N . MET A 1 9 ? -0.176 4.102 -2.539 1.00 0.54 9 MET A N 10
ATOM 4360 C CA . MET A 1 9 ? 0.622 5.162 -3.135 1.00 0.62 9 MET A CA 10
ATOM 4361 C C . MET A 1 9 ? 1.024 6.177 -2.077 1.00 0.60 9 MET A C 10
ATOM 4362 O O . MET A 1 9 ? 1.893 7.018 -2.301 1.00 0.73 9 MET A O 10
ATOM 4376 N N . LEU A 1 10 ? 0.398 6.071 -0.914 1.00 0.50 10 LEU A N 10
ATOM 4377 C CA . LEU A 1 10 ? 0.566 7.060 0.135 1.00 0.53 10 LEU A CA 10
ATOM 4378 C C . LEU A 1 10 ? 1.769 6.734 1.019 1.00 0.54 10 LEU A C 10
ATOM 4379 O O . LEU A 1 10 ? 2.584 7.607 1.322 1.00 0.64 10 LEU A O 10
ATOM 4395 N N . LEU A 1 11 ? 1.891 5.473 1.421 1.00 0.48 11 LEU A N 10
ATOM 4396 C CA . LEU A 1 11 ? 2.975 5.065 2.313 1.00 0.54 11 LEU A CA 10
ATOM 4397 C C . LEU A 1 11 ? 4.064 4.315 1.561 1.00 0.54 11 LEU A C 10
ATOM 4398 O O . LEU A 1 11 ? 5.013 3.823 2.169 1.00 0.74 11 LEU A O 10
ATOM 4414 N N . CYS A 1 12 ? 3.936 4.218 0.247 1.00 0.47 12 CYS A N 10
ATOM 4415 C CA . CYS A 1 12 ? 4.872 3.417 -0.529 1.00 0.46 12 CYS A CA 10
ATOM 4416 C C . CYS A 1 12 ? 5.249 4.089 -1.850 1.00 0.47 12 CYS A C 10
ATOM 4417 O O . CYS A 1 12 ? 4.742 3.728 -2.913 1.00 0.65 12 CYS A O 10
ATOM 4424 N N . PRO A 1 13 ? 6.131 5.099 -1.796 1.00 0.49 13 PRO A N 10
ATOM 4425 C CA . PRO A 1 13 ? 6.725 5.692 -2.993 1.00 0.70 13 PRO A CA 10
ATOM 4426 C C . PRO A 1 13 ? 7.805 4.779 -3.574 1.00 0.84 13 PRO A C 10
ATOM 4427 O O . PRO A 1 13 ? 7.699 4.300 -4.703 1.00 1.36 13 PRO A O 10
ATOM 4438 N N . ASP A 1 14 ? 8.834 4.530 -2.775 1.00 0.90 14 ASP A N 10
ATOM 4439 C CA . ASP A 1 14 ? 9.922 3.635 -3.152 1.00 1.02 14 ASP A CA 10
ATOM 4440 C C . ASP A 1 14 ? 10.156 2.643 -2.015 1.00 0.85 14 ASP A C 10
ATOM 4441 O O . ASP A 1 14 ? 11.240 2.085 -1.844 1.00 0.97 14 ASP A O 10
ATOM 4450 N N . SER A 1 15 ? 9.102 2.418 -1.247 1.00 0.63 15 SER A N 10
ATOM 4451 C CA . SER A 1 15 ? 9.180 1.603 -0.046 1.00 0.53 15 SER A CA 10
ATOM 4452 C C . SER A 1 15 ? 9.296 0.115 -0.360 1.00 0.46 15 SER A C 10
ATOM 4453 O O . SER A 1 15 ? 9.609 -0.685 0.523 1.00 0.48 15 SER A O 10
ATOM 4461 N N . CYS A 1 16 ? 9.043 -0.266 -1.606 1.00 0.47 16 CYS A N 10
ATOM 4462 C CA . CYS A 1 16 ? 9.239 -1.646 -2.013 1.00 0.47 16 CYS A CA 10
ATOM 4463 C C . CYS A 1 16 ? 10.717 -2.007 -1.950 1.00 0.52 16 CYS A C 10
ATOM 4464 O O . CYS A 1 16 ? 11.082 -3.175 -1.878 1.00 0.64 16 CYS A O 10
ATOM 4471 N N . SER A 1 17 ? 11.566 -0.992 -1.947 1.00 0.55 17 SER A N 10
ATOM 4472 C CA . SER A 1 17 ? 12.992 -1.203 -1.797 1.00 0.63 17 SER A CA 10
ATOM 4473 C C . SER A 1 17 ? 13.364 -1.302 -0.317 1.00 0.63 17 SER A C 10
ATOM 4474 O O . SER A 1 17 ? 14.449 -1.765 0.029 1.00 0.76 17 SER A O 10
ATOM 4482 N N . ILE A 1 18 ? 12.453 -0.873 0.551 1.00 0.64 18 ILE A N 10
ATOM 4483 C CA . ILE A 1 18 ? 12.690 -0.891 1.990 1.00 0.78 18 ILE A CA 10
ATOM 4484 C C . ILE A 1 18 ? 12.249 -2.219 2.603 1.00 0.68 18 ILE A C 10
ATOM 4485 O O . ILE A 1 18 ? 12.973 -2.823 3.397 1.00 0.79 18 ILE A O 10
ATOM 4501 N N . GLU A 1 19 ? 11.063 -2.669 2.225 1.00 0.57 19 GLU A N 10
ATOM 4502 C CA . GLU A 1 19 ? 10.476 -3.873 2.800 1.00 0.62 19 GLU A CA 10
ATOM 4503 C C . GLU A 1 19 ? 10.830 -5.116 1.987 1.00 0.59 19 GLU A C 10
ATOM 4504 O O . GLU A 1 19 ? 10.095 -6.106 2.003 1.00 0.69 19 GLU A O 10
ATOM 4516 N N . GLY A 1 20 ? 11.958 -5.063 1.289 1.00 0.56 20 GLY A N 10
ATOM 4517 C CA . GLY A 1 20 ? 12.386 -6.183 0.472 1.00 0.64 20 GLY A CA 10
ATOM 4518 C C . GLY A 1 20 ? 11.568 -6.311 -0.797 1.00 0.66 20 GLY A C 10
ATOM 4519 O O . GLY A 1 20 ? 12.016 -5.923 -1.876 1.00 0.73 20 GLY A O 10
ATOM 4523 N N . GLY A 1 21 ? 10.370 -6.861 -0.667 1.00 0.71 21 GLY A N 10
ATOM 4524 C CA . GLY A 1 21 ? 9.465 -6.949 -1.790 1.00 0.80 21 GLY A CA 10
ATOM 4525 C C . GLY A 1 21 ? 8.616 -5.704 -1.903 1.00 0.71 21 GLY A C 10
ATOM 4526 O O . GLY A 1 21 ? 8.937 -4.802 -2.669 1.00 0.93 21 GLY A O 10
ATOM 4530 N N . CYS A 1 22 ? 7.543 -5.656 -1.128 1.00 0.60 22 CYS A N 10
ATOM 4531 C CA . CYS A 1 22 ? 6.685 -4.478 -1.051 1.00 0.51 22 CYS A CA 10
ATOM 4532 C C . CYS A 1 22 ? 5.945 -4.468 0.284 1.00 0.49 22 CYS A C 10
ATOM 4533 O O . CYS A 1 22 ? 5.482 -5.513 0.743 1.00 0.60 22 CYS A O 10
ATOM 4540 N N . PRO A 1 23 ? 5.853 -3.291 0.936 1.00 0.45 23 PRO A N 10
ATOM 4541 C CA . PRO A 1 23 ? 5.176 -3.140 2.234 1.00 0.55 23 PRO A CA 10
ATOM 4542 C C . PRO A 1 23 ? 3.720 -3.588 2.203 1.00 0.55 23 PRO A C 10
ATOM 4543 O O . PRO A 1 23 ? 3.114 -3.651 1.132 1.00 0.53 23 PRO A O 10
ATOM 4554 N N . GLU A 1 24 ? 3.160 -3.876 3.370 1.00 0.62 24 GLU A N 10
ATOM 4555 C CA . GLU A 1 24 ? 1.799 -4.401 3.469 1.00 0.67 24 GLU A CA 10
ATOM 4556 C C . GLU A 1 24 ? 0.784 -3.489 2.768 1.00 0.64 24 GLU A C 10
ATOM 4557 O O . GLU A 1 24 ? 0.013 -3.947 1.921 1.00 0.65 24 GLU A O 10
ATOM 4569 N N . VAL A 1 25 ? 0.807 -2.197 3.096 1.00 0.72 25 VAL A N 10
ATOM 4570 C CA . VAL A 1 25 ? -0.117 -1.232 2.496 1.00 0.80 25 VAL A CA 10
ATOM 4571 C C . VAL A 1 25 ? 0.194 -1.015 1.021 1.00 0.74 25 VAL A C 10
ATOM 4572 O O . VAL A 1 25 ? -0.648 -0.561 0.252 1.00 0.90 25 VAL A O 10
ATOM 4585 N N . CYS A 1 26 ? 1.413 -1.352 0.637 1.00 0.60 26 CYS A N 10
ATOM 4586 C CA . CYS A 1 26 ? 1.848 -1.229 -0.743 1.00 0.57 26 CYS A CA 10
ATOM 4587 C C . CYS A 1 26 ? 1.336 -2.419 -1.542 1.00 0.57 26 CYS A C 10
ATOM 4588 O O . CYS A 1 26 ? 1.210 -2.371 -2.766 1.00 0.62 26 CYS A O 10
ATOM 4595 N N . THR A 1 27 ? 1.042 -3.485 -0.818 1.00 0.58 27 THR A N 10
ATOM 4596 C CA . THR A 1 27 ? 0.524 -4.706 -1.394 1.00 0.66 27 THR A CA 10
ATOM 4597 C C . THR A 1 27 ? -0.980 -4.586 -1.591 1.00 0.70 27 THR A C 10
ATOM 4598 O O . THR A 1 27 ? -1.757 -5.025 -0.741 1.00 1.07 27 THR A O 10
ATOM 4609 N N . ASN A 1 28 ? -1.386 -3.953 -2.690 1.00 0.54 28 ASN A N 10
ATOM 4610 C CA . ASN A 1 28 ? -2.805 -3.734 -2.980 1.00 0.59 28 ASN A CA 10
ATOM 4611 C C . ASN A 1 28 ? -3.497 -5.042 -3.378 1.00 0.66 28 ASN A C 10
ATOM 4612 O O . ASN A 1 28 ? -4.159 -5.140 -4.412 1.00 0.95 28 ASN A O 10
ATOM 4623 N N . THR A 1 29 ? -3.315 -6.047 -2.545 1.00 0.66 29 THR A N 10
ATOM 4624 C CA . THR A 1 29 ? -3.991 -7.314 -2.680 1.00 0.78 29 THR A CA 10
ATOM 4625 C C . THR A 1 29 ? -4.880 -7.511 -1.457 1.00 0.79 29 THR A C 10
ATOM 4626 O O . THR A 1 29 ? -5.396 -8.597 -1.194 1.00 0.94 29 THR A O 10
ATOM 4637 N N . CYS A 1 30 ? -5.017 -6.422 -0.713 1.00 0.69 30 CYS A N 10
ATOM 4638 C CA . CYS A 1 30 ? -5.821 -6.376 0.501 1.00 0.77 30 CYS A CA 10
ATOM 4639 C C . CYS A 1 30 ? -7.227 -6.908 0.244 1.00 0.94 30 CYS A C 10
ATOM 4640 O O . CYS A 1 30 ? -7.966 -6.369 -0.585 1.00 0.95 30 CYS A O 10
ATOM 4647 N N . PRO A 1 31 ? -7.596 -7.995 0.944 1.00 1.17 31 PRO A N 10
AT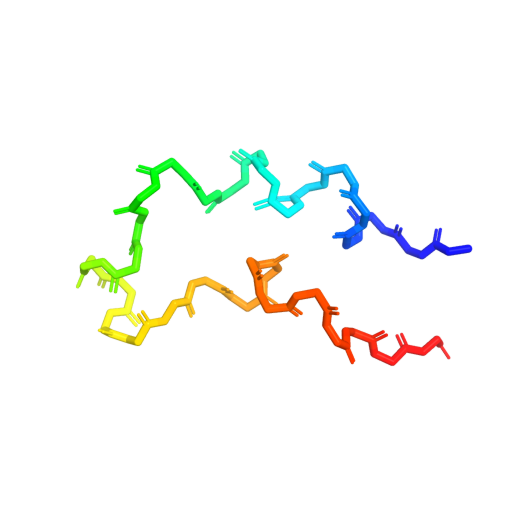OM 4648 C CA . PRO A 1 31 ? -8.919 -8.618 0.829 1.00 1.40 31 PRO A CA 10
ATOM 4649 C C . PRO A 1 31 ? -10.048 -7.634 1.110 1.00 1.43 31 PRO A C 10
ATOM 4650 O O . PRO A 1 31 ? -11.067 -7.630 0.420 1.00 2.11 31 PRO A O 10
ATOM 4661 N N . LEU A 1 32 ? -9.860 -6.799 2.120 1.00 1.47 32 LEU A N 10
ATOM 4662 C CA . LEU A 1 32 ? -10.848 -5.795 2.470 1.00 1.72 32 LEU A CA 10
ATOM 4663 C C . LEU A 1 32 ? -10.147 -4.486 2.813 1.00 2.43 32 LEU A C 10
ATOM 4664 O O . LEU A 1 32 ? -9.808 -4.272 3.996 1.00 2.92 32 LEU A O 10
ATOM 4681 N N . ARG A 1 1 ? -12.308 0.876 -4.464 1.00 2.02 1 ARG A N 11
ATOM 4682 C CA . ARG A 1 1 ? -11.720 -0.210 -3.651 1.00 1.69 1 ARG A CA 11
ATOM 4683 C C . ARG A 1 1 ? -11.431 0.292 -2.243 1.00 1.41 1 ARG A C 11
ATOM 4684 O O . ARG A 1 1 ? -11.369 1.498 -2.012 1.00 1.46 1 ARG A O 11
ATOM 4707 N N . SER A 1 2 ? -11.251 -0.641 -1.313 1.00 1.27 2 SER A N 11
ATOM 4708 C CA . SER A 1 2 ? -10.848 -0.318 0.047 1.00 1.08 2 SER A CA 11
ATOM 4709 C C . SER A 1 2 ? -9.521 0.452 0.046 1.00 0.83 2 SER A C 11
ATOM 4710 O O . SER A 1 2 ? -8.841 0.556 -0.982 1.00 0.85 2 SER A O 11
ATOM 4718 N N . PHE A 1 3 ? -9.154 0.962 1.217 1.00 0.72 3 PHE A N 11
ATOM 4719 C CA . PHE A 1 3 ? -8.122 1.990 1.349 1.00 0.62 3 PHE A CA 11
ATOM 4720 C C . PHE A 1 3 ? -6.746 1.521 0.887 1.00 0.49 3 PHE A C 11
ATOM 4721 O O . PHE A 1 3 ? -5.855 2.340 0.675 1.00 0.45 3 PHE A O 11
ATOM 4738 N N . CYS A 1 4 ? -6.580 0.216 0.714 1.00 0.53 4 CYS A N 11
ATOM 4739 C CA . CYS A 1 4 ? -5.277 -0.353 0.387 1.00 0.53 4 CYS A CA 11
ATOM 4740 C C . CYS A 1 4 ? -4.795 0.097 -0.993 1.00 0.47 4 CYS A C 11
ATOM 4741 O O . CYS A 1 4 ? -3.615 -0.020 -1.315 1.00 0.56 4 CYS A O 11
ATOM 4748 N N . ALA A 1 5 ? -5.707 0.614 -1.808 1.00 0.49 5 ALA A N 11
ATOM 4749 C CA . ALA A 1 5 ? -5.339 1.128 -3.120 1.00 0.59 5 ALA A CA 11
ATOM 4750 C C . ALA A 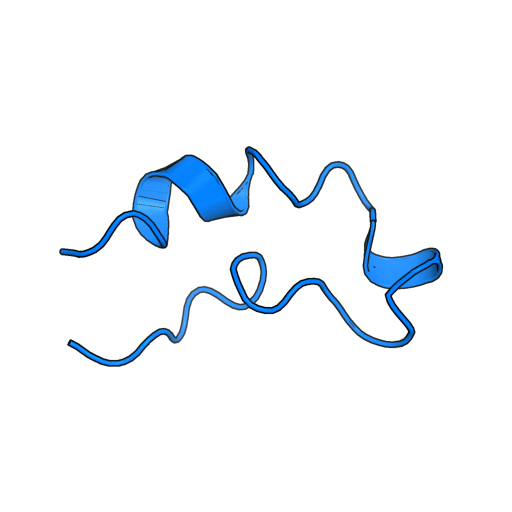1 5 ? -4.825 2.560 -3.007 1.00 0.49 5 ALA A C 11
ATOM 4751 O O . ALA A 1 5 ? -3.816 2.920 -3.615 1.00 0.57 5 ALA A O 11
ATOM 4758 N N . TYR A 1 6 ? -5.520 3.365 -2.214 1.00 0.42 6 TYR A N 11
ATOM 4759 C CA . TYR A 1 6 ? -5.139 4.753 -1.991 1.00 0.41 6 TYR A CA 11
ATOM 4760 C C . TYR A 1 6 ? -3.881 4.831 -1.135 1.00 0.35 6 TYR A C 11
ATOM 4761 O O . TYR A 1 6 ? -2.910 5.502 -1.491 1.00 0.40 6 TYR A O 11
ATOM 4779 N N . TRP A 1 7 ? -3.896 4.117 -0.017 1.00 0.30 7 TRP A N 11
ATOM 4780 C CA . TRP A 1 7 ? -2.808 4.182 0.946 1.00 0.32 7 TRP A CA 11
ATOM 4781 C C . TRP A 1 7 ? -1.552 3.516 0.406 1.00 0.35 7 TRP A C 11
ATOM 4782 O O . TRP A 1 7 ? -0.457 3.720 0.933 1.00 0.39 7 TRP A O 11
ATOM 4803 N N . ARG A 1 8 ? -1.715 2.740 -0.659 1.00 0.39 8 ARG A N 11
ATOM 4804 C CA . ARG A 1 8 ? -0.582 2.156 -1.363 1.00 0.52 8 ARG A CA 11
ATOM 4805 C C . ARG A 1 8 ? 0.374 3.258 -1.796 1.00 0.54 8 ARG A C 11
ATOM 4806 O O . ARG A 1 8 ? 1.577 3.180 -1.564 1.00 0.61 8 ARG A O 11
ATOM 4827 N N . MET A 1 9 ? -0.184 4.297 -2.401 1.00 0.54 9 MET A N 11
ATOM 4828 C CA . MET A 1 9 ? 0.606 5.417 -2.889 1.00 0.62 9 MET A CA 11
ATOM 4829 C C . MET A 1 9 ? 0.828 6.438 -1.782 1.00 0.60 9 MET A C 11
ATOM 4830 O O . MET A 1 9 ? 1.683 7.316 -1.896 1.00 0.73 9 MET A O 11
ATOM 4844 N N . LEU A 1 10 ? 0.055 6.309 -0.710 1.00 0.50 10 LEU A N 11
ATOM 4845 C CA . LEU A 1 10 ? 0.100 7.270 0.383 1.00 0.53 10 LEU A CA 11
ATOM 4846 C C . LEU A 1 10 ? 1.350 7.076 1.235 1.00 0.54 10 LEU A C 11
ATOM 4847 O O . LEU A 1 10 ? 2.056 8.038 1.539 1.00 0.64 10 LEU A O 11
ATOM 4863 N N . LEU A 1 11 ? 1.628 5.833 1.606 1.00 0.48 11 LEU A N 11
ATOM 4864 C CA . LEU A 1 11 ? 2.770 5.541 2.468 1.00 0.54 11 LEU A CA 11
ATOM 4865 C C . LEU A 1 11 ? 3.942 4.995 1.663 1.00 0.54 11 LEU A C 11
ATOM 4866 O O . LEU A 1 11 ? 5.095 5.134 2.063 1.00 0.74 11 LEU A O 11
ATOM 4882 N N . CYS A 1 12 ? 3.644 4.387 0.525 1.00 0.47 12 CYS A N 11
ATOM 4883 C CA . CYS A 1 12 ? 4.656 3.670 -0.236 1.00 0.46 12 CYS A CA 11
ATOM 4884 C C . CYS A 1 12 ? 4.859 4.271 -1.624 1.00 0.47 12 CYS A C 11
ATOM 4885 O O . CYS A 1 12 ? 4.144 3.934 -2.566 1.00 0.65 12 CYS A O 11
ATOM 4892 N N . PRO A 1 13 ? 5.822 5.193 -1.767 1.00 0.49 13 PRO A N 11
ATOM 4893 C CA . PRO A 1 13 ? 6.231 5.699 -3.079 1.00 0.70 13 PRO A CA 11
ATOM 4894 C C . PRO A 1 13 ? 6.916 4.610 -3.898 1.00 0.84 13 PRO A C 11
ATOM 4895 O O . PRO A 1 13 ? 6.423 4.193 -4.947 1.00 1.36 13 PRO A O 11
ATOM 4906 N N . ASP A 1 14 ? 8.047 4.138 -3.393 1.00 0.90 14 ASP A N 11
ATOM 4907 C CA . ASP A 1 14 ? 8.803 3.070 -4.030 1.00 1.02 14 ASP A CA 11
ATOM 4908 C C . ASP A 1 14 ? 9.444 2.213 -2.943 1.00 0.85 14 ASP A C 11
ATOM 4909 O O . ASP A 1 14 ? 10.571 1.734 -3.062 1.00 0.97 14 ASP A O 11
ATOM 4918 N N . SER A 1 15 ? 8.691 2.026 -1.872 1.00 0.63 15 SER A N 11
ATOM 4919 C CA . SER A 1 15 ? 9.184 1.368 -0.671 1.00 0.53 15 SER A CA 11
ATOM 4920 C C . SER A 1 15 ? 9.337 -0.144 -0.855 1.00 0.46 15 SER A C 11
ATOM 4921 O O . SER A 1 15 ? 9.843 -0.832 0.031 1.00 0.48 15 SER A O 11
ATOM 4929 N N . CYS A 1 16 ? 8.903 -0.661 -1.999 1.00 0.47 16 CYS A N 11
ATOM 4930 C CA . CYS A 1 16 ? 9.047 -2.080 -2.302 1.00 0.47 16 CYS A CA 11
ATOM 4931 C C . CYS A 1 16 ? 10.522 -2.504 -2.340 1.00 0.52 16 CYS A C 11
ATOM 4932 O O . CYS A 1 16 ? 10.838 -3.692 -2.354 1.00 0.64 16 CYS A O 11
ATOM 4939 N N . SER A 1 17 ? 11.423 -1.533 -2.381 1.00 0.55 17 SER A N 11
ATOM 4940 C CA . SER A 1 17 ? 12.848 -1.821 -2.335 1.00 0.63 17 SER A CA 11
ATOM 4941 C C . SER A 1 17 ? 13.325 -2.036 -0.893 1.00 0.63 17 SER A C 11
ATOM 4942 O O . SER A 1 17 ? 14.199 -2.866 -0.640 1.00 0.76 17 SER A O 11
ATOM 4950 N N . ILE A 1 18 ? 12.740 -1.306 0.054 1.00 0.64 18 ILE A N 11
ATOM 4951 C CA . ILE A 1 18 ? 13.250 -1.298 1.427 1.00 0.78 18 ILE A CA 11
ATOM 4952 C C . ILE A 1 18 ? 12.624 -2.390 2.299 1.00 0.68 18 ILE A C 11
ATOM 4953 O O . ILE A 1 18 ? 13.290 -2.942 3.172 1.00 0.79 18 ILE A O 11
ATOM 4969 N N . GLU A 1 19 ? 11.358 -2.711 2.056 1.00 0.57 19 GLU A N 11
ATOM 4970 C CA . GLU A 1 19 ? 10.626 -3.652 2.905 1.00 0.62 19 GLU A CA 11
ATOM 4971 C C . GLU A 1 19 ? 10.783 -5.093 2.433 1.00 0.59 19 GLU A C 11
ATOM 4972 O O . GLU A 1 19 ? 9.911 -5.929 2.674 1.00 0.69 19 GLU A O 11
ATOM 4984 N N . GLY A 1 20 ? 11.898 -5.388 1.781 1.00 0.56 20 GLY A N 11
ATOM 4985 C CA . GLY A 1 20 ? 12.076 -6.696 1.181 1.00 0.64 20 GLY A CA 11
ATOM 4986 C C . GLY A 1 20 ? 11.313 -6.787 -0.118 1.00 0.66 20 GLY A C 11
ATOM 4987 O O . GLY A 1 20 ? 11.904 -6.799 -1.199 1.00 0.73 20 GLY A O 11
ATOM 4991 N N . GLY A 1 21 ? 9.997 -6.849 -0.005 1.00 0.71 21 GLY A N 11
ATOM 4992 C CA . GLY A 1 21 ? 9.146 -6.667 -1.138 1.00 0.80 21 GLY A CA 11
ATOM 4993 C C . GLY A 1 21 ? 8.333 -5.416 -0.947 1.00 0.71 21 GLY A C 11
ATOM 4994 O O . GLY A 1 21 ? 8.869 -4.371 -0.593 1.00 0.93 21 GLY A O 11
ATOM 4998 N N . CYS A 1 22 ? 7.043 -5.527 -1.097 1.00 0.60 22 CYS A N 11
ATOM 4999 C CA . CYS A 1 22 ? 6.177 -4.371 -0.972 1.00 0.51 22 CYS A CA 11
ATOM 5000 C C . CYS A 1 22 ? 5.555 -4.313 0.418 1.00 0.49 22 CYS A C 11
ATOM 5001 O O . CYS A 1 22 ? 5.052 -5.313 0.926 1.00 0.60 22 CYS A O 11
ATOM 5008 N N . PRO A 1 23 ? 5.633 -3.132 1.062 1.00 0.45 23 PRO A N 11
ATOM 5009 C CA . PRO A 1 23 ? 5.067 -2.902 2.397 1.00 0.55 23 PRO A CA 11
ATOM 5010 C C . PRO A 1 23 ? 3.597 -3.300 2.504 1.00 0.55 23 PRO A C 11
ATOM 5011 O O . PRO A 1 23 ? 2.912 -3.434 1.489 1.00 0.53 23 PRO A O 11
ATOM 5022 N N . GLU A 1 24 ? 3.124 -3.469 3.732 1.00 0.62 24 GLU A N 11
ATOM 5023 C CA . GLU A 1 24 ? 1.761 -3.939 4.003 1.00 0.67 24 GLU A CA 11
ATOM 5024 C C . GLU A 1 24 ? 0.714 -3.174 3.186 1.00 0.64 24 GLU A C 11
ATOM 5025 O O . GLU A 1 24 ? -0.079 -3.775 2.456 1.00 0.65 24 GLU A O 11
ATOM 5037 N N . VAL A 1 25 ? 0.752 -1.847 3.276 1.00 0.72 25 VAL A N 11
ATOM 5038 C CA . VAL A 1 25 ? -0.225 -0.999 2.597 1.00 0.80 25 VAL A CA 11
ATOM 5039 C C . VAL A 1 25 ? 0.113 -0.833 1.118 1.00 0.74 25 VAL A C 11
ATOM 5040 O O . VAL A 1 25 ? -0.719 -0.404 0.323 1.00 0.90 25 VAL A O 11
ATOM 5053 N N . CYS A 1 26 ? 1.336 -1.183 0.760 1.00 0.60 26 CYS A N 11
ATOM 5054 C CA . CYS A 1 26 ? 1.804 -1.066 -0.614 1.00 0.57 26 CYS A CA 11
ATOM 5055 C C . CYS A 1 26 ? 1.372 -2.295 -1.410 1.00 0.57 26 CYS A C 11
ATOM 5056 O O . CYS A 1 26 ? 1.318 -2.285 -2.639 1.00 0.62 26 CYS A O 11
ATOM 5063 N N . THR A 1 27 ? 1.066 -3.348 -0.674 1.00 0.58 27 THR A N 11
ATOM 5064 C CA . THR A 1 27 ? 0.633 -4.611 -1.237 1.00 0.66 27 THR A CA 11
ATOM 5065 C C . THR A 1 27 ? -0.822 -4.531 -1.705 1.00 0.70 27 THR A C 11
ATOM 5066 O O . THR A 1 27 ? -1.746 -4.856 -0.957 1.00 1.07 27 THR A O 11
ATOM 5077 N N . ASN A 1 28 ? -1.013 -4.045 -2.932 1.00 0.54 28 ASN A N 11
ATOM 5078 C CA . ASN A 1 28 ? -2.348 -3.879 -3.529 1.00 0.59 28 ASN A CA 11
ATOM 5079 C C . ASN A 1 28 ? -3.129 -5.203 -3.578 1.00 0.66 28 ASN A C 11
ATOM 5080 O O . ASN A 1 28 ? -4.302 -5.231 -3.940 1.00 0.95 28 ASN A O 11
ATOM 5091 N N . THR A 1 29 ? -2.480 -6.296 -3.193 1.00 0.66 29 THR A N 11
ATOM 5092 C CA . THR A 1 29 ? -3.127 -7.598 -3.114 1.00 0.78 29 THR A CA 11
ATOM 5093 C C . THR A 1 29 ? -4.074 -7.664 -1.908 1.00 0.79 29 THR A C 11
ATOM 5094 O O . THR A 1 29 ? -4.724 -8.681 -1.653 1.00 0.94 29 THR A O 11
ATOM 5105 N N . CYS A 1 30 ? -4.126 -6.560 -1.182 1.00 0.69 30 CYS A N 11
ATOM 5106 C CA . CYS A 1 30 ? -5.016 -6.384 -0.037 1.00 0.77 30 CYS A CA 11
ATOM 5107 C C . CYS A 1 30 ? -6.460 -6.721 -0.412 1.00 0.94 30 CYS A C 11
ATOM 5108 O O . CYS A 1 30 ? -7.052 -6.079 -1.280 1.00 0.95 30 CYS A O 11
ATOM 5115 N N . PRO A 1 31 ? -7.036 -7.751 0.234 1.00 1.17 31 PRO A N 11
ATOM 5116 C CA . PRO A 1 31 ? -8.403 -8.201 -0.045 1.00 1.40 31 PRO A CA 11
ATOM 5117 C C . PRO A 1 31 ? -9.454 -7.172 0.363 1.00 1.43 31 PRO A C 11
ATOM 5118 O O . PRO A 1 31 ? -10.389 -6.893 -0.390 1.00 2.11 31 PRO A O 11
ATOM 5129 N N . LEU A 1 32 ? -9.296 -6.609 1.554 1.00 1.47 32 LEU A N 11
ATOM 5130 C CA . LEU A 1 32 ? -10.246 -5.641 2.076 1.00 1.72 32 LEU A CA 11
ATOM 5131 C C . LEU A 1 32 ? -9.597 -4.823 3.180 1.00 2.43 32 LEU A C 11
ATOM 5132 O O . LEU A 1 32 ? -9.360 -3.619 2.974 1.00 2.92 32 LEU A O 11
ATOM 5149 N N . ARG A 1 1 ? -13.206 0.825 -3.648 1.00 2.02 1 ARG A N 12
ATOM 5150 C CA . ARG A 1 1 ? -12.036 0.015 -3.243 1.00 1.69 1 ARG A CA 12
ATOM 5151 C C . ARG A 1 1 ? -11.653 0.350 -1.808 1.00 1.41 1 ARG A C 12
ATOM 5152 O O . ARG A 1 1 ? -11.647 1.517 -1.413 1.00 1.46 1 ARG A O 12
ATOM 5175 N N . SER A 1 2 ? -11.358 -0.684 -1.032 1.00 1.27 2 SER A N 12
ATOM 5176 C CA . SER A 1 2 ? -10.850 -0.520 0.317 1.00 1.08 2 SER A CA 12
ATOM 5177 C C . SER A 1 2 ? -9.560 0.300 0.300 1.00 0.83 2 SER A C 12
ATOM 5178 O O . SER A 1 2 ? -8.844 0.340 -0.706 1.00 0.85 2 SER A O 12
ATOM 5186 N N . PHE A 1 3 ? -9.270 0.915 1.437 1.00 0.72 3 PHE A N 12
ATOM 5187 C CA . PHE A 1 3 ? -8.249 1.953 1.556 1.00 0.62 3 PHE A CA 12
ATOM 5188 C C . PHE A 1 3 ? -6.848 1.495 1.132 1.00 0.49 3 PHE A C 12
ATOM 5189 O O . PHE A 1 3 ? -5.980 2.328 0.880 1.00 0.45 3 PHE A O 12
ATOM 5206 N N . CYS A 1 4 ? -6.637 0.187 1.027 1.00 0.53 4 CYS A N 12
ATOM 5207 C CA . CYS A 1 4 ? -5.318 -0.355 0.686 1.00 0.53 4 CYS A CA 12
ATOM 5208 C C . CYS A 1 4 ? -4.818 0.191 -0.654 1.00 0.47 4 CYS A C 12
ATOM 5209 O O . CYS A 1 4 ? -3.637 0.496 -0.807 1.00 0.56 4 CYS A O 12
ATOM 5216 N N . ALA A 1 5 ? -5.728 0.346 -1.610 1.00 0.49 5 ALA A N 12
ATOM 5217 C CA . ALA A 1 5 ? -5.361 0.819 -2.940 1.00 0.59 5 ALA A CA 12
ATOM 5218 C C . ALA A 1 5 ? -4.934 2.285 -2.906 1.00 0.49 5 ALA A C 12
ATOM 5219 O O . ALA A 1 5 ? -4.061 2.711 -3.666 1.00 0.57 5 ALA A O 12
ATOM 5226 N N . TYR A 1 6 ? -5.546 3.044 -2.009 1.00 0.42 6 TYR A N 12
ATOM 5227 C CA . TYR A 1 6 ? -5.271 4.467 -1.886 1.00 0.41 6 TYR A CA 12
ATOM 5228 C C . TYR A 1 6 ? -3.955 4.685 -1.156 1.00 0.35 6 TYR A C 12
ATOM 5229 O O . TYR A 1 6 ? -3.065 5.385 -1.637 1.00 0.40 6 TYR A O 12
ATOM 5247 N N . TRP A 1 7 ? -3.833 4.052 0.000 1.00 0.30 7 TRP A N 12
ATOM 5248 C CA . TRP A 1 7 ? -2.707 4.283 0.890 1.00 0.32 7 TRP A CA 12
ATOM 5249 C C . TRP A 1 7 ? -1.414 3.700 0.333 1.00 0.35 7 TRP A C 12
ATOM 5250 O O . TRP A 1 7 ? -0.326 4.017 0.821 1.00 0.39 7 TRP A O 12
ATOM 5271 N N . ARG A 1 8 ? -1.537 2.855 -0.690 1.00 0.39 8 ARG A N 12
ATOM 5272 C CA . ARG A 1 8 ? -0.371 2.326 -1.393 1.00 0.52 8 ARG A CA 12
ATOM 5273 C C . ARG A 1 8 ? 0.545 3.463 -1.829 1.00 0.54 8 ARG A C 12
ATOM 5274 O O . ARG A 1 8 ? 1.753 3.407 -1.635 1.00 0.61 8 ARG A O 12
ATOM 5295 N N . MET A 1 9 ? -0.045 4.507 -2.387 1.00 0.54 9 MET A N 12
ATOM 5296 C CA . MET A 1 9 ? 0.726 5.632 -2.897 1.00 0.62 9 MET A CA 12
ATOM 5297 C C . MET A 1 9 ? 1.054 6.624 -1.784 1.00 0.60 9 MET A C 12
ATOM 5298 O O . MET A 1 9 ? 1.872 7.525 -1.968 1.00 0.73 9 MET A O 12
ATOM 5312 N N . LEU A 1 10 ? 0.424 6.456 -0.627 1.00 0.50 10 LEU A N 12
ATOM 5313 C CA . LEU A 1 10 ? 0.623 7.382 0.481 1.00 0.53 10 LEU A CA 12
ATOM 5314 C C . LEU A 1 10 ? 1.867 7.023 1.289 1.00 0.54 10 LEU A C 12
ATOM 5315 O O . LEU A 1 10 ? 2.662 7.896 1.635 1.00 0.64 10 LEU A O 12
ATOM 5331 N N . LEU A 1 11 ? 2.036 5.740 1.595 1.00 0.48 11 LEU A N 12
ATOM 5332 C CA . LEU A 1 11 ? 3.188 5.304 2.383 1.00 0.54 11 LEU A CA 12
ATOM 5333 C C . LEU A 1 11 ? 4.159 4.471 1.554 1.00 0.54 11 LEU A C 12
ATOM 5334 O O . LEU A 1 11 ? 5.013 3.781 2.111 1.00 0.74 11 LEU A O 12
ATOM 5350 N N . CYS A 1 12 ? 4.035 4.513 0.237 1.00 0.47 12 CYS A N 12
ATOM 5351 C CA . CYS A 1 12 ? 4.882 3.675 -0.604 1.00 0.46 12 CYS A CA 12
ATOM 5352 C C . CYS A 1 12 ? 4.990 4.206 -2.031 1.00 0.47 12 CYS A C 12
ATOM 5353 O O . CYS A 1 12 ? 4.229 3.811 -2.914 1.00 0.65 12 CYS A O 12
ATOM 5360 N N . PRO A 1 13 ? 5.926 5.133 -2.275 1.00 0.49 13 PRO A N 12
ATOM 5361 C CA . PRO A 1 13 ? 6.292 5.535 -3.632 1.00 0.70 13 PRO A CA 12
ATOM 5362 C C . PRO A 1 13 ? 7.066 4.419 -4.334 1.00 0.84 13 PRO A C 12
ATOM 5363 O O . PRO A 1 13 ? 6.645 3.906 -5.369 1.00 1.36 13 PRO A O 12
ATOM 5374 N N . ASP A 1 14 ? 8.191 4.042 -3.740 1.00 0.90 14 ASP A N 12
ATOM 5375 C CA . ASP A 1 14 ? 9.007 2.939 -4.236 1.00 1.02 14 ASP A CA 12
ATOM 5376 C C . ASP A 1 14 ? 9.568 2.160 -3.054 1.00 0.85 14 ASP A C 12
ATOM 5377 O O . ASP A 1 14 ? 10.633 1.545 -3.129 1.00 0.97 14 ASP A O 12
ATOM 5386 N N . SER A 1 15 ? 8.807 2.172 -1.967 1.00 0.63 15 SER A N 12
ATOM 5387 C CA . SER A 1 15 ? 9.231 1.587 -0.701 1.00 0.53 15 SER A CA 12
ATOM 5388 C C . SER A 1 15 ? 9.296 0.061 -0.753 1.00 0.46 15 SER A C 12
ATOM 5389 O O . SER A 1 15 ? 9.758 -0.576 0.195 1.00 0.48 15 SER A O 12
ATOM 5397 N N . CYS A 1 16 ? 8.836 -0.532 -1.848 1.00 0.47 16 CYS A N 12
ATOM 5398 C CA . CYS A 1 16 ? 8.919 -1.975 -2.015 1.00 0.47 16 CYS A CA 12
ATOM 5399 C C . CYS A 1 16 ? 10.370 -2.448 -1.962 1.00 0.52 16 CYS A C 12
ATOM 5400 O O . CYS A 1 16 ? 10.649 -3.610 -1.678 1.00 0.64 16 CYS A O 12
ATOM 5407 N N . SER A 1 17 ? 11.296 -1.531 -2.201 1.00 0.55 17 SER A N 12
ATOM 5408 C CA . SER A 1 17 ? 12.705 -1.862 -2.188 1.00 0.63 17 SER A CA 12
ATOM 5409 C C . SER A 1 17 ? 13.218 -2.009 -0.756 1.00 0.63 17 SER A C 12
ATOM 5410 O O . SER A 1 17 ? 13.978 -2.928 -0.453 1.00 0.76 17 SER A O 12
ATOM 5418 N N . ILE A 1 18 ? 12.772 -1.129 0.131 1.00 0.64 18 ILE A N 12
ATOM 5419 C CA . ILE A 1 18 ? 13.281 -1.115 1.498 1.00 0.78 18 ILE A CA 12
ATOM 5420 C C . ILE A 1 18 ? 12.573 -2.145 2.378 1.00 0.68 18 ILE A C 12
ATOM 5421 O O . ILE A 1 18 ? 13.147 -2.641 3.345 1.00 0.79 18 ILE A O 12
ATOM 5437 N N . GLU A 1 19 ? 11.335 -2.480 2.031 1.00 0.57 19 GLU A N 12
ATOM 5438 C CA . GLU A 1 19 ? 10.561 -3.439 2.810 1.00 0.62 19 GLU A CA 12
ATOM 5439 C C . GLU A 1 19 ? 10.732 -4.854 2.272 1.00 0.59 19 GLU A C 12
ATOM 5440 O O . GLU A 1 19 ? 9.963 -5.755 2.613 1.00 0.69 19 GLU A O 12
ATOM 5452 N N . GLY A 1 20 ? 11.746 -5.049 1.439 1.00 0.56 20 GLY A N 12
ATOM 5453 C CA . GLY A 1 20 ? 11.989 -6.354 0.855 1.00 0.64 20 GLY A CA 12
ATOM 5454 C C . GLY A 1 20 ? 11.092 -6.618 -0.334 1.00 0.66 20 GLY A C 12
ATOM 5455 O O . GLY A 1 20 ? 11.503 -6.444 -1.483 1.00 0.73 20 GLY A O 12
ATOM 5459 N N . GLY A 1 21 ? 9.867 -7.038 -0.055 1.00 0.71 21 GLY A N 12
ATOM 5460 C CA . GLY A 1 21 ? 8.889 -7.224 -1.103 1.00 0.80 21 GLY A CA 12
ATOM 5461 C C . GLY A 1 21 ? 8.119 -5.949 -1.361 1.00 0.71 21 GLY A C 12
ATOM 5462 O O . GLY A 1 21 ? 8.423 -5.216 -2.297 1.00 0.93 21 GLY A O 12
ATOM 5466 N N . CYS A 1 22 ? 7.125 -5.692 -0.525 1.00 0.60 22 CYS A N 12
ATOM 5467 C CA . CYS A 1 22 ? 6.348 -4.459 -0.572 1.00 0.51 22 CYS A CA 12
ATOM 5468 C C . CYS A 1 22 ? 5.725 -4.196 0.794 1.00 0.49 22 CYS A C 12
ATOM 5469 O O . CYS A 1 22 ? 5.285 -5.131 1.461 1.00 0.60 22 CYS A O 12
ATOM 5476 N N . PRO A 1 23 ? 5.709 -2.927 1.244 1.00 0.45 23 PRO A N 12
ATOM 5477 C CA . PRO A 1 23 ? 5.076 -2.552 2.510 1.00 0.55 23 PRO A CA 12
ATOM 5478 C C . PRO A 1 23 ? 3.631 -3.034 2.585 1.00 0.55 23 PRO A C 12
ATOM 5479 O O . PRO A 1 23 ? 2.978 -3.168 1.550 1.00 0.53 23 PRO A O 12
ATOM 5490 N N . GLU A 1 24 ? 3.136 -3.292 3.786 1.00 0.62 24 GLU A N 12
ATOM 5491 C CA . GLU A 1 24 ? 1.794 -3.855 3.959 1.00 0.67 24 GLU A CA 12
ATOM 5492 C C . GLU A 1 24 ? 0.744 -3.054 3.185 1.00 0.64 24 GLU A C 12
ATOM 5493 O O . GLU A 1 24 ? -0.038 -3.618 2.414 1.00 0.65 24 GLU A O 12
ATOM 5505 N N . VAL A 1 25 ? 0.758 -1.737 3.368 1.00 0.72 25 VAL A N 12
ATOM 5506 C CA . VAL A 1 25 ? -0.201 -0.853 2.710 1.00 0.80 25 VAL A CA 12
ATOM 5507 C C . VAL A 1 25 ? 0.139 -0.640 1.237 1.00 0.74 25 VAL A C 12
ATOM 5508 O O . VAL A 1 25 ? -0.593 0.028 0.516 1.00 0.90 25 VAL A O 12
ATOM 5521 N N . CYS A 1 26 ? 1.251 -1.210 0.798 1.00 0.60 26 CYS A N 12
ATOM 5522 C CA . CYS A 1 26 ? 1.703 -1.048 -0.576 1.00 0.57 26 CYS A CA 12
ATOM 5523 C C . CYS A 1 26 ? 1.306 -2.263 -1.404 1.00 0.57 26 CYS A C 12
ATOM 5524 O O . CYS A 1 26 ? 1.060 -2.163 -2.606 1.00 0.62 26 CYS A O 12
ATOM 5531 N N . THR A 1 27 ? 1.263 -3.411 -0.746 1.00 0.58 27 THR A N 12
ATOM 5532 C CA . THR A 1 27 ? 0.820 -4.645 -1.365 1.00 0.66 27 THR A CA 12
ATOM 5533 C C . THR A 1 27 ? -0.684 -4.601 -1.617 1.00 0.70 27 THR A C 12
ATOM 5534 O O . THR A 1 27 ? -1.466 -5.127 -0.826 1.00 1.07 27 THR A O 12
ATOM 5545 N N . ASN A 1 28 ? -1.086 -3.960 -2.715 1.00 0.54 28 ASN A N 12
ATOM 5546 C CA . ASN A 1 28 ? -2.505 -3.789 -3.044 1.00 0.59 28 ASN A CA 12
ATOM 5547 C C . ASN A 1 28 ? -3.172 -5.109 -3.451 1.00 0.66 28 ASN A C 12
ATOM 5548 O O . ASN A 1 28 ? -4.132 -5.120 -4.218 1.00 0.95 28 ASN A O 12
ATOM 5559 N N . THR A 1 29 ? -2.669 -6.216 -2.920 1.00 0.66 29 THR A N 12
ATOM 5560 C CA . THR A 1 29 ? -3.306 -7.508 -3.085 1.00 0.78 29 THR A CA 12
ATOM 5561 C C . THR A 1 29 ? -4.304 -7.714 -1.947 1.00 0.79 29 THR A C 12
ATOM 5562 O O . THR A 1 29 ? -4.912 -8.776 -1.797 1.00 0.94 29 THR A O 12
ATOM 5573 N N . CYS A 1 30 ? -4.460 -6.658 -1.158 1.00 0.69 30 CYS A N 12
ATOM 5574 C CA . CYS A 1 30 ? -5.379 -6.633 -0.041 1.00 0.77 30 CYS A CA 12
ATOM 5575 C C . CYS A 1 30 ? -6.767 -7.091 -0.474 1.00 0.94 30 CYS A C 12
ATOM 5576 O O . CYS A 1 30 ? -7.233 -6.743 -1.563 1.00 0.95 30 CYS A O 12
ATOM 5583 N N . PRO A 1 31 ? -7.420 -7.883 0.386 1.00 1.17 31 PRO A N 12
ATOM 5584 C CA . PRO A 1 31 ? -8.749 -8.453 0.151 1.00 1.40 31 PRO A CA 12
ATOM 5585 C C . PRO A 1 31 ? -9.710 -7.464 -0.497 1.00 1.43 31 PRO A C 12
ATOM 5586 O O . PRO A 1 31 ? -9.933 -6.363 0.018 1.00 2.11 31 PRO A O 12
ATOM 5597 N N . LEU A 1 32 ? -10.254 -7.856 -1.639 1.00 1.47 32 LEU A N 12
ATOM 5598 C CA . LEU A 1 32 ? -11.202 -7.030 -2.366 1.00 1.72 32 LEU A CA 12
ATOM 5599 C C . LEU A 1 32 ? -12.510 -6.941 -1.595 1.00 2.43 32 LEU A C 12
ATOM 5600 O O . LEU A 1 32 ? -12.829 -5.849 -1.087 1.00 2.92 32 LEU A O 12
ATOM 5617 N N . ARG A 1 1 ? -12.047 -1.660 -2.119 1.00 2.02 1 ARG A N 13
ATOM 5618 C CA . ARG A 1 1 ? -11.387 -2.332 -0.979 1.00 1.69 1 ARG A CA 13
ATOM 5619 C C . ARG A 1 1 ? -11.126 -1.341 0.149 1.00 1.41 1 ARG A C 13
ATOM 5620 O O . ARG A 1 1 ? -11.713 -0.259 0.179 1.00 1.46 1 ARG A O 13
ATOM 5643 N N . SER A 1 2 ? -10.248 -1.713 1.072 1.00 1.27 2 SER A N 13
ATOM 5644 C CA . SER A 1 2 ? -9.923 -0.866 2.206 1.00 1.08 2 SER A CA 13
ATOM 5645 C C . SER A 1 2 ? -8.994 0.278 1.789 1.00 0.83 2 SER A C 13
ATOM 5646 O O . SER A 1 2 ? -8.724 0.463 0.596 1.00 0.85 2 SER A O 13
ATOM 5654 N N . PHE A 1 3 ? -8.509 1.029 2.772 1.00 0.72 3 PHE A N 13
ATOM 5655 C CA . PHE A 1 3 ? -7.633 2.180 2.542 1.00 0.62 3 PHE A CA 13
ATOM 5656 C C . PHE A 1 3 ? -6.430 1.810 1.674 1.00 0.49 3 PHE A C 13
ATOM 5657 O O . PHE A 1 3 ? -5.853 2.663 1.001 1.00 0.45 3 PHE A O 13
ATOM 5674 N N . CYS A 1 4 ? -6.080 0.525 1.683 1.00 0.53 4 CYS A N 13
ATOM 5675 C CA . CYS A 1 4 ? -4.941 0.002 0.934 1.00 0.53 4 CYS A CA 13
ATOM 5676 C C . CYS A 1 4 ? -4.954 0.465 -0.525 1.00 0.47 4 CYS A C 13
ATOM 5677 O O . CYS A 1 4 ? -3.901 0.667 -1.127 1.00 0.56 4 CYS A O 13
ATOM 5684 N N . ALA A 1 5 ? -6.148 0.667 -1.076 1.00 0.49 5 ALA A N 13
ATOM 5685 C CA . ALA A 1 5 ? -6.291 1.107 -2.459 1.00 0.59 5 ALA A CA 13
ATOM 5686 C C . ALA A 1 5 ? -5.626 2.464 -2.694 1.00 0.49 5 ALA A C 13
ATOM 5687 O O . ALA A 1 5 ? -4.763 2.600 -3.563 1.00 0.57 5 ALA A O 13
ATOM 5694 N N . TYR A 1 6 ? -6.029 3.464 -1.921 1.00 0.42 6 TYR A N 13
ATOM 5695 C CA . TYR A 1 6 ? -5.520 4.819 -2.102 1.00 0.41 6 TYR A CA 13
ATOM 5696 C C . TYR A 1 6 ? -4.163 4.972 -1.420 1.00 0.35 6 TYR A C 13
ATOM 5697 O O . TYR A 1 6 ? -3.217 5.513 -1.997 1.00 0.40 6 TYR A O 13
ATOM 5715 N N . TRP A 1 7 ? -4.069 4.448 -0.205 1.00 0.30 7 TRP A N 13
ATOM 5716 C CA . TRP A 1 7 ? -2.890 4.625 0.636 1.00 0.32 7 TRP A CA 13
ATOM 5717 C C . TRP A 1 7 ? -1.674 3.895 0.068 1.00 0.35 7 TRP A C 13
ATOM 5718 O O . TRP A 1 7 ? -0.549 4.109 0.523 1.00 0.39 7 TRP A O 13
ATOM 5739 N N . ARG A 1 8 ? -1.911 3.026 -0.916 1.00 0.39 8 ARG A N 13
ATOM 5740 C CA . ARG A 1 8 ? -0.837 2.364 -1.662 1.00 0.52 8 ARG A CA 13
ATOM 5741 C C . ARG A 1 8 ? 0.248 3.363 -2.062 1.00 0.54 8 ARG A C 13
ATOM 5742 O O . ARG A 1 8 ? 1.428 3.167 -1.774 1.00 0.61 8 ARG A O 13
ATOM 5763 N N . MET A 1 9 ? -0.170 4.446 -2.709 1.00 0.54 9 MET A N 13
ATOM 5764 C CA . MET A 1 9 ? 0.757 5.469 -3.180 1.00 0.62 9 MET A CA 13
ATOM 5765 C C . MET A 1 9 ? 1.280 6.307 -2.016 1.00 0.60 9 MET A C 13
ATOM 5766 O O . MET A 1 9 ? 2.375 6.866 -2.078 1.00 0.73 9 MET A O 13
ATOM 5780 N N . LEU A 1 10 ? 0.503 6.366 -0.944 1.00 0.50 10 LEU A N 13
ATOM 5781 C CA . LEU A 1 10 ? 0.824 7.225 0.191 1.00 0.53 10 LEU A CA 13
ATOM 5782 C C . LEU A 1 10 ? 1.982 6.667 1.015 1.00 0.54 10 LEU A C 13
ATOM 5783 O O . LEU A 1 10 ? 2.837 7.414 1.491 1.00 0.64 10 LEU A O 13
ATOM 5799 N N . LEU A 1 11 ? 2.008 5.352 1.186 1.00 0.48 11 LEU A N 13
ATOM 5800 C CA . LEU A 1 11 ? 3.030 4.715 2.010 1.00 0.54 11 LEU A CA 13
ATOM 5801 C C . LEU A 1 11 ? 4.013 3.901 1.174 1.00 0.54 11 LEU A C 13
ATOM 5802 O O . LEU A 1 11 ? 4.686 3.013 1.700 1.00 0.74 11 LEU A O 13
ATOM 5818 N N . CYS A 1 12 ? 4.108 4.188 -0.118 1.00 0.47 12 CYS A N 13
ATOM 5819 C CA . CYS A 1 12 ? 5.002 3.415 -0.969 1.00 0.46 12 CYS A CA 13
ATOM 5820 C C . CYS A 1 12 ? 5.444 4.182 -2.214 1.00 0.47 12 CYS A C 13
ATOM 5821 O O . CYS A 1 12 ? 4.941 3.942 -3.311 1.00 0.65 12 CYS A O 13
ATOM 5828 N N . PRO A 1 13 ? 6.380 5.130 -2.059 1.00 0.49 13 PRO A N 13
ATOM 5829 C CA . PRO A 1 13 ? 7.068 5.750 -3.193 1.00 0.70 13 PRO A CA 13
ATOM 5830 C C . PRO A 1 13 ? 8.059 4.773 -3.828 1.00 0.84 13 PRO A C 13
ATOM 5831 O O . PRO A 1 13 ? 7.936 4.408 -4.998 1.00 1.36 13 PRO A O 13
ATOM 5842 N N . ASP A 1 14 ? 9.031 4.354 -3.028 1.00 0.90 14 ASP A N 13
ATOM 5843 C CA . ASP A 1 14 ? 10.020 3.359 -3.434 1.00 1.02 14 ASP A CA 13
ATOM 5844 C C . ASP A 1 14 ? 10.245 2.403 -2.263 1.00 0.85 14 ASP A C 13
ATOM 5845 O O . ASP A 1 14 ? 11.326 1.851 -2.060 1.00 0.97 14 ASP A O 13
ATOM 5854 N N . SER A 1 15 ? 9.186 2.206 -1.492 1.00 0.63 15 SER A N 13
ATOM 5855 C CA . SER A 1 15 ? 9.284 1.501 -0.225 1.00 0.53 15 SER A CA 13
ATOM 5856 C C . SER A 1 15 ? 9.340 -0.017 -0.389 1.00 0.46 15 SER A C 13
ATOM 5857 O O . SER A 1 15 ? 9.617 -0.730 0.576 1.00 0.48 15 SER A O 13
ATOM 5865 N N . CYS A 1 16 ? 9.084 -0.526 -1.588 1.00 0.47 16 CYS A N 13
ATOM 5866 C CA . CYS A 1 16 ? 9.236 -1.952 -1.830 1.00 0.47 16 CYS A CA 13
ATOM 5867 C C . CYS A 1 16 ? 10.697 -2.347 -1.658 1.00 0.52 16 CYS A C 13
ATOM 5868 O O . CYS A 1 16 ? 11.015 -3.497 -1.361 1.00 0.64 16 CYS A O 13
ATOM 5875 N N . SER A 1 17 ? 11.576 -1.368 -1.815 1.00 0.55 17 SER A N 13
ATOM 5876 C CA . SER A 1 17 ? 12.997 -1.585 -1.656 1.00 0.63 17 SER A CA 13
ATOM 5877 C C . SER A 1 17 ? 13.363 -1.774 -0.182 1.00 0.63 17 SER A C 13
ATOM 5878 O O . SER A 1 17 ? 14.181 -2.626 0.156 1.00 0.76 17 SER A O 13
ATOM 5886 N N . ILE A 1 18 ? 12.745 -0.995 0.699 1.00 0.64 18 ILE A N 13
ATOM 5887 C CA . ILE A 1 18 ? 13.096 -1.038 2.114 1.00 0.78 18 ILE A CA 13
ATOM 5888 C C . ILE A 1 18 ? 12.274 -2.087 2.874 1.00 0.68 18 ILE A C 13
ATOM 5889 O O . ILE A 1 18 ? 12.748 -2.668 3.850 1.00 0.79 18 ILE A O 13
ATOM 5905 N N . GLU A 1 19 ? 11.056 -2.348 2.409 1.00 0.57 19 GLU A N 13
ATOM 5906 C CA . GLU A 1 19 ? 10.163 -3.293 3.078 1.00 0.62 19 GLU A CA 13
ATOM 5907 C C . GLU A 1 19 ? 10.328 -4.710 2.530 1.00 0.59 19 GLU A C 13
ATOM 5908 O O . GLU A 1 19 ? 9.409 -5.523 2.622 1.00 0.69 19 GLU A O 13
ATOM 5920 N N . GLY A 1 20 ? 11.496 -4.997 1.965 1.00 0.56 20 GLY A N 13
ATOM 5921 C CA . GLY A 1 20 ? 11.767 -6.323 1.437 1.00 0.64 20 GLY A CA 13
ATOM 5922 C C . GLY A 1 20 ? 11.030 -6.582 0.139 1.00 0.66 20 GLY A C 13
ATOM 5923 O O . GLY A 1 20 ? 11.578 -6.385 -0.945 1.00 0.73 20 GLY A O 13
ATOM 5927 N N . GLY A 1 21 ? 9.789 -7.030 0.249 1.00 0.71 21 GLY A N 13
ATOM 5928 C CA . GLY A 1 21 ? 8.960 -7.211 -0.921 1.00 0.80 21 GLY A CA 13
ATOM 5929 C C . GLY A 1 21 ? 8.248 -5.928 -1.278 1.00 0.71 21 GLY A C 13
ATOM 5930 O O . GLY A 1 21 ? 8.738 -5.148 -2.087 1.00 0.93 21 GLY A O 13
ATOM 5934 N N . CYS A 1 22 ? 7.101 -5.706 -0.654 1.00 0.60 22 CYS A N 13
ATOM 5935 C CA . CYS A 1 22 ? 6.352 -4.468 -0.815 1.00 0.51 22 CYS A CA 13
ATOM 5936 C C . CYS A 1 22 ? 5.510 -4.206 0.429 1.00 0.49 22 CYS A C 13
ATOM 5937 O O . CYS A 1 22 ? 4.929 -5.134 0.992 1.00 0.60 22 CYS A O 13
ATOM 5944 N N . PRO A 1 23 ? 5.461 -2.938 0.885 1.00 0.45 23 PRO A N 13
ATOM 5945 C CA . PRO A 1 23 ? 4.710 -2.540 2.083 1.00 0.55 23 PRO A CA 13
ATOM 5946 C C . PRO A 1 23 ? 3.261 -3.019 2.076 1.00 0.55 23 PRO A C 13
ATOM 5947 O O . PRO A 1 23 ? 2.705 -3.314 1.014 1.00 0.53 23 PRO A O 13
ATOM 5958 N N . GLU A 1 24 ? 2.664 -3.080 3.261 1.00 0.62 24 GLU A N 13
ATOM 5959 C CA . GLU A 1 24 ? 1.306 -3.598 3.447 1.00 0.67 24 GLU A CA 13
ATOM 5960 C C . GLU A 1 24 ? 0.319 -3.042 2.412 1.00 0.64 24 GLU A C 13
ATOM 5961 O O . GLU A 1 24 ? -0.352 -3.808 1.715 1.00 0.65 24 GLU A O 13
ATOM 5973 N N . VAL A 1 25 ? 0.265 -1.720 2.280 1.00 0.72 25 VAL A N 13
ATOM 5974 C CA . VAL A 1 25 ? -0.683 -1.088 1.369 1.00 0.80 25 VAL A CA 13
ATOM 5975 C C . VAL A 1 25 ? -0.134 -1.004 -0.051 1.00 0.74 25 VAL A C 13
ATOM 5976 O O . VAL A 1 25 ? -0.880 -0.779 -0.999 1.00 0.90 25 VAL A O 13
ATOM 5989 N N . CYS A 1 26 ? 1.170 -1.188 -0.196 1.00 0.60 26 CYS A N 13
ATOM 5990 C CA . CYS A 1 26 ? 1.792 -1.159 -1.513 1.00 0.57 26 CYS A CA 13
ATOM 5991 C C . CYS A 1 26 ? 1.451 -2.442 -2.257 1.00 0.57 26 CYS A C 13
ATOM 5992 O O . CYS A 1 26 ? 1.378 -2.476 -3.486 1.00 0.62 26 CYS A O 13
ATOM 5999 N N . THR A 1 27 ? 1.247 -3.497 -1.483 1.00 0.58 27 THR A N 13
ATOM 6000 C CA . THR A 1 27 ? 0.780 -4.763 -2.003 1.00 0.66 27 THR A CA 13
ATOM 6001 C C . THR A 1 27 ? -0.707 -4.663 -2.338 1.00 0.70 27 THR A C 13
ATOM 6002 O O . THR A 1 27 ? -1.563 -5.030 -1.530 1.00 1.07 27 THR A O 13
ATOM 6013 N N . ASN A 1 28 ? -1.001 -4.122 -3.520 1.00 0.54 28 ASN A N 13
ATOM 6014 C CA . ASN A 1 28 ? -2.377 -3.881 -3.966 1.00 0.59 28 ASN A CA 13
ATOM 6015 C C . ASN A 1 28 ? -3.098 -5.200 -4.294 1.00 0.66 28 ASN A C 13
ATOM 6016 O O . ASN A 1 28 ? -3.842 -5.307 -5.266 1.00 0.95 28 ASN A O 13
ATOM 6027 N N . THR A 1 29 ? -2.850 -6.204 -3.472 1.00 0.66 29 THR A N 13
ATOM 6028 C CA . THR A 1 29 ? -3.536 -7.475 -3.557 1.00 0.78 29 THR A CA 13
ATOM 6029 C C . THR A 1 29 ? -4.386 -7.653 -2.303 1.00 0.79 29 THR A C 13
ATOM 6030 O O . THR A 1 29 ? -5.043 -8.674 -2.099 1.00 0.94 29 THR A O 13
ATOM 6041 N N . CYS A 1 30 ? -4.359 -6.612 -1.486 1.00 0.69 30 CYS A N 13
ATOM 6042 C CA . CYS A 1 30 ? -5.069 -6.556 -0.215 1.00 0.77 30 CYS A CA 13
ATOM 6043 C C . CYS A 1 30 ? -6.550 -6.905 -0.370 1.00 0.94 30 CYS A C 13
ATOM 6044 O O . CYS A 1 30 ? -7.291 -6.225 -1.081 1.00 0.95 30 CYS A O 13
ATOM 6051 N N . PRO A 1 31 ? -6.993 -7.992 0.285 1.00 1.17 31 PRO A N 13
ATOM 6052 C CA . PRO A 1 31 ? -8.387 -8.445 0.230 1.00 1.40 31 PRO A CA 13
ATOM 6053 C C . PRO A 1 31 ? -9.357 -7.447 0.856 1.00 1.43 31 PRO A C 13
ATOM 6054 O O . PRO A 1 31 ? -8.975 -6.632 1.701 1.00 2.11 31 PRO A O 13
ATOM 6065 N N . LEU A 1 32 ? -10.607 -7.520 0.428 1.00 1.47 32 LEU A N 13
ATOM 6066 C CA . LEU A 1 32 ? -11.664 -6.665 0.945 1.00 1.72 32 LEU A CA 13
ATOM 6067 C C . LEU A 1 32 ? -12.065 -7.109 2.349 1.00 2.43 32 LEU A C 13
ATOM 6068 O O . LEU A 1 32 ? -11.598 -6.497 3.331 1.00 2.92 32 LEU A O 13
ATOM 6085 N N . ARG A 1 1 ? -12.885 0.535 -3.324 1.00 2.02 1 ARG A N 14
ATOM 6086 C CA . ARG A 1 1 ? -12.119 -0.385 -2.453 1.00 1.69 1 ARG A CA 14
ATOM 6087 C C . ARG A 1 1 ? -11.825 0.293 -1.121 1.00 1.41 1 ARG A C 14
ATOM 6088 O O . ARG A 1 1 ? -12.054 1.491 -0.971 1.00 1.46 1 ARG A O 14
ATOM 6111 N N . SER A 1 2 ? -11.331 -0.472 -0.157 1.00 1.27 2 SER A N 14
ATOM 6112 C CA . SER A 1 2 ? -10.909 0.077 1.118 1.00 1.08 2 SER A CA 14
ATOM 6113 C C . SER A 1 2 ? -9.642 0.929 0.956 1.00 0.83 2 SER A C 14
ATOM 6114 O O . SER A 1 2 ? -9.177 1.134 -0.170 1.00 0.85 2 SER A O 14
ATOM 6122 N N . PHE A 1 3 ? -9.074 1.391 2.063 1.00 0.72 3 PHE A N 14
ATOM 6123 C CA . PHE A 1 3 ? -7.957 2.343 2.034 1.00 0.62 3 PHE A CA 14
ATOM 6124 C C . PHE A 1 3 ? -6.763 1.845 1.207 1.00 0.49 3 PHE A C 14
ATOM 6125 O O . PHE A 1 3 ? -5.956 2.646 0.738 1.00 0.45 3 PHE A O 14
ATOM 6142 N N . CYS A 1 4 ? -6.669 0.533 1.002 1.00 0.53 4 CYS A N 14
ATOM 6143 C CA . CYS A 1 4 ? -5.542 -0.062 0.280 1.00 0.53 4 CYS A CA 14
ATOM 6144 C C . CYS A 1 4 ? -5.358 0.558 -1.109 1.00 0.47 4 CYS A C 14
ATOM 6145 O O . CYS A 1 4 ? -4.248 0.604 -1.628 1.00 0.56 4 CYS A O 14
ATOM 6152 N N . ALA A 1 5 ? -6.440 1.064 -1.695 1.00 0.49 5 ALA A N 14
ATOM 6153 C CA . ALA A 1 5 ? -6.385 1.618 -3.044 1.00 0.59 5 ALA A CA 14
ATOM 6154 C C . ALA A 1 5 ? -5.583 2.919 -3.087 1.00 0.49 5 ALA A C 14
ATOM 6155 O O . ALA A 1 5 ? -4.734 3.108 -3.959 1.00 0.57 5 ALA A O 14
ATOM 6162 N N . TYR A 1 6 ? -5.860 3.817 -2.154 1.00 0.42 6 TYR A N 14
ATOM 6163 C CA . TYR A 1 6 ? -5.177 5.103 -2.114 1.00 0.41 6 TYR A CA 14
ATOM 6164 C C . TYR A 1 6 ? -3.878 4.994 -1.318 1.00 0.35 6 TYR A C 14
ATOM 6165 O O . TYR A 1 6 ? -2.827 5.478 -1.741 1.00 0.40 6 TYR A O 14
ATOM 6183 N N . TRP A 1 7 ? -3.951 4.317 -0.178 1.00 0.30 7 TRP A N 14
ATOM 6184 C CA . TRP A 1 7 ? -2.843 4.283 0.770 1.00 0.32 7 TRP A CA 14
ATOM 6185 C C . TRP A 1 7 ? -1.666 3.471 0.248 1.00 0.35 7 TRP A C 14
ATOM 6186 O O . TRP A 1 7 ? -0.557 3.577 0.775 1.00 0.39 7 TRP A O 14
ATOM 6207 N N . ARG A 1 8 ? -1.896 2.676 -0.792 1.00 0.39 8 ARG A N 14
ATOM 6208 C CA . ARG A 1 8 ? -0.813 1.927 -1.419 1.00 0.52 8 ARG A CA 14
ATOM 6209 C C . ARG A 1 8 ? 0.228 2.886 -1.985 1.00 0.54 8 ARG A C 14
ATOM 6210 O O . ARG A 1 8 ? 1.405 2.549 -2.093 1.00 0.61 8 ARG A O 14
ATOM 6231 N N . MET A 1 9 ? -0.221 4.083 -2.344 1.00 0.54 9 MET A N 14
ATOM 6232 C CA . MET A 1 9 ? 0.671 5.117 -2.842 1.00 0.62 9 MET A CA 14
ATOM 6233 C C . MET A 1 9 ? 1.245 5.930 -1.688 1.00 0.60 9 MET A C 14
ATOM 6234 O O . MET A 1 9 ? 2.391 6.376 -1.737 1.00 0.73 9 MET A O 14
ATOM 6248 N N . LEU A 1 10 ? 0.444 6.093 -0.636 1.00 0.50 10 LEU A N 14
ATOM 6249 C CA . LEU A 1 10 ? 0.806 6.959 0.484 1.00 0.53 10 LEU A CA 14
ATOM 6250 C C . LEU A 1 10 ? 2.041 6.450 1.218 1.00 0.54 10 LEU A C 14
ATOM 6251 O O . LEU A 1 10 ? 2.976 7.209 1.473 1.00 0.64 10 LEU A O 14
ATOM 6267 N N . LEU A 1 11 ? 2.055 5.164 1.539 1.00 0.48 11 LEU A N 14
ATOM 6268 C CA . LEU A 1 11 ? 3.139 4.596 2.337 1.00 0.54 11 LEU A CA 14
ATOM 6269 C C . LEU A 1 11 ? 4.092 3.787 1.472 1.00 0.54 11 LEU A C 14
ATOM 6270 O O . LEU A 1 11 ? 4.816 2.925 1.974 1.00 0.74 11 LEU A O 14
ATOM 6286 N N . CYS A 1 12 ? 4.087 4.047 0.173 1.00 0.47 12 CYS A N 14
ATOM 6287 C CA . CYS A 1 12 ? 4.939 3.296 -0.735 1.00 0.46 12 CYS A CA 14
ATOM 6288 C C . CYS A 1 12 ? 5.230 4.069 -2.015 1.00 0.47 12 CYS A C 14
ATOM 6289 O O . CYS A 1 12 ? 4.617 3.822 -3.054 1.00 0.65 12 CYS A O 14
ATOM 6296 N N . PRO A 1 13 ? 6.149 5.042 -1.953 1.00 0.49 13 PRO A N 14
ATOM 6297 C CA . PRO A 1 13 ? 6.701 5.675 -3.146 1.00 0.70 13 PRO A CA 14
ATOM 6298 C C . PRO A 1 13 ? 7.722 4.754 -3.809 1.00 0.84 13 PRO A C 14
ATOM 6299 O O . PRO A 1 13 ? 7.538 4.315 -4.943 1.00 1.36 13 PRO A O 14
ATOM 6310 N N . ASP A 1 14 ? 8.792 4.457 -3.076 1.00 0.90 14 ASP A N 14
ATOM 6311 C CA . ASP A 1 14 ? 9.803 3.490 -3.503 1.00 1.02 14 ASP A CA 14
ATOM 6312 C C . ASP A 1 14 ? 10.157 2.590 -2.329 1.00 0.85 14 ASP A C 14
ATOM 6313 O O . ASP A 1 14 ? 11.266 2.063 -2.235 1.00 0.97 14 ASP A O 14
ATOM 6322 N N . SER A 1 15 ? 9.198 2.415 -1.434 1.00 0.63 15 SER A N 14
ATOM 6323 C CA . SER A 1 15 ? 9.428 1.695 -0.192 1.00 0.53 15 SER A CA 14
ATOM 6324 C C . SER A 1 15 ? 9.549 0.191 -0.413 1.00 0.46 15 SER A C 14
ATOM 6325 O O . SER A 1 15 ? 9.873 -0.550 0.515 1.00 0.48 15 SER A O 14
ATOM 6333 N N . CYS A 1 16 ? 9.290 -0.267 -1.631 1.00 0.47 16 CYS A N 14
ATOM 6334 C CA . CYS A 1 16 ? 9.445 -1.675 -1.952 1.00 0.47 16 CYS A CA 14
ATOM 6335 C C . CYS A 1 16 ? 10.906 -2.095 -1.819 1.00 0.52 16 CYS A C 14
ATOM 6336 O O . CYS A 1 16 ? 11.211 -3.263 -1.591 1.00 0.64 16 CYS A O 14
ATOM 6343 N N . SER A 1 17 ? 11.808 -1.130 -1.928 1.00 0.55 17 SER A N 14
ATOM 6344 C CA . SER A 1 17 ? 13.221 -1.398 -1.740 1.00 0.63 17 SER A CA 14
ATOM 6345 C C . SER A 1 17 ? 13.551 -1.484 -0.251 1.00 0.63 17 SER A C 14
ATOM 6346 O O . SER A 1 17 ? 14.530 -2.116 0.146 1.00 0.76 17 SER A O 14
ATOM 6354 N N . ILE A 1 18 ? 12.713 -0.867 0.567 1.00 0.64 18 ILE A N 14
ATOM 6355 C CA . ILE A 1 18 ? 12.942 -0.818 2.002 1.00 0.78 18 ILE A CA 14
ATOM 6356 C C . ILE A 1 18 ? 12.323 -2.029 2.693 1.00 0.68 18 ILE A C 14
ATOM 6357 O O . ILE A 1 18 ? 12.957 -2.673 3.525 1.00 0.79 18 ILE A O 14
ATOM 6373 N N . GLU A 1 19 ? 11.091 -2.351 2.323 1.00 0.57 19 GLU A N 14
ATOM 6374 C CA . GLU A 1 19 ? 10.348 -3.434 2.962 1.00 0.62 19 GLU A CA 14
ATOM 6375 C C . GLU A 1 19 ? 10.659 -4.792 2.333 1.00 0.59 19 GLU A C 14
ATOM 6376 O O . GLU A 1 19 ? 9.911 -5.754 2.515 1.00 0.69 19 GLU A O 14
ATOM 6388 N N . GLY A 1 20 ? 11.763 -4.871 1.601 1.00 0.56 20 GLY A N 14
ATOM 6389 C CA . GLY A 1 20 ? 12.150 -6.121 0.973 1.00 0.64 20 GLY A CA 14
ATOM 6390 C C . GLY A 1 20 ? 11.413 -6.353 -0.326 1.00 0.66 20 GLY A C 14
ATOM 6391 O O . GLY A 1 20 ? 11.976 -6.174 -1.408 1.00 0.73 20 GLY A O 14
ATOM 6395 N N . GLY A 1 21 ? 10.158 -6.755 -0.223 1.00 0.71 21 GLY A N 14
ATOM 6396 C CA . GLY A 1 21 ? 9.327 -6.896 -1.396 1.00 0.80 21 GLY A CA 14
ATOM 6397 C C . GLY A 1 21 ? 8.547 -5.629 -1.648 1.00 0.71 21 GLY A C 14
ATOM 6398 O O . GLY A 1 21 ? 8.949 -4.803 -2.457 1.00 0.93 21 GLY A O 14
ATOM 6402 N N . CYS A 1 22 ? 7.445 -5.474 -0.930 1.00 0.60 22 CYS A N 14
ATOM 6403 C CA . CYS A 1 22 ? 6.645 -4.255 -0.967 1.00 0.51 22 CYS A CA 14
ATOM 6404 C C . CYS A 1 22 ? 5.847 -4.127 0.325 1.00 0.49 22 CYS A C 14
ATOM 6405 O O . CYS A 1 22 ? 5.375 -5.127 0.867 1.00 0.60 22 CYS A O 14
ATOM 6412 N N . PRO A 1 23 ? 5.710 -2.891 0.849 1.00 0.45 23 PRO A N 14
ATOM 6413 C CA . PRO A 1 23 ? 4.987 -2.627 2.102 1.00 0.55 23 PRO A CA 14
ATOM 6414 C C . PRO A 1 23 ? 3.568 -3.194 2.115 1.00 0.55 23 PRO A C 14
ATOM 6415 O O . PRO A 1 23 ? 3.004 -3.491 1.057 1.00 0.53 23 PRO A O 14
ATOM 6426 N N . GLU A 1 24 ? 2.995 -3.323 3.306 1.00 0.62 24 GLU A N 14
ATOM 6427 C CA . GLU A 1 24 ? 1.687 -3.954 3.482 1.00 0.67 24 GLU A CA 14
ATOM 6428 C C . GLU A 1 24 ? 0.631 -3.344 2.560 1.00 0.64 24 GLU A C 14
ATOM 6429 O O . GLU A 1 24 ? -0.018 -4.059 1.794 1.00 0.65 24 GLU A O 14
ATOM 6441 N N . VAL A 1 25 ? 0.499 -2.023 2.603 1.00 0.72 25 VAL A N 14
ATOM 6442 C CA . VAL A 1 25 ? -0.505 -1.333 1.801 1.00 0.80 25 VAL A CA 14
ATOM 6443 C C . VAL A 1 25 ? -0.107 -1.301 0.330 1.00 0.74 25 VAL A C 14
ATOM 6444 O O . VAL A 1 25 ? -0.957 -1.258 -0.552 1.00 0.90 25 VAL A O 14
ATOM 6457 N N . CYS A 1 26 ? 1.195 -1.344 0.076 1.00 0.60 26 CYS A N 14
ATOM 6458 C CA . CYS A 1 26 ? 1.718 -1.332 -1.285 1.00 0.57 26 CYS A CA 14
ATOM 6459 C C . CYS A 1 26 ? 1.385 -2.653 -1.964 1.00 0.57 26 CYS A C 14
ATOM 6460 O O . CYS A 1 26 ? 1.325 -2.753 -3.191 1.00 0.62 26 CYS A O 14
ATOM 6467 N N . THR A 1 27 ? 1.180 -3.665 -1.138 1.00 0.58 27 THR A N 14
ATOM 6468 C CA . THR A 1 27 ? 0.720 -4.958 -1.589 1.00 0.66 27 THR A CA 14
ATOM 6469 C C . THR A 1 27 ? -0.782 -4.898 -1.833 1.00 0.70 27 THR A C 14
ATOM 6470 O O . THR A 1 27 ? -1.573 -5.280 -0.969 1.00 1.07 27 THR A O 14
ATOM 6481 N N . ASN A 1 28 ? -1.173 -4.389 -2.999 1.00 0.54 28 ASN A N 14
ATOM 6482 C CA . ASN A 1 28 ? -2.581 -4.121 -3.300 1.00 0.59 28 ASN A CA 14
ATOM 6483 C C . ASN A 1 28 ? -3.385 -5.404 -3.540 1.00 0.66 28 ASN A C 14
ATOM 6484 O O . ASN A 1 28 ? -4.322 -5.433 -4.338 1.00 0.95 28 ASN A O 14
ATOM 6495 N N . THR A 1 29 ? -3.025 -6.453 -2.823 1.00 0.66 29 THR A N 14
ATOM 6496 C CA . THR A 1 29 ? -3.774 -7.692 -2.818 1.00 0.78 29 THR A CA 14
ATOM 6497 C C . THR A 1 29 ? -4.633 -7.743 -1.554 1.00 0.79 29 THR A C 14
ATOM 6498 O O . THR A 1 29 ? -5.161 -8.786 -1.168 1.00 0.94 29 THR A O 14
ATOM 6509 N N . CYS A 1 30 ? -4.740 -6.583 -0.921 1.00 0.69 30 CYS A N 14
ATOM 6510 C CA . CYS A 1 30 ? -5.508 -6.403 0.305 1.00 0.77 30 CYS A CA 14
ATOM 6511 C C . CYS A 1 30 ? -6.925 -6.956 0.161 1.00 0.94 30 CYS A C 14
ATOM 6512 O O . CYS A 1 30 ? -7.675 -6.543 -0.727 1.00 0.95 30 CYS A O 14
ATOM 6519 N N . PRO A 1 31 ? -7.288 -7.914 1.024 1.00 1.17 31 PRO A N 14
ATOM 6520 C CA . PRO A 1 31 ? -8.626 -8.511 1.038 1.00 1.40 31 PRO A CA 14
ATOM 6521 C C . PRO A 1 31 ? -9.726 -7.464 1.175 1.00 1.43 31 PRO A C 14
ATOM 6522 O O . PRO A 1 31 ? -9.685 -6.615 2.069 1.00 2.11 31 PRO A O 14
ATOM 6533 N N . LEU A 1 32 ? -10.695 -7.519 0.276 1.00 1.47 32 LEU A N 14
ATOM 6534 C CA . LEU A 1 32 ? -11.821 -6.604 0.309 1.00 1.72 32 LEU A CA 14
ATOM 6535 C C . LEU A 1 32 ? -13.086 -7.353 0.707 1.00 2.43 32 LEU A C 14
ATOM 6536 O O . LEU A 1 32 ? -13.607 -8.122 -0.126 1.00 2.92 32 LEU A O 14
ATOM 6553 N N . ARG A 1 1 ? -13.208 1.956 -2.890 1.00 2.02 1 ARG A N 15
ATOM 6554 C CA . ARG A 1 1 ? -12.563 0.773 -2.281 1.00 1.69 1 ARG A CA 15
ATOM 6555 C C . ARG A 1 1 ? -12.011 1.131 -0.907 1.00 1.41 1 ARG A C 15
ATOM 6556 O O . ARG A 1 1 ? -11.869 2.308 -0.578 1.00 1.46 1 ARG A O 15
ATOM 6579 N N . SER A 1 2 ? -11.714 0.113 -0.105 1.00 1.27 2 SER A N 15
ATOM 6580 C CA . SER A 1 2 ? -11.031 0.297 1.165 1.00 1.08 2 SER A CA 15
ATOM 6581 C C . SER A 1 2 ? -9.661 0.966 0.955 1.00 0.83 2 SER A C 15
ATOM 6582 O O . SER A 1 2 ? -9.195 1.128 -0.179 1.00 0.85 2 SER A O 15
ATOM 6590 N N . PHE A 1 3 ? -9.022 1.317 2.068 1.00 0.72 3 PHE A N 15
ATOM 6591 C CA . PHE A 1 3 ? -7.879 2.234 2.088 1.00 0.62 3 PHE A CA 15
ATOM 6592 C C . PHE A 1 3 ? -6.684 1.765 1.259 1.00 0.49 3 PHE A C 15
ATOM 6593 O O . PHE A 1 3 ? -5.806 2.572 0.959 1.00 0.45 3 PHE A O 15
ATOM 6610 N N . CYS A 1 4 ? -6.645 0.489 0.880 1.00 0.53 4 CYS A N 15
ATOM 6611 C CA . CYS A 1 4 ? -5.489 -0.058 0.169 1.00 0.53 4 CYS A CA 15
ATOM 6612 C C . CYS A 1 4 ? -5.223 0.704 -1.127 1.00 0.47 4 CYS A C 15
ATOM 6613 O O . CYS A 1 4 ? -4.077 0.856 -1.533 1.00 0.56 4 CYS A O 15
ATOM 6620 N N . ALA A 1 5 ? -6.279 1.208 -1.758 1.00 0.49 5 ALA A N 15
ATOM 6621 C CA . ALA A 1 5 ? -6.133 1.927 -3.017 1.00 0.59 5 ALA A CA 15
ATOM 6622 C C . ALA A 1 5 ? -5.393 3.244 -2.811 1.00 0.49 5 ALA A C 15
ATOM 6623 O O . ALA A 1 5 ? -4.426 3.545 -3.511 1.00 0.57 5 ALA A O 15
ATOM 6630 N N . TYR A 1 6 ? -5.843 4.022 -1.836 1.00 0.42 6 TYR A N 15
ATOM 6631 C CA . TYR A 1 6 ? -5.255 5.327 -1.562 1.00 0.41 6 TYR A CA 15
ATOM 6632 C C . TYR A 1 6 ? -3.905 5.174 -0.865 1.00 0.35 6 TYR A C 15
ATOM 6633 O O . TYR A 1 6 ? -2.919 5.810 -1.242 1.00 0.40 6 TYR A O 15
ATOM 6651 N N . TRP A 1 7 ? -3.864 4.308 0.137 1.00 0.30 7 TRP A N 15
ATOM 6652 C CA . TRP A 1 7 ? -2.684 4.161 0.976 1.00 0.32 7 TRP A CA 15
ATOM 6653 C C . TRP A 1 7 ? -1.574 3.392 0.267 1.00 0.35 7 TRP A C 15
ATOM 6654 O O . TRP A 1 7 ? -0.426 3.418 0.708 1.00 0.39 7 TRP A O 15
ATOM 6675 N N . ARG A 1 8 ? -1.914 2.728 -0.835 1.00 0.39 8 ARG A N 15
ATOM 6676 C CA . ARG A 1 8 ? -0.923 2.030 -1.653 1.00 0.52 8 ARG A CA 15
ATOM 6677 C C . ARG A 1 8 ? 0.228 2.963 -2.009 1.00 0.54 8 ARG A C 15
ATOM 6678 O O . ARG A 1 8 ? 1.392 2.647 -1.786 1.00 0.61 8 ARG A O 15
ATOM 6699 N N . MET A 1 9 ? -0.117 4.130 -2.531 1.00 0.54 9 MET A N 15
ATOM 6700 C CA . MET A 1 9 ? 0.883 5.114 -2.927 1.00 0.62 9 MET A CA 15
ATOM 6701 C C . MET A 1 9 ? 1.336 5.935 -1.727 1.00 0.60 9 MET A C 15
ATOM 6702 O O . MET A 1 9 ? 2.325 6.661 -1.794 1.00 0.73 9 MET A O 15
ATOM 6716 N N . LEU A 1 10 ? 0.606 5.813 -0.628 1.00 0.50 10 LEU A N 15
ATOM 6717 C CA . LEU A 1 10 ? 0.884 6.595 0.566 1.00 0.53 10 LEU A CA 15
ATOM 6718 C C . LEU A 1 10 ? 2.033 5.964 1.356 1.00 0.54 10 LEU A C 15
ATOM 6719 O O . LEU A 1 10 ? 2.968 6.654 1.762 1.00 0.64 10 LEU A O 15
ATOM 6735 N N . LEU A 1 11 ? 1.977 4.651 1.551 1.00 0.48 11 LEU A N 15
ATOM 6736 C CA . LEU A 1 11 ? 3.021 3.953 2.302 1.00 0.54 11 LEU A CA 15
ATOM 6737 C C . LEU A 1 11 ? 4.026 3.288 1.371 1.00 0.54 11 LEU A C 15
ATOM 6738 O O . LEU A 1 11 ? 4.972 2.648 1.832 1.00 0.74 11 LEU A O 15
ATOM 6754 N N . CYS A 1 12 ? 3.830 3.422 0.065 1.00 0.47 12 CYS A N 15
ATOM 6755 C CA . CYS A 1 12 ? 4.736 2.783 -0.881 1.00 0.46 12 CYS A CA 15
ATOM 6756 C C . CYS A 1 12 ? 5.122 3.707 -2.042 1.00 0.47 12 CYS A C 15
ATOM 6757 O O . CYS A 1 12 ? 4.758 3.455 -3.190 1.00 0.65 12 CYS A O 15
ATOM 6764 N N . PRO A 1 13 ? 5.851 4.802 -1.764 1.00 0.49 13 PRO A N 15
ATOM 6765 C CA . PRO A 1 13 ? 6.532 5.580 -2.798 1.00 0.70 13 PRO A CA 15
ATOM 6766 C C . PRO A 1 13 ? 7.804 4.871 -3.267 1.00 0.84 13 PRO A C 15
ATOM 6767 O O . PRO A 1 13 ? 8.917 5.342 -3.014 1.00 1.36 13 PRO A O 15
ATOM 6778 N N . ASP A 1 14 ? 7.624 3.728 -3.933 1.00 0.90 14 ASP A N 15
ATOM 6779 C CA . ASP A 1 14 ? 8.736 2.872 -4.367 1.00 1.02 14 ASP A CA 15
ATOM 6780 C C . ASP A 1 14 ? 9.462 2.286 -3.158 1.00 0.85 14 ASP A C 15
ATOM 6781 O O . ASP A 1 14 ? 10.626 1.893 -3.236 1.00 0.97 14 ASP A O 15
ATOM 6790 N N . SER A 1 15 ? 8.740 2.221 -2.047 1.00 0.63 15 SER A N 15
ATOM 6791 C CA . SER A 1 15 ? 9.243 1.668 -0.791 1.00 0.53 15 SER A CA 15
ATOM 6792 C C . SER A 1 15 ? 9.602 0.183 -0.890 1.00 0.46 15 SER A C 15
ATOM 6793 O O . SER A 1 15 ? 10.057 -0.404 0.088 1.00 0.48 15 SER A O 15
ATOM 6801 N N . CYS A 1 16 ? 9.359 -0.435 -2.042 1.00 0.47 16 CYS A N 15
ATOM 6802 C CA . CYS A 1 16 ? 9.654 -1.851 -2.236 1.00 0.47 16 CYS A CA 15
ATOM 6803 C C . CYS A 1 16 ? 11.138 -2.179 -1.996 1.00 0.52 16 CYS A C 15
ATOM 6804 O O . CYS A 1 16 ? 11.507 -3.346 -1.850 1.00 0.64 16 CYS A O 15
ATOM 6811 N N . SER A 1 17 ? 11.988 -1.164 -1.974 1.00 0.55 17 SER A N 15
ATOM 6812 C CA . SER A 1 17 ? 13.387 -1.361 -1.624 1.00 0.63 17 SER A CA 15
ATOM 6813 C C . SER A 1 17 ? 13.598 -1.258 -0.106 1.00 0.63 17 SER A C 15
ATOM 6814 O O . SER A 1 17 ? 14.576 -1.771 0.436 1.00 0.76 17 SER A O 15
ATOM 6822 N N . ILE A 1 18 ? 12.660 -0.602 0.572 1.00 0.64 18 ILE A N 15
ATOM 6823 C CA . ILE A 1 18 ? 12.787 -0.302 1.991 1.00 0.78 18 ILE A CA 15
ATOM 6824 C C . ILE A 1 18 ? 12.224 -1.422 2.868 1.00 0.68 18 ILE A C 15
ATOM 6825 O O . ILE A 1 18 ? 12.867 -1.861 3.820 1.00 0.79 18 ILE A O 15
ATOM 6841 N N . GLU A 1 19 ? 11.033 -1.892 2.528 1.00 0.57 19 GLU A N 15
ATOM 6842 C CA . GLU A 1 19 ? 10.317 -2.868 3.349 1.00 0.62 19 GLU A CA 15
ATOM 6843 C C . GLU A 1 19 ? 10.747 -4.296 3.028 1.00 0.59 19 GLU A C 15
ATOM 6844 O O . GLU A 1 19 ? 9.977 -5.241 3.207 1.00 0.69 19 GLU A O 15
ATOM 6856 N N . GLY A 1 20 ? 11.980 -4.454 2.564 1.00 0.56 20 GLY A N 15
ATOM 6857 C CA . GLY A 1 20 ? 12.434 -5.746 2.090 1.00 0.64 20 GLY A CA 15
ATOM 6858 C C . GLY A 1 20 ? 11.911 -6.003 0.698 1.00 0.66 20 GLY A C 15
ATOM 6859 O O . GLY A 1 20 ? 12.674 -6.065 -0.264 1.00 0.73 20 GLY A O 15
ATOM 6863 N N . GLY A 1 21 ? 10.603 -6.158 0.598 1.00 0.71 21 GLY A N 15
ATOM 6864 C CA . GLY A 1 21 ? 9.946 -6.140 -0.669 1.00 0.80 21 GLY A CA 15
ATOM 6865 C C . GLY A 1 21 ? 8.961 -5.003 -0.697 1.00 0.71 21 GLY A C 15
ATOM 6866 O O . GLY A 1 21 ? 9.280 -3.889 -0.288 1.00 0.93 21 GLY A O 15
ATOM 6870 N N . CYS A 1 22 ? 7.751 -5.285 -1.094 1.00 0.60 22 CYS A N 15
ATOM 6871 C CA . CYS A 1 22 ? 6.745 -4.246 -1.219 1.00 0.51 22 CYS A CA 15
ATOM 6872 C C . CYS A 1 22 ? 5.863 -4.209 0.021 1.00 0.49 22 CYS A C 15
ATOM 6873 O O . CYS A 1 22 ? 5.381 -5.245 0.480 1.00 0.60 22 CYS A O 15
ATOM 6880 N N . PRO A 1 23 ? 5.680 -3.001 0.593 1.00 0.45 23 PRO A N 15
ATOM 6881 C CA . PRO A 1 23 ? 4.870 -2.788 1.797 1.00 0.55 23 PRO A CA 15
ATOM 6882 C C . PRO A 1 23 ? 3.491 -3.436 1.710 1.00 0.55 23 PRO A C 15
ATOM 6883 O O . PRO A 1 23 ? 3.008 -3.735 0.615 1.00 0.53 23 PRO A O 15
ATOM 6894 N N . GLU A 1 24 ? 2.854 -3.640 2.851 1.00 0.62 24 GLU A N 15
ATOM 6895 C CA . GLU A 1 24 ? 1.576 -4.347 2.897 1.00 0.67 24 GLU A CA 15
ATOM 6896 C C . GLU A 1 24 ? 0.530 -3.715 1.977 1.00 0.64 24 GLU A C 15
ATOM 6897 O O . GLU A 1 24 ? -0.055 -4.405 1.141 1.00 0.65 24 GLU A O 15
ATOM 6909 N N . VAL A 1 25 ? 0.325 -2.406 2.096 1.00 0.72 25 VAL A N 15
ATOM 6910 C CA . VAL A 1 25 ? -0.662 -1.717 1.266 1.00 0.80 25 VAL A CA 15
ATOM 6911 C C . VAL A 1 25 ? -0.167 -1.572 -0.172 1.00 0.74 25 VAL A C 15
ATOM 6912 O O . VAL A 1 25 ? -0.937 -1.281 -1.082 1.00 0.90 25 VAL A O 15
ATOM 6925 N N . CYS A 1 26 ? 1.129 -1.782 -0.366 1.00 0.60 26 CYS A N 15
ATOM 6926 C CA . CYS A 1 26 ? 1.721 -1.766 -1.697 1.00 0.57 26 CYS A CA 15
ATOM 6927 C C . CYS A 1 26 ? 1.338 -3.051 -2.420 1.00 0.57 26 CYS A C 15
ATOM 6928 O O . CYS A 1 26 ? 1.354 -3.134 -3.648 1.00 0.62 26 CYS A O 15
ATOM 6935 N N . THR A 1 27 ? 0.994 -4.047 -1.618 1.00 0.58 27 THR A N 15
ATOM 6936 C CA . THR A 1 27 ? 0.515 -5.326 -2.100 1.00 0.66 27 THR A CA 15
ATOM 6937 C C . THR A 1 27 ? -0.992 -5.240 -2.338 1.00 0.70 27 THR A C 15
ATOM 6938 O O . THR A 1 27 ? -1.788 -5.600 -1.471 1.00 1.07 27 THR A O 15
ATOM 6949 N N . ASN A 1 28 ? -1.352 -4.718 -3.513 1.00 0.54 28 ASN A N 15
ATOM 6950 C CA . ASN A 1 28 ? -2.734 -4.357 -3.878 1.00 0.59 28 ASN A CA 15
ATOM 6951 C C . ASN A 1 28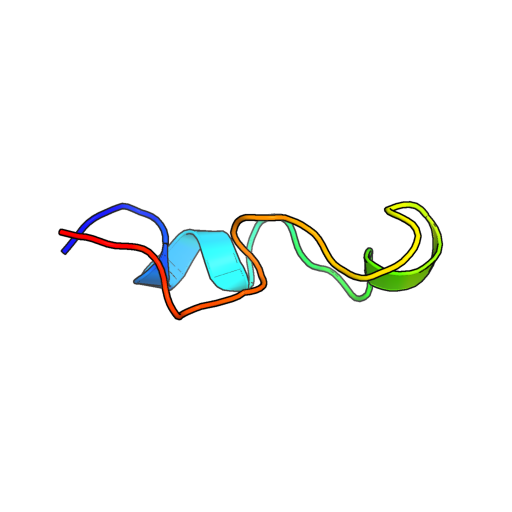 ? -3.760 -5.484 -3.653 1.00 0.66 28 ASN A C 15
ATOM 6952 O O . ASN A 1 28 ? -4.965 -5.253 -3.716 1.00 0.95 28 ASN A O 15
ATOM 6963 N N . THR A 1 29 ? -3.291 -6.683 -3.362 1.00 0.66 29 THR A N 15
ATOM 6964 C CA . THR A 1 29 ? -4.165 -7.826 -3.113 1.00 0.78 29 THR A CA 15
ATOM 6965 C C . THR A 1 29 ? -4.873 -7.720 -1.746 1.00 0.79 29 THR A C 15
ATOM 6966 O O . THR A 1 29 ? -5.427 -8.697 -1.235 1.00 0.94 29 THR A O 15
ATOM 6977 N N . CYS A 1 30 ? -4.840 -6.529 -1.172 1.00 0.69 30 CYS A N 15
ATOM 6978 C CA . CYS A 1 30 ? -5.486 -6.234 0.108 1.00 0.77 30 CYS A CA 15
ATOM 6979 C C . CYS A 1 30 ? -6.946 -6.678 0.117 1.00 0.94 30 CYS A C 15
ATOM 6980 O O . CYS A 1 30 ? -7.750 -6.203 -0.691 1.00 0.95 30 CYS A O 15
ATOM 6987 N N . PRO A 1 31 ? -7.307 -7.600 1.022 1.00 1.17 31 PRO A N 15
ATOM 6988 C CA . PRO A 1 31 ? -8.693 -8.028 1.206 1.00 1.40 31 PRO A CA 15
ATOM 6989 C C . PRO A 1 31 ? -9.568 -6.891 1.725 1.00 1.43 31 PRO A C 15
ATOM 6990 O O . PRO A 1 31 ? -9.124 -6.072 2.531 1.00 2.11 31 PRO A O 15
ATOM 7001 N N . LEU A 1 32 ? -10.800 -6.837 1.252 1.00 1.47 32 LEU A N 15
ATOM 7002 C CA . LEU A 1 32 ? -11.734 -5.804 1.666 1.00 1.72 32 LEU A CA 15
ATOM 7003 C C . LEU A 1 32 ? -1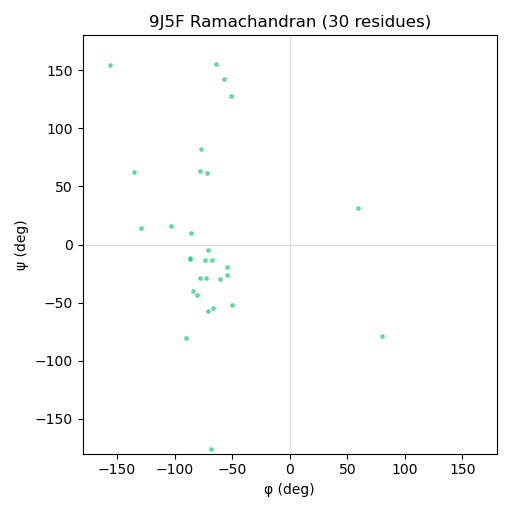2.813 -6.397 2.566 1.00 2.43 32 LEU A C 15
ATOM 7004 O O . LEU A 1 32 ? -12.677 -6.289 3.802 1.00 2.92 32 LEU A O 15
#

Radius of gyration: 8.97 Å; Cα contacts (8 Å, |Δi|>4): 31; chains: 1; bounding box: 26×15×7 Å

Nearest PDB structures (foldseek):
  7v5g-assembly1_G  TM=2.466E-01  e=9.646E+00  Homo sapiens

Foldseek 3Di:
DPCLVVCLCVVPVVCCVVVVGGDPSVPVVDDD

Secondary structure (DSSP, 8-state):
--TTTTHHHHS-SSTTTTTSS--TTTSTT---

Solvent-accessible surface area: 2668 Å² total; per-residue (Å²): 174,54,145,6,60,137,105,100,125,81,73,14,102,119,25,30,100,147,101,64,56,66,6,152,35,8,71,76,112,26,118,179

B-factor: mean 1.23, std 0.85, range [0.3, 4.57]